Protein AF-A0A9E0VJQ4-F1 (afdb_monomer_lite)

Sequence (607 aa):
MANRALGWVSVLVIAFFACSRGGLAARADDGGMKRWVLVESHDDGARTLRVYDEDLSLREDPTVLSQKLVFEHRFEAGEESALAETKAAFEAAGPASAKALRLPRKGKPLWVAVKDEWTEADEDDYSAWFAKSVRTDFLRGTGLHADCADVGLTFRWVYARDHGLPIANTLSGSGKLFGNFTGSSEWDKLPTNADWRRDERFKAALRELYDETYTWSINDDQYPTLITRQYVRPGSMYMIIRSSGGHTQTISSVSDRGGVETYWGNEPAAEAIYDSSLIVEFSNRKGFQNWRHVRRTVAGGKETWKLVPGEQMPGYSREQLETGYANGTDWMNWVLARLGYHFSDEQRYSIFAKSFEQSIDFRRGITALGALYCGPSAPCATTGADYDNYSTFSRDARLKDLRDEIRAIGAKLGPRNSAVKSVRKTLEARGAVAAGSSTTYNDALASDGTIEAWSADPNVAFAARWGFTGTADANQRYAFAADAFLEALKARDGFVQSAWYQCHYWTCSGTEASVKAVETSRIDANIRAAYGELARFDADPGVDAATRASTRARYRGFGLQNFTASVCAGSGRSCTADDVSFANGAASRMNDWSANPVDDLPKRWGF

pLDDT: mean 83.9, std 17.74, range [18.97, 98.69]

Secondary structure (DSSP, 8-state):
--PPP--------------------PPP-S-SEEEEEEEEE-TTS-EEEEEEEEEGGGGG-TTS-SEEEEEEEEEPTT-HHHHHHHHHHHHHH---------PPP-PPPSS--SSSB--HHHHHHHHHHHHHH--TTTTTTTT--B-HHHHHHHHHHHHHHHTT---EEE-TTT--EEETT---TTTTTSPP-SSGGG-HHHHHHHHHHHHT--TTTGGGGEEEB-SSTTTSSTT-EEEEEETTEEEEEEEEEEETTTEEEEEEE-SS-BS-EEEEEPPP-TT-S-EEEEEPPEEEEEETTEEEEEEPPGGGSTTB--GGGS---SSHHHHHHHHHHHTT----HHHHHHHHHHHHHHHHHHHHHHHHHHHHHSSTTSPPPTTSHHHHHH--HHHHHHHHHHHHHHHHHHHHH-TTSHHHHHHHHHHHHH-BSSTT-S-BHHHHHH-TTTTTTS---TTS-TTGGGT--S---HHHHHHHHHHHHHHHHHHHHHHHHHHHHHHHHS---TT-HHHHTT--HHHHHHHHHHHHHHHHHHT-TTS-HHHHHHHHHHHHT-BPTT--TTTSTTSSSPPBHHHHHTSTTHHHHHHT----TTS-HHHHHT-

Foldseek 3Di:
DDDDDDDDDDDQDFFFDDFFPDDDDDDDDDDQKDKDWDWAADPQRKIKIWIKIARRVCQVPLQDGRIDTPDIDIGGHPCVVVVVVVSVCRVPVPDDPDDDDDDDDDFAFLAAAPDFKDDLVNVVVLLVCLLVPDDQLNLFLLLAFDAFVLVLVVSVQQSCVLNSHWDWFQFRRNRDIDTRGDGDPVLSPFAQDNHCSPGSSNSVSSVVRRVRDFLVRCVQQKFAFALECSQQGASWKFKFDDPRRIGIWGFNHADLQQHTKTWGAHPVTGSGIDIDRDDDDPPGQGTIIDGFMKGWDADPNDIDIDGDDNVPDPRHDCVLNPDPDPGRVVSSCVSCVNHVHDDDLLSVLLNLLVRLLSLLSNLLLLLLVLCLCAEQVHHDDCSDSSFSRSFCPVSLVVSVVSLVSSVVSCVVCDCVHPSNVVSLVVQVVQAASFQLDPHTSNNSSPDPVFSVLAGRGSHYHSCSNRNDPDPRFLLSQLRSLLSSLLSLVVVLLVLLVSLCCNVVVHPDDLPDSSQVVSQCPSSLVSSLVSLVSNVVSVPDPRHDPVSVVVSLVVQQVAFRPPAADCQQPNDRDGDTSSSCRPPPCNSVQSVQAGSRSNDDPCSNSSD

Structure (mmCIF, N/CA/C/O backbone):
data_AF-A0A9E0VJQ4-F1
#
_entry.id   AF-A0A9E0VJQ4-F1
#
loop_
_atom_site.group_PDB
_atom_site.id
_atom_site.type_symbol
_atom_site.label_atom_id
_atom_site.label_alt_id
_atom_site.label_comp_id
_atom_site.label_asym_id
_atom_site.label_entity_id
_atom_site.label_seq_id
_atom_site.pdbx_PDB_ins_code
_atom_site.Cartn_x
_atom_site.Cartn_y
_atom_site.Cartn_z
_atom_site.occupancy
_atom_site.B_iso_or_equiv
_atom_site.auth_seq_id
_atom_site.auth_comp_id
_atom_site.auth_asym_id
_atom_site.auth_atom_id
_atom_site.pdbx_PDB_model_num
ATOM 1 N N . MET A 1 1 ? 21.078 -39.966 -0.611 1.00 29.58 1 MET A N 1
ATOM 2 C CA . MET A 1 1 ? 21.716 -38.633 -0.634 1.00 29.58 1 MET A CA 1
ATOM 3 C C . MET A 1 1 ? 21.464 -38.031 -2.007 1.00 29.58 1 MET A C 1
ATOM 5 O O . MET A 1 1 ? 22.138 -38.405 -2.952 1.00 29.58 1 MET A O 1
ATOM 9 N N . ALA A 1 2 ? 20.418 -37.217 -2.146 1.00 23.86 2 ALA A N 1
ATOM 10 C CA . ALA A 1 2 ? 20.049 -36.571 -3.403 1.00 23.86 2 ALA A CA 1
ATOM 11 C C . ALA A 1 2 ? 19.504 -35.171 -3.092 1.00 23.86 2 ALA A C 1
ATOM 13 O O . ALA A 1 2 ? 18.666 -35.016 -2.202 1.00 23.86 2 ALA A O 1
ATOM 14 N N . ASN A 1 3 ? 20.045 -34.179 -3.800 1.00 25.88 3 ASN A N 1
ATOM 15 C CA . ASN A 1 3 ? 19.730 -32.757 -3.701 1.00 25.88 3 ASN A CA 1
ATOM 16 C C . ASN A 1 3 ? 18.233 -32.494 -3.908 1.00 25.88 3 ASN A C 1
ATOM 18 O O . ASN A 1 3 ? 17.677 -32.852 -4.944 1.00 25.88 3 ASN A O 1
ATOM 22 N N . ARG A 1 4 ? 17.599 -31.809 -2.950 1.00 24.58 4 ARG A N 1
ATOM 23 C CA . ARG A 1 4 ? 16.301 -31.156 -3.150 1.00 24.58 4 ARG A CA 1
ATOM 24 C C . ARG A 1 4 ? 16.546 -29.716 -3.588 1.00 24.58 4 ARG A C 1
ATOM 26 O O . ARG A 1 4 ? 17.133 -28.932 -2.848 1.00 24.58 4 ARG A O 1
ATOM 33 N N . ALA A 1 5 ? 16.105 -29.405 -4.802 1.00 23.86 5 ALA A N 1
ATOM 34 C CA . ALA A 1 5 ? 16.068 -28.059 -5.347 1.00 23.86 5 ALA A CA 1
ATOM 35 C C . ALA A 1 5 ? 15.041 -27.206 -4.583 1.00 23.86 5 ALA A C 1
ATOM 37 O O . ALA A 1 5 ? 13.893 -27.610 -4.400 1.00 23.86 5 ALA A O 1
ATOM 38 N N . LEU A 1 6 ? 15.484 -26.030 -4.140 1.00 23.06 6 LEU A N 1
ATOM 39 C CA . LEU A 1 6 ? 14.651 -24.944 -3.638 1.00 23.06 6 LEU A CA 1
ATOM 40 C C . LEU A 1 6 ? 13.875 -24.342 -4.816 1.00 23.06 6 LEU A C 1
ATOM 42 O O . LEU A 1 6 ? 14.464 -23.686 -5.673 1.00 23.06 6 LEU A O 1
ATOM 46 N N . GLY A 1 7 ? 12.565 -24.577 -4.860 1.00 18.97 7 GLY A N 1
ATOM 47 C CA . GLY A 1 7 ? 11.649 -23.826 -5.713 1.00 18.97 7 GLY A CA 1
ATOM 48 C C . GLY A 1 7 ? 11.395 -22.456 -5.093 1.00 18.97 7 GLY A C 1
ATOM 49 O O . GLY A 1 7 ? 10.778 -22.363 -4.035 1.00 18.97 7 GLY A O 1
ATOM 50 N N . TRP A 1 8 ? 11.901 -21.406 -5.733 1.00 21.52 8 TRP A N 1
ATOM 51 C CA . TRP A 1 8 ? 11.589 -20.020 -5.400 1.00 21.52 8 TRP A CA 1
ATOM 52 C C . TRP A 1 8 ? 10.329 -19.612 -6.164 1.00 21.52 8 TRP A C 1
ATOM 54 O O . TRP A 1 8 ? 10.330 -19.600 -7.393 1.00 21.52 8 TRP A O 1
ATOM 64 N N . VAL A 1 9 ? 9.258 -19.289 -5.441 1.00 19.42 9 VAL A N 1
ATOM 65 C CA . VAL A 1 9 ? 8.082 -18.605 -5.990 1.00 19.42 9 VAL A CA 1
ATOM 66 C C . VAL A 1 9 ? 8.252 -17.124 -5.670 1.00 19.42 9 VAL A C 1
ATOM 68 O O . VAL A 1 9 ? 8.122 -16.711 -4.521 1.00 19.42 9 VAL A O 1
ATOM 71 N N . SER A 1 10 ? 8.606 -16.330 -6.677 1.00 21.77 10 SER A N 1
ATOM 72 C CA . SER A 1 10 ? 8.627 -14.870 -6.585 1.00 21.77 10 SER A CA 1
ATOM 73 C C . SER A 1 10 ? 7.217 -14.347 -6.848 1.00 21.77 10 SER A C 1
ATOM 75 O O . SER A 1 10 ? 6.748 -14.378 -7.983 1.00 21.77 10 SER A O 1
ATOM 77 N N . VAL A 1 11 ? 6.533 -13.878 -5.804 1.00 23.19 11 VAL A N 1
ATOM 78 C CA . VAL A 1 11 ? 5.293 -13.107 -5.947 1.00 23.19 11 VAL A CA 1
ATOM 79 C C . VAL A 1 11 ? 5.693 -11.648 -6.162 1.00 23.19 11 VAL A C 1
ATOM 81 O O . VAL A 1 11 ? 6.288 -11.019 -5.293 1.00 23.19 11 VAL A O 1
ATOM 84 N N . LEU A 1 12 ? 5.437 -11.144 -7.368 1.00 25.12 12 LEU A N 1
ATOM 85 C CA . LEU A 1 12 ? 5.586 -9.742 -7.744 1.00 25.12 12 LEU A CA 1
ATOM 86 C C . LEU A 1 12 ? 4.377 -8.967 -7.194 1.00 25.12 12 LEU A C 1
ATOM 88 O O . LEU A 1 12 ? 3.244 -9.332 -7.498 1.00 25.12 12 LEU A O 1
ATOM 92 N N . VAL A 1 13 ? 4.605 -7.919 -6.400 1.00 28.08 13 VAL A N 1
ATOM 93 C CA . VAL A 1 13 ? 3.542 -7.132 -5.748 1.00 28.08 13 VAL A CA 1
ATOM 94 C C . VAL A 1 13 ? 3.716 -5.644 -6.092 1.00 28.08 13 VAL A C 1
ATOM 96 O O . VAL A 1 13 ? 4.813 -5.103 -5.985 1.00 28.08 13 VAL A O 1
ATOM 99 N N . ILE A 1 14 ? 2.637 -5.002 -6.560 1.00 26.31 14 ILE A N 1
ATOM 100 C CA . ILE A 1 14 ? 2.559 -3.622 -7.092 1.00 26.31 14 ILE A CA 1
ATOM 101 C C . ILE A 1 14 ? 1.707 -2.765 -6.119 1.00 26.31 14 ILE A C 1
ATOM 103 O O . ILE A 1 14 ? 0.562 -3.142 -5.887 1.00 26.31 14 ILE A O 1
ATOM 107 N N . ALA A 1 15 ? 2.209 -1.648 -5.549 1.00 32.12 15 ALA A N 1
ATOM 108 C CA . ALA A 1 15 ? 1.651 -1.025 -4.318 1.00 32.12 15 ALA A CA 1
ATOM 109 C C . ALA A 1 15 ? 1.835 0.509 -4.021 1.00 32.12 15 ALA A C 1
ATOM 111 O O . ALA A 1 15 ? 2.843 0.918 -3.454 1.00 32.12 15 ALA A O 1
ATOM 112 N N . PHE A 1 16 ? 0.853 1.358 -4.360 1.00 30.47 16 PHE A N 1
ATOM 113 C CA . PHE A 1 16 ? 0.761 2.851 -4.346 1.00 30.47 16 PHE A CA 1
ATOM 114 C C . PHE A 1 16 ? 1.111 3.624 -3.035 1.00 30.47 16 PHE A C 1
ATOM 116 O O . PHE A 1 16 ? 0.930 3.082 -1.960 1.00 30.47 16 PHE A O 1
ATOM 123 N N . PHE A 1 17 ? 1.534 4.914 -3.115 1.00 39.47 17 PHE A N 1
ATOM 124 C CA . PHE A 1 17 ? 1.730 5.858 -1.982 1.00 39.47 17 PHE A CA 1
ATOM 125 C C . PHE A 1 17 ? 1.756 7.373 -2.310 1.00 39.47 17 PHE A C 1
ATOM 127 O O . PHE A 1 17 ? 2.819 7.948 -2.590 1.00 39.47 17 PHE A O 1
ATOM 134 N N . ALA A 1 18 ? 0.618 8.033 -2.121 1.00 27.27 18 ALA A N 1
ATOM 135 C CA . ALA A 1 18 ? 0.486 9.341 -1.476 1.00 27.27 18 ALA A CA 1
ATOM 136 C C . ALA A 1 18 ? -0.894 9.341 -0.798 1.00 27.27 18 ALA A C 1
ATOM 138 O O . ALA A 1 18 ? -1.849 8.923 -1.436 1.00 27.27 18 ALA A O 1
ATOM 139 N N . CYS A 1 19 ? -0.968 9.739 0.474 1.00 37.03 19 CYS A N 1
ATOM 140 C CA . CYS A 1 19 ? -2.219 9.808 1.227 1.00 37.03 19 CYS A CA 1
ATOM 141 C C . CYS A 1 19 ? -2.550 11.269 1.511 1.00 37.03 19 CYS A C 1
ATOM 143 O O . CYS A 1 19 ? -2.036 11.826 2.484 1.00 37.03 19 CYS A O 1
ATOM 145 N N . SER A 1 20 ? -3.310 11.922 0.632 1.00 32.78 20 SER A N 1
ATOM 146 C CA . SER A 1 20 ? -3.714 13.321 0.813 1.00 32.78 20 SER A CA 1
ATOM 147 C C . SER A 1 20 ? -5.129 13.576 0.308 1.00 32.78 20 SER A C 1
ATOM 149 O O . SER A 1 20 ? -5.359 13.691 -0.890 1.00 32.78 20 SER A O 1
ATOM 151 N N . ARG A 1 21 ? -6.071 13.812 1.227 1.00 32.12 21 ARG A N 1
ATOM 152 C CA . ARG A 1 21 ? -7.259 14.623 0.927 1.00 32.12 21 ARG A CA 1
ATOM 153 C C . ARG A 1 21 ? -6.874 16.097 1.066 1.00 32.12 21 ARG A C 1
ATOM 155 O O . ARG A 1 21 ? -7.015 16.692 2.130 1.00 32.12 21 ARG A O 1
ATOM 162 N N . GLY A 1 22 ? -6.323 16.673 0.000 1.00 27.11 22 GLY A N 1
ATOM 163 C CA . GLY A 1 22 ? -6.060 18.107 -0.091 1.00 27.11 22 GLY A CA 1
ATOM 164 C C . GLY A 1 22 ? -7.297 18.851 -0.586 1.00 27.11 22 GLY A C 1
ATOM 165 O O . GLY A 1 22 ? -7.655 18.749 -1.754 1.00 27.11 22 GLY A O 1
ATOM 166 N N . GLY A 1 23 ? -7.939 19.629 0.281 1.00 27.28 23 GLY A N 1
ATOM 167 C CA . GLY A 1 23 ? -8.933 20.619 -0.122 1.00 27.28 23 GLY A CA 1
ATOM 168 C C . GLY A 1 23 ? -8.602 21.965 0.504 1.00 27.28 23 GLY A C 1
ATOM 169 O O . GLY A 1 23 ? -8.514 22.034 1.723 1.00 27.28 23 GLY A O 1
ATOM 170 N N . LEU A 1 24 ? -8.415 23.006 -0.322 1.00 26.47 24 LEU A N 1
ATOM 171 C CA . LEU A 1 24 ? -8.781 24.402 -0.026 1.00 26.47 24 LEU A CA 1
ATOM 172 C C . LEU A 1 24 ? -8.467 25.338 -1.208 1.00 26.47 24 LEU A C 1
ATOM 174 O O . LEU A 1 24 ? -7.315 25.640 -1.503 1.00 26.47 24 LEU A O 1
ATOM 178 N N . ALA A 1 25 ? -9.529 25.860 -1.821 1.00 26.45 25 ALA A N 1
ATOM 179 C CA . ALA A 1 25 ? -9.595 27.220 -2.350 1.00 26.45 25 ALA A CA 1
ATOM 180 C C . ALA A 1 25 ? -11.071 27.653 -2.311 1.00 26.45 25 ALA A C 1
ATOM 182 O O . ALA A 1 25 ? -11.850 27.353 -3.214 1.00 26.45 25 ALA A O 1
ATOM 183 N N . ALA A 1 26 ? -11.471 28.294 -1.211 1.00 29.98 26 ALA A N 1
ATOM 184 C CA . ALA A 1 26 ? -12.797 28.876 -1.056 1.00 29.98 26 ALA A CA 1
ATOM 185 C C . ALA A 1 26 ? -12.859 30.221 -1.791 1.00 29.98 26 ALA A C 1
ATOM 187 O O . ALA A 1 26 ? -12.073 31.130 -1.521 1.00 29.98 26 ALA A O 1
ATOM 188 N N . ARG A 1 27 ? -13.822 30.353 -2.705 1.00 26.14 27 ARG A N 1
ATOM 189 C CA . ARG A 1 27 ? -14.365 31.648 -3.115 1.00 26.14 27 ARG A CA 1
ATOM 190 C C . ARG A 1 27 ? -15.577 31.893 -2.216 1.00 26.14 27 ARG A C 1
ATOM 192 O O . ARG A 1 27 ? -16.442 31.026 -2.129 1.00 26.14 27 ARG A O 1
ATOM 199 N N . ALA A 1 28 ? -15.573 33.014 -1.504 1.00 41.59 28 ALA A N 1
ATOM 200 C CA . ALA A 1 28 ? -16.690 33.449 -0.677 1.00 41.59 28 ALA A CA 1
ATOM 201 C C . ALA A 1 28 ? -17.924 33.683 -1.553 1.00 41.59 28 ALA A C 1
ATOM 203 O O . ALA A 1 28 ? -17.795 34.389 -2.550 1.00 41.59 28 ALA A O 1
ATOM 204 N N . ASP A 1 29 ? -19.053 33.074 -1.184 1.00 40.12 29 ASP A N 1
ATOM 205 C CA . ASP A 1 29 ? -20.382 33.689 -1.246 1.00 40.12 29 ASP A CA 1
ATOM 206 C C . ASP A 1 29 ? -21.450 32.777 -0.583 1.00 40.12 29 ASP A C 1
ATOM 208 O O . ASP A 1 29 ? -21.376 31.550 -0.633 1.00 40.12 29 ASP A O 1
ATOM 212 N N . ASP A 1 30 ? -22.383 33.433 0.114 1.00 41.97 30 ASP A N 1
ATOM 213 C CA . ASP A 1 30 ? -23.676 32.983 0.666 1.00 41.97 30 ASP A CA 1
ATOM 214 C C . ASP A 1 30 ? -23.690 31.908 1.775 1.00 41.97 30 ASP A C 1
ATOM 216 O O . ASP A 1 30 ? -24.023 30.748 1.560 1.00 41.97 30 ASP A O 1
ATOM 220 N N . GLY A 1 31 ? -23.447 32.309 3.028 1.00 51.53 31 GLY A N 1
ATOM 221 C CA . GLY A 1 31 ? -24.200 31.785 4.186 1.00 51.53 31 GLY A CA 1
ATOM 222 C C . GLY A 1 31 ? -24.222 30.271 4.463 1.00 51.53 31 GLY A C 1
ATOM 223 O O . GLY A 1 31 ? -25.112 29.826 5.181 1.00 51.53 31 GLY A O 1
ATOM 224 N N . GLY A 1 32 ? -23.284 29.488 3.924 1.00 59.69 32 GLY A N 1
ATOM 225 C CA . GLY A 1 32 ? -22.910 28.139 4.366 1.00 59.69 32 GLY A CA 1
ATOM 226 C C . GLY A 1 32 ? -23.935 27.013 4.185 1.00 59.69 32 GLY A C 1
ATOM 227 O O . GLY A 1 32 ? -23.523 25.867 4.126 1.00 59.69 32 GLY A O 1
ATOM 228 N N . MET A 1 33 ? -25.234 27.272 4.058 1.00 64.69 33 MET A N 1
ATOM 229 C CA . MET A 1 33 ? -26.247 26.212 4.059 1.00 64.69 33 MET A CA 1
ATOM 230 C C . MET A 1 33 ? -26.550 25.688 2.647 1.00 64.69 33 MET A C 1
ATOM 232 O O . MET A 1 33 ? -27.099 26.408 1.814 1.00 64.69 33 MET A O 1
ATOM 236 N N . LYS A 1 34 ? -26.259 24.411 2.381 1.00 74.31 34 LYS A N 1
ATOM 237 C CA . LYS A 1 34 ? -26.673 23.681 1.171 1.00 74.31 34 LYS A CA 1
ATOM 238 C C . LYS A 1 34 ? -27.821 22.729 1.471 1.00 74.31 34 LYS A C 1
ATOM 240 O O . LYS A 1 34 ? -27.918 22.215 2.573 1.00 74.31 34 LYS A O 1
ATOM 245 N N . ARG A 1 35 ? -28.683 22.464 0.490 1.00 77.50 35 ARG A N 1
ATOM 246 C CA . ARG A 1 35 ? -29.732 21.443 0.590 1.00 77.50 35 ARG A CA 1
ATOM 247 C C . ARG A 1 35 ? -29.521 20.370 -0.467 1.00 77.50 35 ARG A C 1
ATOM 249 O O . ARG A 1 35 ? -29.372 20.687 -1.643 1.00 77.50 35 ARG A O 1
ATOM 256 N N . TRP A 1 36 ? -29.550 19.114 -0.047 1.00 70.12 36 TRP A N 1
ATOM 257 C CA . TRP A 1 36 ? -29.439 17.939 -0.901 1.00 70.12 36 TRP A CA 1
ATOM 258 C C . TRP A 1 36 ? -30.769 17.202 -0.917 1.00 70.12 36 TRP A C 1
ATOM 260 O O . TRP A 1 36 ? -31.331 16.932 0.140 1.00 70.12 36 TRP A O 1
ATOM 270 N N . VAL A 1 37 ? -31.271 16.864 -2.103 1.00 72.94 37 VAL A N 1
ATOM 271 C CA . VAL A 1 37 ? -32.511 16.101 -2.271 1.00 72.94 37 VAL A CA 1
ATOM 272 C C . VAL A 1 37 ? -32.178 14.795 -2.985 1.00 72.94 37 VAL A C 1
ATOM 274 O O . VAL A 1 37 ? -31.760 14.803 -4.141 1.00 72.94 37 VAL A O 1
ATOM 277 N N . LEU A 1 38 ? -32.337 13.677 -2.286 1.00 68.19 38 LEU A N 1
ATOM 278 C CA . LEU A 1 38 ? -32.011 12.333 -2.747 1.00 68.19 38 LEU A CA 1
ATOM 279 C C . LEU A 1 38 ? -33.294 11.524 -2.942 1.00 68.19 38 LEU A C 1
ATOM 281 O O . LEU A 1 38 ? -34.185 11.557 -2.099 1.00 68.19 38 LEU A O 1
ATOM 285 N N . VAL A 1 39 ? -33.377 10.776 -4.041 1.00 79.69 39 VAL A N 1
ATOM 286 C CA . VAL A 1 39 ? -34.462 9.820 -4.291 1.00 79.69 39 VAL A CA 1
ATOM 287 C C . VAL A 1 39 ? -33.861 8.430 -4.407 1.00 79.69 39 VAL A C 1
ATOM 289 O O . VAL A 1 39 ? -33.093 8.158 -5.326 1.00 79.69 39 VAL A O 1
ATOM 292 N N . GLU A 1 40 ? -34.236 7.546 -3.494 1.00 77.06 40 GLU A N 1
ATOM 293 C CA . GLU A 1 40 ? -33.823 6.145 -3.481 1.00 77.06 40 GLU A CA 1
ATOM 294 C C . GLU A 1 40 ? -34.950 5.271 -4.017 1.00 77.06 40 GLU A C 1
ATOM 296 O O . GLU A 1 40 ? -36.105 5.457 -3.644 1.00 77.06 40 GLU A O 1
ATOM 301 N N . SER A 1 41 ? -34.627 4.323 -4.894 1.00 80.06 41 SER A N 1
ATOM 302 C CA . SER A 1 41 ? -35.594 3.345 -5.407 1.00 80.06 41 SER A CA 1
ATOM 303 C C . SER A 1 41 ? -35.459 2.028 -4.648 1.00 80.06 41 SER A C 1
ATOM 305 O O . SER A 1 41 ? -34.345 1.632 -4.310 1.00 80.06 41 SER A O 1
ATOM 307 N N . HIS A 1 42 ? -36.582 1.359 -4.397 1.00 77.56 42 HIS A N 1
ATOM 308 C CA . HIS A 1 42 ? -36.654 0.079 -3.688 1.00 77.56 42 HIS A CA 1
ATOM 309 C C . HIS A 1 42 ? -37.116 -1.043 -4.624 1.00 77.56 42 HIS A C 1
ATOM 311 O O . HIS A 1 42 ? -37.736 -0.789 -5.657 1.00 77.56 42 HIS A O 1
ATOM 317 N N . ASP A 1 43 ? -36.833 -2.290 -4.242 1.00 76.38 43 ASP A N 1
ATOM 318 C CA . ASP A 1 43 ? -37.145 -3.484 -5.044 1.00 76.38 43 ASP A CA 1
ATOM 319 C C . ASP A 1 43 ? -38.655 -3.712 -5.248 1.00 76.38 43 ASP A C 1
ATOM 321 O O . ASP A 1 43 ? -39.064 -4.354 -6.212 1.00 76.38 43 ASP A O 1
ATOM 325 N N . ASP A 1 44 ? -39.494 -3.167 -4.364 1.00 81.81 44 ASP A N 1
ATOM 326 C CA . ASP A 1 44 ? -40.960 -3.196 -4.452 1.00 81.81 44 ASP A CA 1
ATOM 327 C C . ASP A 1 44 ? -41.542 -2.079 -5.339 1.00 81.81 44 ASP A C 1
ATOM 329 O O . ASP A 1 44 ? -42.758 -1.934 -5.446 1.00 81.81 44 ASP A O 1
ATOM 333 N N . GLY A 1 45 ? -40.684 -1.289 -5.991 1.00 84.56 45 GLY A N 1
ATOM 334 C CA . GLY A 1 45 ? -41.080 -0.159 -6.830 1.00 84.56 45 GLY A CA 1
ATOM 335 C C . GLY A 1 45 ? -41.394 1.118 -6.049 1.00 84.56 45 GLY A C 1
ATOM 336 O O . GLY A 1 45 ? -41.593 2.163 -6.673 1.00 84.56 45 GLY A O 1
ATOM 337 N N . ALA A 1 46 ? -41.386 1.074 -4.713 1.00 86.75 46 ALA A N 1
ATOM 338 C CA . ALA A 1 46 ? -41.489 2.266 -3.885 1.00 86.75 46 ALA A CA 1
ATOM 339 C C . ALA A 1 46 ? -40.239 3.147 -4.039 1.00 86.75 46 ALA A C 1
ATOM 341 O O . ALA A 1 46 ? -39.155 2.697 -4.433 1.00 86.75 46 ALA A O 1
ATOM 342 N N . ARG A 1 47 ? -40.364 4.427 -3.686 1.00 85.06 47 ARG A N 1
ATOM 343 C CA . ARG A 1 47 ? -39.261 5.393 -3.698 1.00 85.06 47 ARG A CA 1
ATOM 344 C C . ARG A 1 47 ? -39.211 6.179 -2.401 1.00 85.06 47 ARG A C 1
ATOM 346 O O . ARG A 1 47 ? -40.234 6.653 -1.934 1.00 85.06 47 ARG A O 1
ATOM 353 N N . THR A 1 48 ? -38.031 6.383 -1.831 1.00 82.50 48 THR A N 1
ATOM 354 C CA . THR A 1 48 ? -37.859 7.257 -0.662 1.00 82.50 48 THR A CA 1
ATOM 355 C C . THR A 1 48 ? -37.221 8.573 -1.081 1.00 82.50 48 THR A C 1
ATOM 357 O O . THR A 1 48 ? -36.128 8.575 -1.639 1.00 82.50 48 THR A O 1
ATOM 360 N N . LEU A 1 49 ? -37.879 9.695 -0.788 1.00 78.62 49 LEU A N 1
ATOM 361 C CA . LEU A 1 49 ? -37.310 11.037 -0.889 1.00 78.62 49 LEU A CA 1
ATOM 362 C C . LEU A 1 49 ? -36.661 11.405 0.445 1.00 78.62 49 LEU A C 1
ATOM 364 O O . LEU A 1 49 ? -37.345 11.448 1.467 1.00 78.62 49 LEU A O 1
ATOM 368 N N . ARG A 1 50 ? -35.367 11.716 0.429 1.00 79.44 50 ARG A N 1
ATOM 369 C CA . ARG A 1 50 ? -34.625 12.260 1.569 1.00 79.44 50 ARG A CA 1
ATOM 370 C C . ARG A 1 50 ? -34.140 13.663 1.250 1.00 79.44 50 ARG A C 1
ATOM 372 O O . ARG A 1 50 ? -33.649 13.915 0.155 1.00 79.44 50 ARG A O 1
ATOM 379 N N . VAL A 1 51 ? -34.258 14.574 2.205 1.00 72.62 51 VAL A N 1
ATOM 380 C CA . VAL A 1 51 ? -33.742 15.941 2.089 1.00 72.62 51 VAL A CA 1
ATOM 381 C C . VAL A 1 51 ? -32.788 16.194 3.236 1.00 72.62 51 VAL A C 1
ATOM 383 O O . VAL A 1 51 ? -33.167 16.031 4.396 1.00 72.62 51 VAL A O 1
ATOM 386 N N . TYR A 1 52 ? -31.574 16.618 2.915 1.00 76.81 52 TYR A N 1
ATOM 387 C CA . TYR A 1 52 ? -30.548 16.988 3.876 1.00 76.81 52 TYR A CA 1
ATOM 388 C C . TYR A 1 52 ? -30.257 18.477 3.770 1.00 76.81 52 TYR A C 1
ATOM 390 O O . TYR A 1 52 ? -30.133 18.993 2.666 1.00 76.81 52 TYR A O 1
ATOM 398 N N . ASP A 1 53 ? -30.088 19.142 4.904 1.00 74.62 53 ASP A N 1
ATOM 399 C CA . ASP A 1 53 ? -29.498 20.474 4.983 1.00 74.62 53 ASP A CA 1
ATOM 400 C C . ASP A 1 53 ? -28.056 20.336 5.489 1.00 74.62 53 ASP A C 1
ATOM 402 O O . ASP A 1 53 ? -27.803 19.609 6.446 1.00 74.62 53 ASP A O 1
ATOM 406 N N . GLU A 1 54 ? -27.109 21.003 4.844 1.00 74.06 54 GLU A N 1
ATOM 407 C CA . GLU A 1 54 ? -25.683 20.976 5.143 1.00 74.06 54 GLU A CA 1
ATOM 408 C C . GLU A 1 54 ? -25.175 22.375 5.478 1.00 74.06 54 GLU A C 1
ATOM 410 O O . GLU A 1 54 ? -25.130 23.224 4.598 1.00 74.06 54 GLU A O 1
ATOM 415 N N . ASP A 1 55 ? -24.727 22.599 6.708 1.00 74.19 55 ASP A N 1
ATOM 416 C CA . ASP A 1 55 ? -24.010 23.807 7.099 1.00 74.19 55 ASP A CA 1
ATOM 417 C C . ASP A 1 55 ? -22.511 23.651 6.826 1.00 74.19 55 ASP A C 1
ATOM 419 O O . ASP A 1 55 ? -21.754 23.061 7.600 1.00 74.19 55 ASP A O 1
ATOM 423 N N . LEU A 1 56 ? -22.062 24.197 5.704 1.00 66.06 56 LEU A N 1
ATOM 424 C CA . LEU A 1 56 ? -20.666 24.197 5.294 1.00 66.06 56 LEU A CA 1
ATOM 425 C C . LEU A 1 56 ? -19.760 24.952 6.270 1.00 66.06 56 LEU A C 1
ATOM 427 O O . LEU A 1 56 ? -18.570 24.651 6.301 1.00 66.06 56 LEU A O 1
ATOM 431 N N . SER A 1 57 ? -20.289 25.883 7.076 1.00 66.69 57 SER A N 1
ATOM 432 C CA . SER A 1 57 ? -19.488 26.575 8.097 1.00 66.69 57 SER A CA 1
ATOM 433 C C . SER A 1 57 ? -19.118 25.660 9.267 1.00 66.69 57 SER A C 1
ATOM 435 O O . SER A 1 57 ? -18.096 25.863 9.915 1.00 66.69 57 SER A O 1
ATOM 437 N N . LEU A 1 58 ? -19.897 24.596 9.488 1.00 57.31 58 LEU A N 1
ATOM 438 C CA . LEU A 1 58 ? -19.638 23.598 10.525 1.00 57.31 58 LEU A CA 1
ATOM 439 C C . LEU A 1 58 ? -18.655 22.515 10.073 1.00 57.31 58 LEU A C 1
ATOM 441 O O . LEU A 1 58 ? -18.239 21.707 10.893 1.00 57.31 58 LEU A O 1
ATOM 445 N N . ARG A 1 59 ? -18.228 22.492 8.800 1.00 60.72 59 ARG A N 1
ATOM 446 C CA . ARG A 1 59 ? -17.195 21.542 8.343 1.00 60.72 59 ARG A CA 1
ATOM 447 C C . ARG A 1 59 ? -15.839 21.760 9.020 1.00 60.72 59 ARG A C 1
ATOM 449 O O . ARG A 1 59 ? -15.033 20.837 9.043 1.00 60.72 59 ARG A O 1
ATOM 456 N N . GLU A 1 60 ? -15.587 22.957 9.547 1.00 48.00 60 GLU A N 1
ATOM 457 C CA . GLU A 1 60 ? -14.349 23.282 10.264 1.00 48.00 60 GLU A CA 1
ATOM 458 C C . GLU A 1 60 ? -14.387 22.872 11.747 1.00 48.00 60 GLU A C 1
ATOM 460 O O . GLU A 1 60 ? -13.334 22.788 12.378 1.00 48.00 60 GLU A O 1
ATOM 465 N N . ASP A 1 61 ? -15.572 22.577 12.300 1.00 46.34 61 ASP A N 1
ATOM 466 C CA . ASP A 1 61 ? -15.740 22.084 13.669 1.00 46.34 61 ASP A CA 1
ATOM 467 C C . ASP A 1 61 ? -16.054 20.574 13.653 1.00 46.34 61 ASP A C 1
ATOM 469 O O . ASP A 1 61 ? -17.210 20.179 13.470 1.00 46.34 61 ASP A O 1
ATOM 473 N N . PRO A 1 62 ? -15.057 19.702 13.901 1.00 36.69 62 PRO A N 1
ATOM 474 C CA . PRO A 1 62 ? -15.222 18.247 13.852 1.00 36.69 62 PRO A CA 1
ATOM 475 C C . PRO A 1 62 ? -16.097 17.692 14.988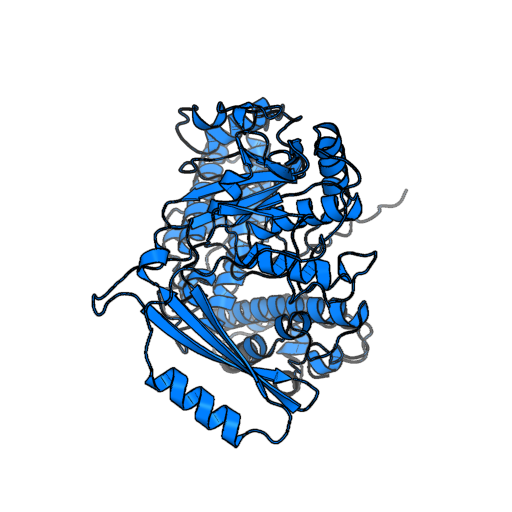 1.00 36.69 62 PRO A C 1
ATOM 477 O O . PRO A 1 62 ? -16.217 16.481 15.150 1.00 36.69 62 PRO A O 1
ATOM 480 N N . THR A 1 63 ? -16.686 18.544 15.830 1.00 37.78 63 THR A N 1
ATOM 481 C CA . THR A 1 63 ? -17.627 18.127 16.876 1.00 37.78 63 THR A CA 1
ATOM 482 C C . THR A 1 63 ? -19.089 18.254 16.446 1.00 37.78 63 THR A C 1
ATOM 484 O O . THR A 1 63 ? -19.988 17.780 17.157 1.00 37.78 63 THR A O 1
ATOM 487 N N . VAL A 1 64 ? -19.353 18.850 15.277 1.00 42.31 64 VAL A N 1
ATOM 488 C CA . VAL A 1 64 ? -20.703 19.143 14.796 1.00 42.31 64 VAL A CA 1
ATOM 489 C C . VAL A 1 64 ? -20.912 18.557 13.401 1.00 42.31 64 VAL A C 1
ATOM 491 O O . VAL A 1 64 ? -20.189 18.852 12.460 1.00 42.31 64 VAL A O 1
ATOM 494 N N . LEU A 1 65 ? -21.949 17.725 13.254 1.00 40.19 65 LEU A N 1
ATOM 495 C CA . LEU A 1 65 ? -22.352 17.223 11.941 1.00 40.19 65 LEU A CA 1
ATOM 496 C C . LEU A 1 65 ? -22.838 18.400 11.092 1.00 40.19 65 LEU A C 1
ATOM 498 O O . LEU A 1 65 ? -23.859 19.010 11.414 1.00 40.19 65 LEU A O 1
ATOM 502 N N . SER A 1 66 ? -22.111 18.689 10.015 1.00 58.06 66 SER A N 1
ATOM 503 C CA . SER A 1 66 ? -22.492 19.707 9.037 1.00 58.06 66 SER A CA 1
ATOM 504 C C . SER A 1 66 ? -23.769 19.315 8.298 1.00 58.06 66 SER A C 1
ATOM 506 O O . SER A 1 66 ? -24.584 20.182 8.024 1.00 58.06 66 SER A O 1
ATOM 508 N N . GLN A 1 67 ? -24.005 18.022 8.054 1.00 65.56 67 GLN A N 1
ATOM 509 C CA . GLN A 1 67 ? -25.184 17.508 7.348 1.00 65.56 67 GLN A CA 1
ATOM 510 C C . GLN A 1 67 ? -26.283 17.009 8.298 1.00 65.56 67 GLN A C 1
ATOM 512 O O . GLN A 1 67 ? -26.029 16.286 9.264 1.00 65.56 67 GLN A O 1
ATOM 517 N N . LYS A 1 68 ? -27.536 17.351 7.992 1.00 72.69 68 LYS A N 1
ATOM 518 C CA . LYS A 1 68 ? -28.726 17.004 8.774 1.00 72.69 68 LYS A CA 1
ATOM 519 C C . LYS A 1 68 ? -29.854 16.556 7.852 1.00 72.69 68 LYS A C 1
ATOM 521 O O . LYS A 1 68 ? -30.325 17.344 7.044 1.00 72.69 68 LYS A O 1
ATOM 526 N N . LEU A 1 69 ? -30.358 15.336 8.032 1.00 71.62 69 LEU A N 1
ATOM 527 C CA . LEU A 1 69 ? -31.610 14.899 7.405 1.00 71.62 69 LEU A CA 1
ATOM 528 C C . LEU A 1 69 ? -32.773 15.730 7.971 1.00 71.62 69 LEU A C 1
ATOM 530 O O . LEU A 1 69 ? -33.031 15.714 9.178 1.00 71.62 69 LEU A O 1
ATOM 534 N N . VAL A 1 70 ? -33.454 16.479 7.111 1.00 76.44 70 VAL A N 1
ATOM 535 C CA . VAL A 1 70 ? -34.578 17.355 7.473 1.00 76.44 70 VAL A CA 1
ATOM 536 C C . VAL A 1 70 ? -35.924 16.833 6.983 1.00 76.44 70 VAL A C 1
ATOM 538 O O . VAL A 1 70 ? -36.952 17.235 7.523 1.00 76.44 70 VAL A O 1
ATOM 541 N N . PHE A 1 71 ? -35.933 15.917 6.014 1.00 80.56 71 PHE A N 1
ATOM 542 C CA . PHE A 1 71 ? -37.148 15.268 5.537 1.00 80.56 71 PHE A CA 1
ATOM 543 C C . PHE A 1 71 ? -36.846 13.862 5.024 1.00 80.56 71 PHE A C 1
ATOM 545 O O . PHE A 1 71 ? -35.857 13.659 4.325 1.00 80.56 71 PHE A O 1
ATOM 552 N N . GLU A 1 72 ? -37.720 12.911 5.337 1.00 86.56 72 GLU A N 1
ATOM 553 C CA . GLU A 1 72 ? -37.736 11.583 4.734 1.00 86.56 72 GLU A CA 1
ATOM 554 C C . GLU A 1 72 ? -39.187 11.160 4.517 1.00 86.56 72 GLU A C 1
ATOM 556 O O . GLU A 1 72 ? -40.003 11.224 5.439 1.00 86.56 72 GLU A O 1
ATOM 561 N N . HIS A 1 73 ? -39.509 10.729 3.302 1.00 83.94 73 HIS A N 1
ATOM 562 C CA . HIS A 1 73 ? -40.822 10.184 2.985 1.00 83.94 73 HIS A CA 1
ATOM 563 C C . HIS A 1 73 ? -40.710 9.062 1.962 1.00 83.94 73 HIS A C 1
ATOM 565 O O . HIS A 1 73 ? -40.024 9.209 0.951 1.00 83.94 73 HIS A O 1
ATOM 571 N N . ARG A 1 74 ? -41.382 7.943 2.237 1.00 91.75 74 ARG A N 1
ATOM 572 C CA . ARG A 1 74 ? -41.508 6.816 1.313 1.00 91.75 74 ARG A CA 1
ATOM 573 C C . ARG A 1 74 ? -42.813 6.975 0.539 1.00 91.75 74 ARG A C 1
ATOM 575 O O . ARG A 1 74 ? -43.861 7.102 1.154 1.00 91.75 74 ARG A O 1
ATOM 582 N N . PHE A 1 75 ? -42.696 6.959 -0.777 1.00 91.19 75 PHE A N 1
ATOM 583 C CA . PHE A 1 75 ? -43.771 6.942 -1.753 1.00 91.19 75 PHE A CA 1
ATOM 584 C C . PHE A 1 75 ? -43.920 5.513 -2.265 1.00 91.19 75 PHE A C 1
ATOM 586 O O . PHE A 1 75 ? -42.924 4.889 -2.643 1.00 91.19 75 PHE A O 1
ATOM 593 N N . GLU A 1 76 ? -45.135 4.990 -2.265 1.00 94.38 76 GLU A N 1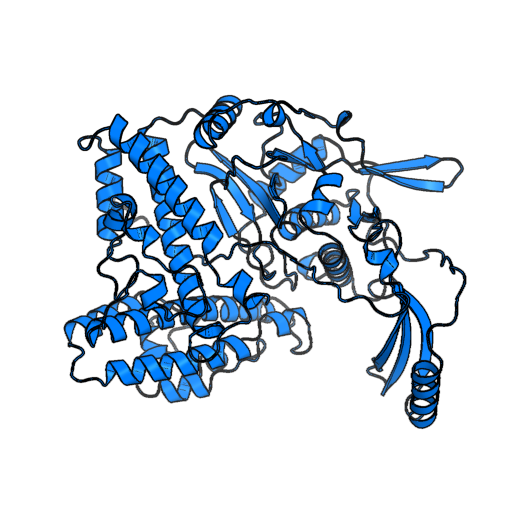
ATOM 594 C CA . GLU A 1 76 ? -45.443 3.668 -2.799 1.00 94.38 76 GLU A CA 1
ATOM 595 C C . GLU A 1 76 ? -45.385 3.666 -4.338 1.00 94.38 76 GLU A C 1
ATOM 597 O O . GLU A 1 76 ? -45.380 4.711 -5.000 1.00 94.38 76 GLU A O 1
ATOM 602 N N . ALA A 1 77 ? -45.316 2.475 -4.935 1.00 88.88 77 ALA A N 1
ATOM 603 C CA . ALA A 1 77 ? -45.346 2.334 -6.390 1.00 88.88 77 ALA A CA 1
ATOM 604 C C . ALA A 1 77 ? -46.652 2.927 -6.967 1.00 88.88 77 ALA A C 1
ATOM 606 O O . ALA A 1 77 ? -47.744 2.562 -6.527 1.00 88.88 77 ALA A O 1
ATOM 607 N N . GLY A 1 78 ? -46.552 3.821 -7.960 1.00 89.19 78 GLY A N 1
ATOM 608 C CA . GLY A 1 78 ? -47.697 4.550 -8.527 1.00 89.19 78 GLY A CA 1
ATOM 609 C C . GLY A 1 78 ? -47.923 5.964 -7.967 1.00 89.19 78 GLY A C 1
ATOM 610 O O . GLY A 1 78 ? -48.854 6.645 -8.400 1.00 89.19 78 GLY A O 1
ATOM 611 N N . GLU A 1 79 ? -47.095 6.429 -7.023 1.00 91.38 79 GLU A N 1
ATOM 612 C CA . GLU A 1 79 ? -47.158 7.787 -6.456 1.00 91.38 79 GLU A CA 1
ATOM 613 C C . GLU A 1 79 ? -46.154 8.769 -7.103 1.00 91.38 79 GLU A C 1
ATOM 615 O O . GLU A 1 79 ? -45.693 9.727 -6.474 1.00 91.38 79 GLU A O 1
ATOM 620 N N . GLU A 1 80 ? -45.790 8.574 -8.376 1.00 88.75 80 GLU A N 1
ATOM 621 C CA . GLU A 1 80 ? -44.724 9.344 -9.036 1.00 88.75 80 GLU A CA 1
ATOM 622 C C . GLU A 1 80 ? -45.016 10.850 -9.101 1.00 88.75 80 GLU A C 1
ATOM 624 O O . GLU A 1 80 ? -44.095 11.663 -8.976 1.00 88.75 80 GLU A O 1
ATOM 629 N N . SER A 1 81 ? -46.286 11.236 -9.257 1.00 84.06 81 SER A N 1
ATOM 630 C CA . SER A 1 81 ? -46.697 12.645 -9.248 1.00 84.06 81 SER A CA 1
ATOM 631 C C . SER A 1 81 ? -46.506 13.288 -7.871 1.00 84.06 81 SER A C 1
ATOM 633 O O . SER A 1 81 ? -45.955 14.384 -7.790 1.00 84.06 81 SER A O 1
ATOM 635 N N . ALA A 1 82 ? -46.865 12.589 -6.790 1.00 81.38 82 ALA A N 1
ATOM 636 C CA . ALA A 1 82 ? -46.698 13.089 -5.424 1.00 81.38 82 ALA A CA 1
ATOM 637 C C . ALA A 1 82 ? -45.212 13.221 -5.047 1.00 81.38 82 ALA A C 1
ATOM 639 O O . ALA A 1 82 ? -44.804 14.209 -4.426 1.00 81.38 82 ALA A O 1
ATOM 640 N N . LEU A 1 83 ? -44.381 12.269 -5.483 1.00 85.12 83 LEU A N 1
ATOM 641 C CA . LEU A 1 83 ? -42.928 12.346 -5.340 1.00 85.12 83 LEU A CA 1
ATOM 642 C C . LEU A 1 83 ? -42.351 13.560 -6.081 1.00 85.12 83 LEU A C 1
ATOM 644 O O . LEU A 1 83 ? -41.543 14.296 -5.511 1.00 85.12 83 LEU A O 1
ATOM 648 N N . ALA A 1 84 ? -42.748 13.775 -7.340 1.00 84.50 84 ALA A N 1
ATOM 649 C CA . ALA A 1 84 ? -42.250 14.881 -8.155 1.00 84.50 84 ALA A CA 1
ATOM 650 C C . ALA A 1 84 ? -42.629 16.249 -7.566 1.00 84.50 84 ALA A C 1
ATOM 652 O O . ALA A 1 84 ? -41.773 17.131 -7.472 1.00 84.50 84 ALA A O 1
ATOM 653 N N . GLU A 1 85 ? -43.876 16.406 -7.112 1.00 83.88 85 GLU A N 1
ATOM 654 C CA . GLU A 1 85 ? -44.356 17.624 -6.450 1.00 83.88 85 GLU A CA 1
ATOM 655 C C . GLU A 1 85 ? -43.608 17.890 -5.141 1.00 83.88 85 GLU A C 1
ATOM 657 O O . GLU A 1 85 ? -43.122 19.000 -4.911 1.00 83.88 85 GLU A O 1
ATOM 662 N N . THR A 1 86 ? -43.441 16.859 -4.308 1.00 73.00 86 THR A N 1
ATOM 663 C CA . THR A 1 86 ? -42.742 16.988 -3.022 1.00 73.00 86 THR A CA 1
ATOM 664 C C . THR A 1 86 ? -41.266 17.331 -3.225 1.00 73.00 86 THR A C 1
ATOM 666 O O . THR A 1 86 ? -40.737 18.222 -2.559 1.00 73.00 86 THR A O 1
ATOM 669 N N . LYS A 1 87 ? -40.596 16.681 -4.185 1.00 82.69 87 LYS A N 1
ATOM 670 C CA . LYS A 1 87 ? -39.209 16.989 -4.557 1.00 82.69 87 LYS A CA 1
ATOM 671 C C . LYS A 1 87 ? -39.066 18.445 -5.008 1.00 82.69 87 LYS A C 1
ATOM 673 O O . LYS A 1 87 ? -38.216 19.158 -4.478 1.00 82.69 87 LYS A O 1
ATOM 678 N N . ALA A 1 88 ? -39.920 18.893 -5.930 1.00 80.06 88 ALA A N 1
ATOM 679 C CA . ALA A 1 88 ? -39.893 20.261 -6.442 1.00 80.06 88 ALA A CA 1
ATOM 680 C C . ALA A 1 88 ? -40.129 21.299 -5.331 1.00 80.06 88 ALA A C 1
ATOM 682 O O . ALA A 1 88 ? -39.457 22.331 -5.300 1.00 80.06 88 ALA A O 1
ATOM 683 N N . ALA A 1 89 ? -41.023 21.011 -4.379 1.00 74.88 89 ALA A N 1
ATOM 684 C CA . ALA A 1 89 ? -41.273 21.881 -3.234 1.00 74.88 89 ALA A CA 1
ATOM 685 C C . ALA A 1 89 ? -40.026 22.057 -2.345 1.00 74.88 89 ALA A C 1
ATOM 687 O O . ALA A 1 89 ? -39.720 23.178 -1.936 1.00 74.88 89 ALA A O 1
ATOM 688 N N . PHE A 1 90 ? -39.266 20.989 -2.076 1.00 77.50 90 PHE A N 1
ATOM 689 C CA . PHE A 1 90 ? -38.048 21.078 -1.259 1.00 77.50 90 PHE A CA 1
ATOM 690 C C . PHE A 1 90 ? -36.873 21.742 -1.971 1.00 77.50 90 PHE A C 1
ATOM 692 O O . PHE A 1 90 ? -36.115 22.472 -1.323 1.00 77.50 90 PHE A O 1
ATOM 699 N N . GLU A 1 91 ? -36.741 21.520 -3.280 1.00 76.19 91 GLU A N 1
ATOM 700 C CA . GLU A 1 91 ? -35.753 22.202 -4.121 1.00 76.19 91 GLU A CA 1
ATOM 701 C C . GLU A 1 91 ? -36.041 23.709 -4.207 1.00 76.19 91 GLU A C 1
ATOM 703 O O . GLU A 1 91 ? -35.109 24.510 -4.194 1.00 76.19 91 GLU A O 1
ATOM 708 N N . ALA A 1 92 ? -37.319 24.109 -4.209 1.00 76.19 92 ALA A N 1
ATOM 709 C CA . ALA A 1 92 ? -37.730 25.512 -4.246 1.00 76.19 92 ALA A CA 1
ATOM 710 C C . ALA A 1 92 ? -37.671 26.226 -2.880 1.00 76.19 92 ALA A C 1
ATOM 712 O O . ALA A 1 92 ? -37.463 27.436 -2.835 1.00 76.19 92 ALA A O 1
ATOM 713 N N . ALA A 1 93 ? -37.866 25.514 -1.762 1.00 68.25 93 ALA A N 1
ATOM 714 C CA . ALA A 1 93 ? -38.058 26.135 -0.446 1.00 68.25 93 ALA A CA 1
ATOM 715 C C . ALA A 1 93 ? -36.783 26.701 0.217 1.00 68.25 93 ALA A C 1
ATOM 717 O O . ALA A 1 93 ? -36.906 27.499 1.144 1.00 68.25 93 ALA A O 1
ATOM 718 N N . GLY A 1 94 ? -35.577 26.309 -0.216 1.00 63.62 94 GLY A N 1
ATOM 719 C CA . GLY A 1 94 ? -34.308 26.728 0.408 1.00 63.62 94 GLY A CA 1
ATOM 720 C C . GLY A 1 94 ? -34.148 26.306 1.888 1.00 63.62 94 GLY A C 1
ATOM 721 O O . GLY A 1 94 ? -35.103 25.838 2.518 1.00 63.62 94 GLY A O 1
ATOM 722 N N . PRO A 1 95 ? -32.940 26.403 2.477 1.00 56.94 95 PRO A N 1
ATOM 723 C CA . PRO A 1 95 ? -32.695 25.983 3.857 1.00 56.94 95 PRO A CA 1
ATOM 724 C C . PRO A 1 95 ? -33.455 26.881 4.847 1.00 56.94 95 PRO A C 1
ATOM 726 O O . PRO A 1 95 ? -33.141 28.056 5.020 1.00 56.94 95 PRO A O 1
ATOM 729 N N . ALA A 1 96 ? -34.463 26.323 5.520 1.00 50.72 96 ALA A N 1
ATOM 730 C CA . ALA A 1 96 ? -35.143 26.981 6.631 1.00 50.72 96 ALA A CA 1
ATOM 731 C C . ALA A 1 96 ? -34.401 26.648 7.931 1.00 50.72 96 ALA A C 1
ATOM 733 O O . ALA A 1 96 ? -34.017 25.500 8.152 1.00 50.72 96 ALA A O 1
ATOM 734 N N . SER A 1 97 ? -34.211 27.644 8.800 1.00 42.53 97 SER A N 1
ATOM 735 C CA . SER A 1 97 ? -33.460 27.551 10.058 1.00 42.53 97 SER A CA 1
ATOM 736 C C . SER A 1 97 ? -34.081 26.549 11.047 1.00 42.53 97 SER A C 1
ATOM 738 O O . SER A 1 97 ? -34.828 26.885 11.967 1.00 42.53 97 SER A O 1
ATOM 740 N N . ALA A 1 98 ? -33.764 25.268 10.872 1.00 37.44 98 ALA A N 1
ATOM 741 C CA . ALA A 1 98 ? -34.283 24.191 11.698 1.00 37.44 98 ALA A CA 1
ATOM 742 C C . ALA A 1 98 ? -33.384 23.956 12.919 1.00 37.44 98 ALA A C 1
ATOM 744 O O . ALA A 1 98 ? -32.357 23.273 12.850 1.00 37.44 98 ALA A O 1
ATOM 745 N N . LYS A 1 99 ? -33.847 24.466 14.067 1.00 35.59 99 LYS A N 1
ATOM 746 C CA . LYS A 1 99 ? -33.401 24.129 15.431 1.00 35.59 99 LYS A CA 1
ATOM 747 C C . LYS A 1 99 ? -32.990 22.647 15.535 1.00 35.59 99 LYS A C 1
ATOM 749 O O . LYS A 1 99 ? -33.693 21.756 15.049 1.00 35.59 99 LYS A O 1
ATOM 754 N N . ALA A 1 100 ? -31.823 22.394 16.128 1.00 31.48 100 ALA A N 1
ATOM 755 C CA . ALA A 1 100 ? -31.195 21.078 16.227 1.00 31.48 100 ALA A CA 1
ATOM 756 C C . ALA A 1 100 ? -32.143 20.026 16.834 1.00 31.48 100 ALA A C 1
ATOM 758 O O . ALA A 1 100 ? -32.487 20.088 18.015 1.00 31.48 100 ALA A O 1
ATOM 759 N N . LEU A 1 101 ? -32.547 19.047 16.021 1.00 29.84 101 LEU A N 1
ATOM 760 C CA . LEU A 1 101 ? -33.291 17.881 16.478 1.00 29.84 101 LEU A CA 1
ATOM 761 C C . LEU A 1 101 ? -32.262 16.818 16.877 1.00 29.84 101 LEU A C 1
ATOM 763 O O . LEU A 1 101 ? -31.548 16.288 16.029 1.00 29.84 101 LEU A O 1
ATOM 767 N N . ARG A 1 102 ? -32.141 16.537 18.176 1.00 29.83 102 ARG A N 1
ATOM 768 C CA . ARG A 1 102 ? -31.345 15.410 18.680 1.00 29.83 102 ARG A CA 1
ATOM 769 C C . ARG A 1 102 ? -32.201 14.148 18.602 1.00 29.83 102 ARG A C 1
ATOM 771 O O . ARG A 1 102 ? -33.097 13.977 19.424 1.00 29.83 102 ARG A O 1
ATOM 778 N N . LEU A 1 103 ? -31.926 13.272 17.637 1.00 33.09 103 LEU A N 1
ATOM 779 C CA . LEU A 1 103 ? -32.518 11.933 17.603 1.00 33.09 103 LEU A CA 1
ATOM 780 C C . LEU A 1 103 ? -31.823 11.031 18.644 1.00 33.09 103 LEU A C 1
ATOM 782 O O . LEU A 1 103 ? -30.590 10.970 18.671 1.00 33.09 103 LEU A O 1
ATOM 786 N N . PRO A 1 104 ? -32.565 10.328 19.517 1.00 30.58 104 PRO A N 1
ATOM 787 C CA . PRO A 1 104 ? -31.984 9.317 20.393 1.00 30.58 104 PRO A CA 1
ATOM 788 C C . PRO A 1 104 ? -31.632 8.044 19.599 1.00 30.58 104 PRO A C 1
ATOM 790 O O . PRO A 1 104 ? -32.464 7.511 18.870 1.00 30.58 104 PRO A O 1
ATOM 793 N N . ARG A 1 105 ? -30.403 7.527 19.771 1.00 39.81 105 ARG A N 1
ATOM 794 C CA . ARG A 1 105 ? -29.962 6.231 19.217 1.00 39.81 105 ARG A CA 1
ATOM 795 C C . ARG A 1 105 ? -30.757 5.087 19.859 1.00 39.81 105 ARG A C 1
ATOM 797 O O . ARG A 1 105 ? -30.686 4.897 21.072 1.00 39.81 105 ARG A O 1
ATOM 804 N N . LYS A 1 106 ? -31.451 4.294 19.040 1.00 43.53 106 LYS A N 1
ATOM 805 C CA . LYS A 1 106 ? -32.037 2.999 19.425 1.00 43.53 106 LYS A CA 1
ATOM 806 C C . LYS A 1 106 ? -31.713 1.941 18.355 1.00 43.53 106 LYS A C 1
ATOM 808 O O . LYS A 1 106 ? -32.614 1.388 17.741 1.00 43.53 106 LYS A O 1
ATOM 813 N N . GLY A 1 107 ? -30.421 1.729 18.094 1.00 64.69 107 GLY A N 1
ATOM 814 C CA . GLY A 1 107 ? -29.908 0.634 17.255 1.00 64.69 107 GLY A CA 1
ATOM 815 C C . GLY A 1 107 ? -29.509 -0.577 18.103 1.00 64.69 107 GLY A C 1
ATOM 816 O O . GLY A 1 107 ? -29.303 -0.443 19.313 1.00 64.69 107 GLY A O 1
ATOM 817 N N . LYS A 1 108 ? -29.421 -1.763 17.495 1.00 83.12 108 LYS A N 1
ATOM 818 C CA . LYS A 1 108 ? -28.903 -2.964 18.173 1.00 83.12 108 LYS A CA 1
ATOM 819 C C . LYS A 1 108 ? -27.372 -2.875 18.234 1.00 83.12 108 LYS A C 1
ATOM 821 O O . LYS A 1 108 ? -26.777 -2.449 17.251 1.00 83.12 108 LYS A O 1
ATOM 826 N N . PRO A 1 109 ? -26.704 -3.308 19.320 1.00 91.44 109 PRO A N 1
ATOM 827 C CA . PRO A 1 109 ? -25.243 -3.381 19.320 1.00 91.44 109 PRO A CA 1
ATOM 828 C C . PRO A 1 109 ? -24.763 -4.300 18.187 1.00 91.44 109 PRO A C 1
ATOM 830 O O . PRO A 1 109 ? -25.434 -5.289 17.858 1.00 91.44 109 PRO A O 1
ATOM 833 N N . LEU A 1 110 ? -23.627 -3.975 17.574 1.00 94.62 110 LEU A N 1
ATOM 834 C CA . LEU A 1 110 ? -23.013 -4.791 16.529 1.00 94.62 110 LEU A CA 1
ATOM 835 C C . LEU A 1 110 ? -22.669 -6.189 17.070 1.00 94.62 110 LEU A C 1
ATOM 837 O O . LEU A 1 110 ? -23.064 -7.182 16.462 1.00 94.62 110 LEU A O 1
ATOM 841 N N . TRP A 1 111 ? -22.087 -6.264 18.274 1.00 95.94 111 TRP A N 1
ATOM 842 C CA . TRP A 1 111 ? -22.071 -7.464 19.127 1.00 95.94 111 TRP A CA 1
ATOM 843 C C . TRP A 1 111 ? -22.027 -7.097 20.616 1.00 95.94 111 TRP A C 1
ATOM 845 O O . TRP A 1 111 ? -21.653 -5.988 21.009 1.00 95.94 111 TRP A O 1
ATOM 855 N N . VAL A 1 112 ? -22.401 -8.054 21.466 1.00 93.75 112 VAL A N 1
ATOM 856 C CA . VAL A 1 112 ? -22.274 -7.927 22.923 1.00 93.75 112 VAL A CA 1
ATOM 857 C C . VAL A 1 112 ? -20.878 -8.386 23.324 1.00 93.75 112 VAL A C 1
ATOM 859 O O . VAL A 1 112 ? -20.508 -9.526 23.053 1.00 93.75 112 VAL A O 1
ATOM 862 N N . ALA A 1 113 ? -20.105 -7.502 23.954 1.00 95.38 113 ALA A N 1
ATOM 863 C CA . ALA A 1 113 ? -18.778 -7.860 24.434 1.00 95.38 113 ALA A CA 1
ATOM 864 C C . ALA A 1 113 ? -18.874 -8.874 25.588 1.00 95.38 113 ALA A C 1
ATOM 866 O O . ALA A 1 113 ? -19.704 -8.721 26.485 1.00 95.38 113 ALA A O 1
ATOM 867 N N . VAL A 1 114 ? -18.010 -9.892 25.587 1.00 95.88 114 VAL A N 1
ATOM 868 C CA . VAL A 1 114 ? -17.954 -10.939 26.625 1.00 95.88 114 VAL A CA 1
ATOM 869 C C . VAL A 1 114 ? -17.317 -10.449 27.926 1.00 95.88 114 VAL A C 1
ATOM 871 O O . VAL A 1 114 ? -17.324 -11.158 28.930 1.00 95.88 114 VAL A O 1
ATOM 874 N N . LYS A 1 115 ? -16.763 -9.234 27.911 1.00 96.00 115 LYS A N 1
ATOM 875 C CA . LYS A 1 115 ? -16.186 -8.557 29.067 1.00 96.00 115 LYS A CA 1
ATOM 876 C C . LYS A 1 115 ? -16.248 -7.043 28.926 1.00 96.00 115 LYS A C 1
ATOM 878 O O . LYS A 1 115 ? -16.463 -6.507 27.839 1.00 96.00 115 LYS A O 1
ATOM 883 N N . ASP A 1 116 ? -16.019 -6.371 30.047 1.00 95.56 116 ASP A N 1
ATOM 884 C CA . ASP A 1 116 ? -16.184 -4.926 30.176 1.00 95.56 116 ASP A CA 1
ATOM 885 C C . ASP A 1 116 ? -14.940 -4.124 29.773 1.00 95.56 116 ASP A C 1
ATOM 887 O O . ASP A 1 116 ? -15.030 -2.908 29.628 1.00 95.56 116 ASP A O 1
ATOM 891 N N . GLU A 1 117 ? -13.780 -4.750 29.574 1.00 97.06 117 GLU A N 1
ATOM 892 C CA . GLU A 1 117 ? -12.578 -4.033 29.145 1.00 97.06 117 GLU A CA 1
ATOM 893 C C . GLU A 1 117 ? -11.632 -4.872 28.290 1.00 97.06 117 GLU A C 1
ATOM 895 O O . GLU A 1 117 ? -11.607 -6.097 28.388 1.00 97.06 117 GLU A O 1
ATOM 900 N N . TRP A 1 118 ? -10.849 -4.182 27.463 1.00 97.94 118 TRP A N 1
ATOM 901 C CA . TRP A 1 118 ? -9.672 -4.733 26.801 1.00 97.94 118 TRP A CA 1
ATOM 902 C C . TRP A 1 118 ? -8.462 -4.653 27.740 1.00 97.94 118 TRP A C 1
ATOM 904 O O . TRP A 1 118 ? -8.247 -3.631 28.397 1.00 97.94 118 TRP A O 1
ATOM 914 N N . THR A 1 119 ? -7.672 -5.720 27.805 1.00 97.38 119 THR A N 1
ATOM 915 C CA . THR A 1 119 ? -6.544 -5.878 28.734 1.00 97.38 119 THR A CA 1
ATOM 916 C C . THR A 1 119 ? -5.222 -6.098 27.999 1.00 97.38 119 THR A C 1
ATOM 918 O O . THR A 1 119 ? -5.205 -6.378 26.808 1.00 97.38 119 THR A O 1
ATOM 921 N N . GLU A 1 120 ? -4.098 -6.025 28.715 1.00 97.25 120 GLU A N 1
ATOM 922 C CA . GLU A 1 120 ? -2.781 -6.329 28.130 1.00 97.25 120 GLU A CA 1
ATOM 923 C C . GLU A 1 120 ? -2.674 -7.785 27.644 1.00 97.25 120 GLU A C 1
ATOM 925 O O . GLU A 1 120 ? -2.075 -8.044 26.607 1.00 97.25 120 GLU A O 1
ATOM 930 N N . ALA A 1 121 ? -3.318 -8.729 28.340 1.00 98.06 121 ALA A N 1
ATOM 931 C CA . ALA A 1 121 ? -3.373 -10.122 27.895 1.00 98.06 121 ALA A CA 1
ATOM 932 C C . ALA A 1 121 ? -4.106 -10.264 26.547 1.00 98.06 121 ALA A C 1
ATOM 934 O O . ALA A 1 121 ? -3.726 -11.090 25.724 1.00 98.06 121 ALA A O 1
ATOM 935 N N . ASP A 1 122 ? -5.106 -9.416 26.278 1.00 98.38 122 ASP A N 1
ATOM 936 C CA . ASP A 1 122 ? -5.768 -9.393 24.968 1.00 98.38 122 ASP A CA 1
ATOM 937 C C . ASP A 1 122 ? -4.872 -8.846 23.868 1.00 98.38 122 ASP A C 1
ATOM 939 O O . ASP A 1 122 ? -5.009 -9.266 22.724 1.00 98.38 122 ASP A O 1
ATOM 943 N N . GLU A 1 123 ? -3.974 -7.912 24.192 1.00 98.06 123 GLU A N 1
ATOM 944 C CA . GLU A 1 123 ? -2.968 -7.440 23.240 1.00 98.06 123 GLU A CA 1
ATOM 945 C C . GLU A 1 123 ? -1.920 -8.521 22.939 1.00 98.06 123 GLU A C 1
ATOM 947 O O . GLU A 1 123 ? -1.496 -8.650 21.789 1.00 98.06 123 GLU A O 1
ATOM 952 N N . ASP A 1 124 ? -1.521 -9.321 23.935 1.00 98.19 124 ASP A N 1
ATOM 953 C CA . ASP A 1 124 ? -0.647 -10.484 23.728 1.00 98.19 124 ASP A CA 1
ATOM 954 C C . ASP A 1 124 ? -1.309 -11.500 22.781 1.00 98.19 124 ASP A C 1
ATOM 956 O O . ASP A 1 124 ? -0.707 -11.921 21.784 1.00 98.19 124 ASP A O 1
ATOM 960 N N . ASP A 1 125 ? -2.571 -11.844 23.053 1.00 98.56 125 ASP A N 1
ATOM 961 C CA . ASP A 1 125 ? -3.350 -12.779 22.240 1.00 98.56 125 ASP A CA 1
ATOM 962 C C . ASP A 1 125 ? -3.626 -12.215 20.834 1.00 98.56 125 ASP A C 1
ATOM 964 O O . ASP A 1 125 ? -3.484 -12.936 19.839 1.00 98.56 125 ASP A O 1
ATOM 968 N N . TYR A 1 126 ? -3.926 -10.915 20.720 1.00 98.62 126 TYR A N 1
ATOM 969 C CA . TYR A 1 126 ? -4.082 -10.216 19.442 1.00 98.62 126 TYR A CA 1
ATOM 970 C C . TYR A 1 126 ? -2.796 -10.277 18.620 1.00 98.62 126 TYR A C 1
ATOM 972 O O . TYR A 1 126 ? -2.835 -10.660 17.452 1.00 98.62 126 TYR A O 1
ATOM 980 N N . SER A 1 127 ? -1.648 -9.966 19.222 1.00 98.44 127 SER A N 1
ATOM 981 C CA . SER A 1 127 ? -0.345 -10.027 18.555 1.00 98.44 127 SER A CA 1
ATOM 982 C C . SER A 1 127 ? -0.030 -11.445 18.063 1.00 98.44 127 SER A C 1
ATOM 984 O O . SER A 1 127 ? 0.438 -11.636 16.935 1.00 98.44 127 SER A O 1
ATOM 986 N N . ALA A 1 128 ? -0.308 -12.466 18.878 1.00 98.44 128 ALA A N 1
ATOM 987 C CA . ALA A 1 128 ? -0.114 -13.862 18.491 1.00 98.44 128 ALA A CA 1
ATOM 988 C C . ALA A 1 128 ? -1.053 -14.280 17.344 1.00 98.44 128 ALA A C 1
ATOM 990 O O . ALA A 1 128 ? -0.615 -14.911 16.373 1.00 98.44 128 ALA A O 1
ATOM 991 N N . TRP A 1 129 ? -2.332 -13.900 17.423 1.00 98.50 129 TRP A N 1
ATOM 992 C CA . TRP A 1 129 ? -3.308 -14.114 16.357 1.00 98.50 129 TRP A CA 1
ATOM 993 C C . TRP A 1 129 ? -2.885 -13.416 15.066 1.00 98.50 129 TRP A C 1
ATOM 995 O O . TRP A 1 129 ? -2.944 -14.038 14.003 1.00 98.50 129 TRP A O 1
ATOM 1005 N N . PHE A 1 130 ? -2.410 -12.174 15.159 1.00 98.50 130 PHE A N 1
ATOM 1006 C CA . PHE A 1 130 ? -1.988 -11.357 14.030 1.00 98.50 130 PHE A CA 1
ATOM 1007 C C . PHE A 1 130 ? -0.863 -12.042 13.261 1.00 98.50 130 PHE A C 1
ATOM 1009 O O . PHE A 1 130 ? -1.005 -12.342 12.075 1.00 98.50 130 PHE A O 1
ATOM 1016 N N . ALA A 1 131 ? 0.231 -12.376 13.955 1.00 97.19 131 ALA A N 1
ATOM 1017 C CA . ALA A 1 131 ? 1.398 -13.022 13.356 1.00 97.19 131 ALA A CA 1
ATOM 1018 C C . ALA A 1 131 ? 1.036 -14.350 12.666 1.00 97.19 131 ALA A C 1
ATOM 1020 O O . ALA A 1 131 ? 1.595 -14.717 11.624 1.00 97.19 131 ALA A O 1
ATOM 1021 N N . LYS A 1 132 ? 0.069 -15.080 13.228 1.00 97.75 132 LYS A N 1
ATOM 1022 C CA . LYS A 1 132 ? -0.391 -16.360 12.689 1.00 97.75 132 LYS A CA 1
ATOM 1023 C C . LYS A 1 132 ? -1.339 -16.206 11.497 1.00 97.75 132 LYS A C 1
ATOM 1025 O O . LYS A 1 132 ? -1.216 -16.983 10.551 1.00 97.75 132 LYS A O 1
ATOM 1030 N N . SER A 1 133 ? -2.268 -15.258 11.554 1.00 97.06 133 SER A N 1
ATOM 1031 C CA . SER A 1 133 ? -3.485 -15.265 10.727 1.00 97.06 133 SER A CA 1
ATOM 1032 C C . SER A 1 133 ? -3.502 -14.191 9.645 1.00 97.06 133 SER A C 1
ATOM 1034 O O . SER A 1 133 ? -4.186 -14.362 8.639 1.00 97.06 133 SER A O 1
ATOM 1036 N N . VAL A 1 134 ? -2.770 -13.092 9.835 1.00 97.50 134 VAL A N 1
ATOM 1037 C CA . VAL A 1 134 ? -2.769 -11.962 8.902 1.00 97.50 134 VAL A CA 1
ATOM 1038 C C . VAL A 1 134 ? -1.699 -12.157 7.834 1.00 97.50 134 VAL A C 1
ATOM 1040 O O . VAL A 1 134 ? -0.551 -12.490 8.130 1.00 97.50 134 VAL A O 1
ATOM 1043 N N . ARG A 1 135 ? -2.086 -11.961 6.575 1.00 95.31 135 ARG A N 1
ATOM 1044 C CA . ARG A 1 135 ? -1.252 -12.064 5.372 1.00 95.31 135 ARG A CA 1
ATOM 1045 C C . ARG A 1 135 ? -1.672 -10.971 4.381 1.00 95.31 135 ARG A C 1
ATOM 1047 O O . ARG A 1 135 ? -2.690 -10.312 4.585 1.00 95.31 135 ARG A O 1
ATOM 1054 N N . THR A 1 136 ? -0.917 -10.787 3.301 1.00 89.94 136 THR A N 1
ATOM 1055 C CA . THR A 1 136 ? -1.207 -9.770 2.268 1.00 89.94 136 THR A CA 1
ATOM 1056 C C . THR A 1 136 ? -2.517 -10.013 1.502 1.00 89.94 136 THR A C 1
ATOM 1058 O O . THR A 1 136 ? -3.034 -9.115 0.844 1.00 89.94 136 THR A O 1
ATOM 1061 N N . ASP A 1 137 ? -3.097 -11.207 1.610 1.00 85.81 137 ASP A N 1
ATOM 1062 C CA . ASP A 1 137 ? -4.396 -11.585 1.048 1.00 85.81 137 ASP A CA 1
ATOM 1063 C C . ASP A 1 137 ? -5.540 -11.586 2.081 1.00 85.81 137 ASP A C 1
ATOM 1065 O O . ASP A 1 137 ? -6.641 -12.030 1.768 1.00 85.81 137 ASP A O 1
ATOM 1069 N N . PHE A 1 138 ? -5.327 -11.065 3.296 1.00 94.88 138 PHE A N 1
ATOM 1070 C CA . PHE A 1 138 ? -6.301 -11.156 4.393 1.00 94.88 138 PHE A CA 1
ATOM 1071 C C . PHE A 1 138 ? -7.683 -10.556 4.069 1.00 94.88 138 PHE A C 1
ATOM 1073 O O . PHE A 1 138 ? -8.695 -11.114 4.509 1.00 94.88 138 PHE A O 1
ATOM 1080 N N . LEU A 1 139 ? -7.724 -9.460 3.296 1.00 87.88 139 LEU A N 1
ATOM 1081 C CA . LEU A 1 139 ? -8.951 -8.777 2.852 1.00 87.88 139 LEU A CA 1
ATOM 1082 C C . LEU A 1 139 ? -9.454 -9.236 1.480 1.00 87.88 139 LEU A C 1
ATOM 1084 O O . LEU A 1 139 ? -10.523 -8.797 1.055 1.00 87.88 139 LEU A O 1
ATOM 1088 N N . ARG A 1 140 ? -8.725 -10.115 0.785 1.00 81.31 140 ARG A N 1
ATOM 1089 C CA . ARG A 1 140 ? -9.068 -10.517 -0.581 1.00 81.31 140 ARG A CA 1
ATOM 1090 C C . ARG A 1 140 ? -10.433 -11.208 -0.624 1.00 81.31 140 ARG A C 1
ATOM 1092 O O . ARG A 1 140 ? -10.667 -12.190 0.081 1.00 81.31 140 ARG A O 1
ATOM 1099 N N . GLY A 1 141 ? -11.308 -10.716 -1.494 1.00 72.19 141 GLY A N 1
ATOM 1100 C CA . GLY A 1 141 ? -12.658 -11.221 -1.726 1.00 72.19 141 GLY A CA 1
ATOM 1101 C C . GLY A 1 141 ? -13.643 -10.936 -0.591 1.00 72.19 141 GLY A C 1
ATOM 1102 O O . GLY A 1 141 ? -14.656 -11.624 -0.491 1.00 72.19 141 GLY A O 1
ATOM 1103 N N . THR A 1 142 ? -13.354 -9.977 0.291 1.00 81.12 142 THR A N 1
ATOM 1104 C CA . THR A 1 142 ? -14.237 -9.638 1.424 1.00 81.12 142 THR A CA 1
ATOM 1105 C C . THR A 1 142 ? -15.214 -8.512 1.088 1.00 81.12 142 THR A C 1
ATOM 1107 O O . THR A 1 142 ? -16.280 -8.398 1.699 1.00 81.12 142 THR A O 1
ATOM 1110 N N . GLY A 1 143 ? -14.884 -7.692 0.097 1.00 75.50 143 GLY A N 1
ATOM 1111 C CA . GLY A 1 143 ? -15.554 -6.450 -0.241 1.00 75.50 143 GLY A CA 1
ATOM 1112 C C . GLY A 1 143 ? -15.196 -5.276 0.662 1.00 75.50 143 GLY A C 1
ATOM 1113 O O . GLY A 1 143 ? -15.985 -4.328 0.724 1.00 75.50 143 GLY A O 1
ATOM 1114 N N . LEU A 1 144 ? -14.102 -5.368 1.424 1.00 82.88 144 LEU A N 1
ATOM 1115 C CA . LEU A 1 144 ? -13.585 -4.294 2.270 1.00 82.88 144 LEU A CA 1
ATOM 1116 C C . LEU A 1 144 ? -12.363 -3.675 1.605 1.00 82.88 144 LEU A C 1
ATOM 1118 O O . LEU A 1 144 ? -11.305 -4.292 1.508 1.00 82.88 144 LEU A O 1
ATOM 1122 N N . HIS A 1 145 ? -12.538 -2.447 1.140 1.00 81.19 145 HIS A N 1
ATOM 1123 C CA . HIS A 1 145 ? -11.484 -1.665 0.524 1.00 81.19 145 HIS A CA 1
ATOM 1124 C C . HIS A 1 145 ? -10.857 -0.822 1.617 1.00 81.19 145 HIS A C 1
ATOM 1126 O O . HIS A 1 145 ? -11.547 0.011 2.193 1.00 81.19 145 HIS A O 1
ATOM 1132 N N . ALA A 1 146 ? -9.590 -1.082 1.911 1.00 86.38 146 ALA A N 1
ATOM 1133 C CA . ALA A 1 146 ? -8.895 -0.479 3.030 1.00 86.38 146 ALA A CA 1
ATOM 1134 C C . ALA A 1 146 ? -7.722 0.363 2.524 1.00 86.38 146 ALA A C 1
ATOM 1136 O O . ALA A 1 146 ? -6.885 -0.117 1.754 1.00 86.38 146 ALA A O 1
ATOM 1137 N N . ASP A 1 147 ? -7.654 1.612 2.969 1.00 87.06 147 ASP A N 1
ATOM 1138 C CA . ASP A 1 147 ? -6.449 2.420 2.868 1.00 87.06 147 ASP A CA 1
ATOM 1139 C C . ASP A 1 147 ? -5.412 2.060 3.955 1.00 87.06 147 ASP A C 1
ATOM 1141 O O . ASP A 1 147 ? -5.488 1.035 4.644 1.00 87.06 147 ASP A O 1
ATOM 1145 N N . CYS A 1 148 ? -4.378 2.891 4.106 1.00 89.44 148 CYS A N 1
ATOM 1146 C CA . CYS A 1 148 ? -3.318 2.635 5.075 1.00 89.44 148 CYS A CA 1
ATOM 1147 C C . CYS A 1 148 ? -3.765 2.653 6.550 1.00 89.44 148 CYS A C 1
ATOM 1149 O O . CYS A 1 148 ? -3.204 1.905 7.355 1.00 89.44 148 CYS A O 1
ATOM 1151 N N . ALA A 1 149 ? -4.750 3.474 6.917 1.00 92.38 149 ALA A N 1
ATOM 1152 C CA . ALA A 1 149 ? -5.318 3.522 8.260 1.00 92.38 149 ALA A CA 1
ATOM 1153 C C . ALA A 1 149 ? -6.314 2.373 8.468 1.00 92.38 149 ALA A C 1
ATOM 1155 O O . ALA A 1 149 ? -6.258 1.677 9.491 1.00 92.38 149 ALA A O 1
ATOM 1156 N N . ASP A 1 150 ? -7.150 2.127 7.462 1.00 95.62 150 ASP A N 1
ATOM 1157 C CA . ASP A 1 150 ? -8.195 1.108 7.481 1.00 95.62 150 ASP A CA 1
ATOM 1158 C C . ASP A 1 150 ? -7.633 -0.292 7.696 1.00 95.62 150 ASP A C 1
ATOM 1160 O O . ASP A 1 150 ? -8.217 -1.091 8.426 1.00 95.62 150 ASP A O 1
ATOM 1164 N N . VAL A 1 151 ? -6.471 -0.609 7.117 1.00 96.31 151 VAL A N 1
ATOM 1165 C CA . VAL A 1 151 ? -5.842 -1.928 7.279 1.00 96.31 151 VAL A CA 1
ATOM 1166 C C . VAL A 1 151 ? -5.602 -2.255 8.758 1.00 96.31 151 VAL A C 1
ATOM 1168 O O . VAL A 1 151 ? -6.013 -3.319 9.230 1.00 96.31 151 VAL A O 1
ATOM 1171 N N . GLY A 1 152 ? -5.027 -1.321 9.520 1.00 96.88 152 GLY A N 1
ATOM 1172 C CA . GLY A 1 152 ? -4.797 -1.505 10.955 1.00 96.88 152 GLY A CA 1
ATOM 1173 C C . GLY A 1 152 ? -6.093 -1.601 11.762 1.00 96.88 152 GLY A C 1
ATOM 1174 O O . GLY A 1 152 ? -6.209 -2.459 12.643 1.00 96.88 152 GLY A O 1
ATOM 1175 N N . LEU A 1 153 ? -7.084 -0.764 11.432 1.00 98.00 153 LEU A N 1
ATOM 1176 C CA . LEU A 1 153 ? -8.422 -0.831 12.031 1.00 98.00 153 LEU A CA 1
ATOM 1177 C C . LEU A 1 153 ? -9.053 -2.203 11.794 1.00 98.00 153 LEU A C 1
ATOM 1179 O O . LEU A 1 153 ? -9.536 -2.838 12.730 1.00 98.00 153 LEU A O 1
ATOM 1183 N N . THR A 1 154 ? -8.984 -2.698 10.562 1.00 98.12 154 THR A N 1
ATOM 1184 C CA . THR A 1 154 ? -9.608 -3.959 10.163 1.00 98.12 154 THR A CA 1
ATOM 1185 C C . THR A 1 154 ? -9.063 -5.129 10.956 1.00 98.12 154 THR A C 1
ATOM 1187 O O . THR A 1 154 ? -9.838 -5.927 11.478 1.00 98.12 154 THR A O 1
ATOM 1190 N N . PHE A 1 155 ? -7.739 -5.223 11.093 1.00 98.50 155 PHE A N 1
ATOM 1191 C CA . PHE A 1 155 ? -7.114 -6.308 11.843 1.00 98.50 155 PHE A CA 1
ATOM 1192 C C . PHE A 1 155 ? -7.602 -6.349 13.289 1.00 98.50 155 PHE A C 1
ATOM 1194 O O . PHE A 1 155 ? -8.010 -7.408 13.775 1.00 98.50 155 PHE A O 1
ATOM 1201 N N . ARG A 1 156 ? -7.629 -5.191 13.956 1.00 98.31 156 ARG A N 1
ATOM 1202 C CA . ARG A 1 156 ? -8.066 -5.102 15.349 1.00 98.31 156 ARG A CA 1
ATOM 1203 C C . ARG A 1 156 ? -9.559 -5.384 15.501 1.00 98.31 156 ARG A C 1
ATOM 1205 O O . ARG A 1 156 ? -9.945 -6.125 16.402 1.00 98.31 156 ARG A O 1
ATOM 1212 N N . TRP A 1 157 ? -10.394 -4.835 14.621 1.00 98.62 157 TRP A N 1
ATOM 1213 C CA . TRP A 1 157 ? -11.843 -5.034 14.659 1.00 98.62 157 TRP A CA 1
ATOM 1214 C C . TRP A 1 157 ? -12.251 -6.475 14.381 1.00 98.62 157 TRP A C 1
ATOM 1216 O O . TRP A 1 157 ? -13.122 -7.000 15.072 1.00 98.62 157 TRP A O 1
ATOM 1226 N N . VAL A 1 158 ? -11.616 -7.129 13.406 1.00 98.62 158 VAL A N 1
ATOM 1227 C CA . VAL A 1 158 ? -11.867 -8.541 13.098 1.00 98.62 158 VAL A CA 1
ATOM 1228 C C . VAL A 1 158 ? -11.508 -9.418 14.292 1.00 98.62 158 VAL A C 1
ATOM 1230 O O . VAL A 1 158 ? -12.333 -10.220 14.726 1.00 98.62 158 VAL A O 1
ATOM 1233 N N . TYR A 1 159 ? -10.320 -9.228 14.873 1.00 98.69 159 TYR A N 1
ATOM 1234 C CA . TYR A 1 159 ? -9.927 -9.979 16.061 1.00 98.69 159 TYR A CA 1
ATOM 1235 C C . TYR A 1 159 ? -10.895 -9.749 17.227 1.00 98.69 159 TYR A C 1
ATOM 1237 O O . TYR A 1 159 ? -11.347 -10.714 17.848 1.00 98.69 159 TYR A O 1
ATOM 1245 N N . ALA A 1 160 ? -11.255 -8.487 17.492 1.00 98.69 160 ALA A N 1
ATOM 1246 C CA . ALA A 1 160 ? -12.175 -8.132 18.564 1.00 98.69 160 ALA A CA 1
ATOM 1247 C C . ALA A 1 160 ? -13.538 -8.805 18.387 1.00 98.69 160 ALA A C 1
ATOM 1249 O O . ALA A 1 160 ? -14.073 -9.378 19.332 1.00 98.69 160 ALA A O 1
ATOM 1250 N N . ARG A 1 161 ? -14.081 -8.779 17.171 1.00 98.19 161 ARG A N 1
ATOM 1251 C CA . ARG A 1 161 ? -15.355 -9.409 16.828 1.00 98.19 161 ARG A CA 1
ATOM 1252 C C . ARG A 1 161 ? -15.305 -10.926 17.015 1.00 98.19 161 ARG A C 1
ATOM 1254 O O . ARG A 1 161 ? -16.174 -11.474 17.690 1.00 98.19 161 ARG A O 1
ATOM 1261 N N . ASP A 1 162 ? -14.285 -11.591 16.475 1.00 98.19 162 ASP A N 1
ATOM 1262 C CA . ASP A 1 162 ? -14.160 -13.055 16.532 1.00 98.19 162 ASP A CA 1
ATOM 1263 C C . ASP A 1 162 ? -13.978 -13.585 17.967 1.00 98.19 162 ASP A C 1
ATOM 1265 O O . ASP A 1 162 ? -14.349 -14.722 18.258 1.00 98.19 162 ASP A O 1
ATOM 1269 N N . HIS A 1 163 ? -13.473 -12.749 18.882 1.00 98.19 163 HIS A N 1
ATOM 1270 C CA . HIS A 1 163 ? -13.282 -13.083 20.300 1.00 98.19 163 HIS A CA 1
ATOM 1271 C C . HIS A 1 163 ? -14.299 -12.397 21.230 1.00 98.19 163 HIS A C 1
ATOM 1273 O O . HIS A 1 163 ? -14.198 -12.507 22.453 1.00 98.19 163 HIS A O 1
ATOM 1279 N N . GLY A 1 164 ? -15.282 -11.678 20.677 1.00 97.69 164 GLY A N 1
ATOM 1280 C CA . GLY A 1 164 ? -16.291 -10.946 21.446 1.00 97.69 164 GLY A CA 1
ATOM 1281 C C . GLY A 1 164 ? -15.716 -9.868 22.375 1.00 97.69 164 GLY A C 1
ATOM 1282 O O . GLY A 1 164 ? -16.301 -9.582 23.415 1.00 97.69 164 GLY A O 1
ATOM 1283 N N . LEU A 1 165 ? -14.572 -9.273 22.049 1.00 98.38 165 LEU A N 1
ATOM 1284 C CA . LEU A 1 165 ? -13.909 -8.244 22.853 1.00 98.38 165 LEU A CA 1
ATOM 1285 C C . LEU A 1 165 ? -14.542 -6.860 22.629 1.00 98.38 165 LEU A C 1
ATOM 1287 O O . LEU A 1 165 ? -15.138 -6.612 21.574 1.00 98.38 165 LEU A O 1
ATOM 1291 N N . PRO A 1 166 ? -14.429 -5.938 23.602 1.00 98.00 166 PRO A N 1
ATOM 1292 C CA . PRO A 1 166 ? -14.857 -4.562 23.399 1.00 98.00 166 PRO A CA 1
ATOM 1293 C C . PRO A 1 166 ? -13.918 -3.825 22.439 1.00 98.00 166 PRO A C 1
ATOM 1295 O O . PRO A 1 166 ? -12.699 -3.930 22.555 1.00 98.00 166 PRO A O 1
ATOM 1298 N N . ILE A 1 167 ? -14.474 -3.035 21.522 1.00 98.12 167 ILE A N 1
ATOM 1299 C CA . ILE A 1 167 ? -13.696 -2.225 20.576 1.00 98.12 167 ILE A CA 1
ATOM 1300 C C . ILE A 1 167 ? -14.359 -0.866 20.375 1.00 98.12 167 ILE A C 1
ATOM 1302 O O . ILE A 1 167 ? -15.588 -0.758 20.411 1.00 98.12 167 ILE A O 1
ATOM 1306 N N . ALA A 1 168 ? -13.547 0.169 20.175 1.00 97.62 168 ALA A N 1
ATOM 1307 C CA . ALA A 1 168 ? -14.014 1.494 19.825 1.00 97.62 168 ALA A CA 1
ATOM 1308 C C . ALA A 1 168 ? -12.920 2.303 19.124 1.00 97.62 168 ALA A C 1
ATOM 1310 O O . ALA A 1 168 ? -11.743 2.160 19.448 1.00 97.62 168 ALA A O 1
ATOM 1311 N N . ASN A 1 169 ? -13.347 3.194 18.237 1.00 97.81 169 ASN A N 1
ATOM 1312 C CA . ASN A 1 169 ? -12.539 4.194 17.556 1.00 97.81 169 ASN A CA 1
ATOM 1313 C C . ASN A 1 169 ? -13.286 5.529 17.504 1.00 97.81 169 ASN A C 1
ATOM 1315 O O . ASN A 1 169 ? -14.517 5.570 17.579 1.00 97.81 169 ASN A O 1
ATOM 1319 N N . THR A 1 170 ? -12.543 6.621 17.407 1.00 96.31 170 THR A N 1
ATOM 1320 C CA . THR A 1 170 ? -13.062 7.985 17.372 1.00 96.31 170 THR A CA 1
ATOM 1321 C C . THR A 1 170 ? -13.304 8.398 15.925 1.00 96.31 170 THR A C 1
ATOM 1323 O O . THR A 1 170 ? -12.382 8.423 15.112 1.00 96.31 170 THR A O 1
ATOM 1326 N N . LEU A 1 171 ? -14.551 8.742 15.601 1.00 93.31 171 LEU A N 1
ATOM 1327 C CA . LEU A 1 171 ? -14.917 9.201 14.261 1.00 93.31 171 LEU A CA 1
ATOM 1328 C C . LEU A 1 171 ? -14.403 10.621 14.009 1.00 93.31 171 LEU A C 1
ATOM 1330 O O . LEU A 1 171 ? -14.638 11.513 14.831 1.00 93.31 171 LEU A O 1
ATOM 1334 N N . SER A 1 172 ? -13.782 10.855 12.853 1.00 84.94 172 SER A N 1
ATOM 1335 C CA . SER A 1 172 ? -13.166 12.136 12.501 1.00 84.94 172 SER A CA 1
ATOM 1336 C C . SER A 1 172 ? -14.138 13.305 12.475 1.00 84.94 172 SER A C 1
ATOM 1338 O O . SER A 1 172 ? -13.789 14.393 12.920 1.00 84.94 172 SER A O 1
ATOM 1340 N N . GLY A 1 173 ? -15.346 13.095 11.944 1.00 76.06 173 GLY A N 1
ATOM 1341 C CA . GLY A 1 173 ? -16.304 14.178 11.717 1.00 76.06 173 GLY A CA 1
ATOM 1342 C C . GLY A 1 173 ? -17.139 14.555 12.939 1.00 76.06 173 GLY A C 1
ATOM 1343 O O . GLY A 1 173 ? -17.815 15.577 12.918 1.00 76.06 173 GLY A O 1
ATOM 1344 N N . SER A 1 174 ? -17.148 13.724 13.989 1.00 85.00 174 SER A N 1
ATOM 1345 C CA . SER A 1 174 ? -17.988 13.972 15.171 1.00 85.00 174 SER A CA 1
ATOM 1346 C C . SER A 1 174 ? -17.268 13.876 16.513 1.00 85.00 174 SER A C 1
ATOM 1348 O O . SER A 1 174 ? -17.871 14.196 17.542 1.00 85.00 174 SER A O 1
ATOM 1350 N N . GLY A 1 175 ? -16.040 13.348 16.542 1.00 88.56 175 GLY A N 1
ATOM 1351 C CA . GLY A 1 175 ? -15.315 13.020 17.771 1.00 88.56 175 GLY A CA 1
ATOM 1352 C C . GLY A 1 175 ? -16.006 11.961 18.642 1.00 88.56 175 GLY A C 1
ATOM 1353 O O . GLY A 1 175 ? -15.630 11.752 19.797 1.00 88.56 175 GLY A O 1
ATOM 1354 N N . LYS A 1 176 ? -17.065 11.311 18.143 1.00 92.06 176 LYS A N 1
ATOM 1355 C CA . LYS A 1 176 ? -17.813 10.291 18.887 1.00 92.06 176 LYS A CA 1
ATOM 1356 C C . LYS A 1 176 ? -17.114 8.947 18.778 1.00 92.06 176 LYS A C 1
ATOM 1358 O O . LYS A 1 176 ? -16.553 8.613 17.741 1.00 92.06 176 LYS A O 1
ATOM 1363 N N . LEU A 1 177 ? -17.260 8.138 19.824 1.00 94.81 177 LEU A N 1
ATOM 1364 C CA . LEU A 1 177 ? -16.851 6.742 19.773 1.00 94.81 177 LEU A CA 1
ATOM 1365 C C . LEU A 1 177 ? -17.838 5.915 18.941 1.00 94.81 177 LEU A C 1
ATOM 1367 O O . LEU A 1 177 ? -19.050 5.918 19.193 1.00 94.81 177 LEU A O 1
ATOM 1371 N N . PHE A 1 178 ? -17.276 5.185 17.990 1.00 96.56 178 PHE A N 1
ATOM 1372 C CA . PHE A 1 178 ? -17.888 4.129 17.202 1.00 96.56 178 PHE A CA 1
ATOM 1373 C C . PHE A 1 178 ? -17.271 2.801 17.630 1.00 96.56 178 PHE A C 1
ATOM 1375 O O . PHE A 1 178 ? -16.063 2.719 17.798 1.00 96.56 178 PHE A O 1
ATOM 1382 N N . GLY A 1 179 ? -18.074 1.769 17.864 1.00 97.06 179 GLY A N 1
ATOM 1383 C CA . GLY A 1 179 ? -17.596 0.543 18.508 1.00 97.06 179 GLY A CA 1
ATOM 1384 C C . GLY A 1 179 ? -18.604 -0.593 18.465 1.00 97.06 179 GLY A C 1
ATOM 1385 O O . GLY A 1 179 ? -19.681 -0.444 17.887 1.00 97.06 179 GLY A O 1
ATOM 1386 N N . ASN A 1 180 ? -18.309 -1.699 19.151 1.00 96.88 180 ASN A N 1
ATOM 1387 C CA . ASN A 1 180 ? -19.185 -2.881 19.209 1.00 96.88 180 ASN A CA 1
ATOM 1388 C C . ASN A 1 180 ? -20.611 -2.582 19.718 1.00 96.88 180 ASN A C 1
ATOM 1390 O O . ASN A 1 180 ? -21.559 -3.302 19.417 1.00 96.88 180 ASN A O 1
ATOM 1394 N N . PHE A 1 181 ? -20.767 -1.504 20.484 1.00 94.81 181 PHE A N 1
ATOM 1395 C CA . PHE A 1 181 ? -22.030 -1.003 21.029 1.00 94.81 181 PHE A CA 1
ATOM 1396 C C . PHE A 1 181 ? -22.802 -0.080 20.069 1.00 94.81 181 PHE A C 1
ATOM 1398 O O . PHE A 1 181 ? -23.877 0.409 20.419 1.00 94.81 181 PHE A O 1
ATOM 1405 N N . THR A 1 182 ? -22.255 0.216 18.890 1.00 93.62 182 THR A N 1
ATOM 1406 C CA . THR A 1 182 ? -22.910 1.060 17.882 1.00 93.62 182 THR A CA 1
ATOM 1407 C C . THR A 1 182 ? -23.871 0.227 17.036 1.00 93.62 182 THR A C 1
ATOM 1409 O O . THR A 1 182 ? -23.662 -0.970 16.854 1.00 93.62 182 THR A O 1
ATOM 1412 N N . GLY A 1 183 ? -24.937 0.866 16.560 1.00 88.62 183 GLY A N 1
ATOM 1413 C CA . GLY A 1 183 ? -25.913 0.304 15.631 1.00 88.62 183 GLY A CA 1
ATOM 1414 C C . GLY A 1 183 ? -26.487 1.408 14.747 1.00 88.62 183 GLY A C 1
ATOM 1415 O O . GLY A 1 183 ? -26.515 2.577 15.154 1.00 88.62 183 GLY A O 1
ATOM 1416 N N . SER A 1 184 ? -26.956 1.027 13.565 1.00 87.25 184 SER A N 1
ATOM 1417 C CA . SER A 1 184 ? -27.601 1.902 12.581 1.00 87.25 184 SER A CA 1
ATOM 1418 C C . SER A 1 184 ? -28.798 1.185 11.982 1.00 87.25 184 SER A C 1
ATOM 1420 O O . SER A 1 184 ? -28.734 -0.013 11.719 1.00 87.25 184 SER A O 1
ATOM 1422 N N . SER A 1 185 ? -29.874 1.915 11.689 1.00 86.19 185 SER A N 1
ATOM 1423 C CA . SER A 1 185 ? -31.036 1.362 10.984 1.00 86.19 185 SER A CA 1
ATOM 1424 C C . SER A 1 185 ? -30.693 0.794 9.604 1.00 86.19 185 SER A C 1
ATOM 1426 O O . SER A 1 185 ? -31.412 -0.072 9.107 1.00 86.19 185 SER A O 1
ATOM 1428 N N . GLU A 1 186 ? -29.611 1.268 8.984 1.00 83.12 186 GLU A N 1
ATOM 1429 C CA . GLU A 1 186 ? -29.205 0.853 7.641 1.00 83.12 186 GLU A CA 1
ATOM 1430 C C . GLU A 1 186 ? -28.597 -0.546 7.626 1.00 83.12 186 GLU A C 1
ATOM 1432 O O . GLU A 1 186 ? -29.003 -1.372 6.808 1.00 83.12 186 GLU A O 1
ATOM 1437 N N . TRP A 1 187 ? -27.677 -0.836 8.549 1.00 90.25 187 TRP A N 1
ATOM 1438 C CA . TRP A 1 187 ? -27.008 -2.134 8.612 1.00 90.25 187 TRP A CA 1
ATOM 1439 C C . TRP A 1 187 ? -27.567 -3.083 9.673 1.00 90.25 187 TRP A C 1
ATOM 1441 O O . TRP A 1 187 ? -27.348 -4.284 9.571 1.00 90.25 187 TRP A O 1
ATOM 1451 N N . ASP A 1 188 ? -28.396 -2.627 10.619 1.00 90.19 188 ASP A N 1
ATOM 1452 C CA . ASP A 1 188 ? -29.070 -3.513 11.588 1.00 90.19 188 ASP A CA 1
ATOM 1453 C C . ASP A 1 188 ? -30.037 -4.521 10.942 1.00 90.19 188 ASP A C 1
ATOM 1455 O O . ASP A 1 188 ? -30.409 -5.510 11.580 1.00 90.19 188 ASP A O 1
ATOM 1459 N N . LYS A 1 189 ? -30.447 -4.282 9.690 1.00 88.56 189 LYS A N 1
ATOM 1460 C CA . LYS A 1 189 ? -31.263 -5.201 8.879 1.00 88.56 189 LYS A CA 1
ATOM 1461 C C . LYS A 1 189 ? -30.439 -6.192 8.047 1.00 88.56 189 LYS A C 1
ATOM 1463 O O . LYS A 1 189 ? -31.021 -7.109 7.473 1.00 88.56 189 LYS A O 1
ATOM 1468 N N . LEU A 1 190 ? -29.123 -5.997 7.941 1.00 86.44 190 LEU A N 1
ATOM 1469 C CA . LEU A 1 190 ? -28.251 -6.869 7.157 1.00 86.44 190 LEU A CA 1
ATOM 1470 C C . LEU A 1 190 ? -28.008 -8.198 7.889 1.00 86.44 190 LEU A C 1
ATOM 1472 O O . LEU A 1 190 ? -28.019 -8.237 9.125 1.00 86.44 190 LEU A O 1
ATOM 1476 N N . PRO A 1 191 ? -27.792 -9.298 7.146 1.00 86.56 191 PRO A N 1
ATOM 1477 C CA . PRO A 1 191 ? -27.533 -10.596 7.749 1.00 86.56 191 PRO A CA 1
ATOM 1478 C C . PRO A 1 191 ? -26.201 -10.603 8.509 1.00 86.56 191 PRO A C 1
ATOM 1480 O O . PRO A 1 191 ? -25.203 -10.040 8.055 1.00 86.56 191 PRO A O 1
ATOM 1483 N N . THR A 1 192 ? -26.188 -11.292 9.651 1.00 90.81 192 THR A N 1
ATOM 1484 C CA . THR A 1 192 ? -24.971 -11.630 10.397 1.00 90.81 192 THR A CA 1
ATOM 1485 C C . THR A 1 192 ? -24.505 -13.043 10.054 1.00 90.81 192 THR A C 1
ATOM 1487 O O . THR A 1 192 ? -25.298 -13.902 9.661 1.00 90.81 192 THR A O 1
ATOM 1490 N N . ASN A 1 193 ? -23.211 -13.316 10.218 1.00 93.31 193 ASN A N 1
ATOM 1491 C CA . ASN A 1 193 ? -22.629 -14.644 10.010 1.00 93.31 193 ASN A CA 1
ATOM 1492 C C . ASN A 1 193 ? -21.636 -14.966 11.133 1.00 93.31 193 ASN A C 1
ATOM 1494 O O . ASN A 1 193 ? -21.222 -14.066 11.841 1.00 93.31 193 ASN A O 1
ATOM 1498 N N . ALA A 1 194 ? -21.235 -16.222 11.331 1.00 91.75 194 ALA A N 1
ATOM 1499 C CA . ALA A 1 194 ? -20.146 -16.535 12.260 1.00 91.75 194 ALA A CA 1
ATOM 1500 C C . ALA A 1 194 ? -18.776 -16.150 11.674 1.00 91.75 194 ALA A C 1
ATOM 1502 O O . ALA A 1 194 ? -17.925 -15.650 12.400 1.00 91.75 194 ALA A O 1
ATOM 1503 N N . ASP A 1 195 ? -18.584 -16.319 10.364 1.00 93.00 195 ASP A N 1
ATOM 1504 C CA . ASP A 1 195 ? -17.396 -15.859 9.642 1.00 93.00 195 ASP A CA 1
ATOM 1505 C C . ASP A 1 195 ? -17.562 -14.382 9.267 1.00 93.00 195 ASP A C 1
ATOM 1507 O O . ASP A 1 195 ? -18.474 -14.032 8.513 1.00 93.00 195 ASP A O 1
ATOM 1511 N N . TRP A 1 196 ? -16.681 -13.514 9.774 1.00 95.56 196 TRP A N 1
ATOM 1512 C CA . TRP A 1 196 ? -16.749 -12.069 9.536 1.00 95.56 196 TRP A CA 1
ATOM 1513 C C . TRP A 1 196 ? -16.712 -11.714 8.045 1.00 95.56 196 TRP A C 1
ATOM 1515 O O . TRP A 1 196 ? -17.306 -10.717 7.637 1.00 95.56 196 TRP A O 1
ATOM 1525 N N . ARG A 1 197 ? -16.082 -12.550 7.206 1.00 89.31 197 ARG A N 1
ATOM 1526 C CA . ARG A 1 197 ? -16.008 -12.329 5.752 1.00 89.31 197 ARG A CA 1
ATOM 1527 C C . ARG A 1 197 ? -17.381 -12.381 5.082 1.00 89.31 197 ARG A C 1
ATOM 1529 O O . ARG A 1 197 ? -17.593 -11.733 4.057 1.00 89.31 197 ARG A O 1
ATOM 1536 N N . ARG A 1 198 ? -18.316 -13.127 5.679 1.00 85.25 198 ARG A N 1
ATOM 1537 C CA . ARG A 1 198 ? -19.710 -13.299 5.234 1.00 85.25 198 ARG A CA 1
ATOM 1538 C C . ARG A 1 198 ? -20.711 -12.470 6.044 1.00 85.25 198 ARG A C 1
ATOM 1540 O O . ARG A 1 198 ? -21.912 -12.566 5.812 1.00 85.25 198 ARG A O 1
ATOM 1547 N N . ASP A 1 199 ? -20.245 -11.721 7.036 1.00 91.38 199 ASP A N 1
ATOM 1548 C CA . ASP A 1 199 ? -21.092 -10.933 7.926 1.00 91.38 199 ASP A CA 1
ATOM 1549 C C . ASP A 1 199 ? -21.316 -9.540 7.323 1.00 91.38 199 ASP A C 1
ATOM 1551 O O . ASP A 1 199 ? -20.537 -8.614 7.549 1.00 91.38 199 ASP A O 1
ATOM 1555 N N . GLU A 1 200 ? -22.364 -9.392 6.507 1.00 86.62 200 GLU A N 1
ATOM 1556 C CA . GLU A 1 200 ? -22.659 -8.122 5.827 1.00 86.62 200 GLU A CA 1
ATOM 1557 C C . GLU A 1 200 ? -22.963 -6.989 6.807 1.00 86.62 200 GLU A C 1
ATOM 1559 O O . GLU A 1 200 ? -22.612 -5.840 6.539 1.00 86.62 200 GLU A O 1
ATOM 1564 N N . ARG A 1 201 ? -23.548 -7.303 7.970 1.00 93.94 201 ARG A N 1
ATOM 1565 C CA . ARG A 1 201 ? -23.769 -6.322 9.036 1.00 93.94 201 ARG A CA 1
ATOM 1566 C C . ARG A 1 201 ? -22.447 -5.780 9.582 1.00 93.94 201 ARG A C 1
ATOM 1568 O O . ARG A 1 201 ? -22.285 -4.567 9.695 1.00 93.94 201 ARG A O 1
ATOM 1575 N N . PHE A 1 202 ? -21.495 -6.660 9.889 1.00 96.88 202 PHE A N 1
ATOM 1576 C CA . PHE A 1 202 ? -20.164 -6.268 10.360 1.00 96.88 202 PHE A CA 1
ATOM 1577 C C . PHE A 1 202 ? -19.364 -5.520 9.291 1.00 96.88 202 PHE A C 1
ATOM 1579 O O . PHE A 1 202 ? -18.782 -4.475 9.579 1.00 96.88 202 PHE A O 1
ATOM 1586 N N . LYS A 1 203 ? -19.375 -6.001 8.044 1.00 93.69 203 LYS A N 1
ATOM 1587 C CA . LYS A 1 203 ? -18.675 -5.333 6.940 1.00 93.69 203 LYS A CA 1
ATOM 1588 C C . LYS A 1 203 ? -19.251 -3.953 6.635 1.00 93.69 203 LYS A C 1
ATOM 1590 O O . LYS A 1 203 ? -18.489 -3.039 6.348 1.00 93.69 203 LYS A O 1
ATOM 1595 N N . ALA A 1 204 ? -20.569 -3.773 6.719 1.00 88.94 204 ALA A N 1
ATOM 1596 C CA . ALA A 1 204 ? -21.183 -2.456 6.569 1.00 88.94 204 ALA A CA 1
ATOM 1597 C C . ALA A 1 204 ? -20.750 -1.485 7.679 1.00 88.94 204 ALA A C 1
ATOM 1599 O O . ALA A 1 204 ? -20.415 -0.345 7.379 1.00 88.94 204 ALA A O 1
ATOM 1600 N N . ALA A 1 205 ? -20.665 -1.950 8.929 1.00 95.94 205 ALA A N 1
ATOM 1601 C CA . ALA A 1 205 ? -20.142 -1.140 10.026 1.00 95.94 205 ALA A CA 1
ATOM 1602 C C . ALA A 1 205 ? -18.657 -0.771 9.842 1.00 95.94 205 ALA A C 1
ATOM 1604 O O . ALA A 1 205 ? -18.264 0.343 10.173 1.00 95.94 205 ALA A O 1
ATOM 1605 N N . LEU A 1 206 ? -17.832 -1.675 9.296 1.00 96.69 206 LEU A N 1
ATOM 1606 C CA . LEU A 1 206 ? -16.441 -1.359 8.952 1.00 96.69 206 LEU A CA 1
ATOM 1607 C C . LEU A 1 206 ? -16.333 -0.327 7.829 1.00 96.69 206 LEU A C 1
ATOM 1609 O O . LEU A 1 206 ? -15.495 0.558 7.921 1.00 96.69 206 LEU A O 1
ATOM 1613 N N . ARG A 1 207 ? -17.194 -0.394 6.807 1.00 91.81 207 ARG A N 1
ATOM 1614 C CA . ARG A 1 207 ? -17.238 0.636 5.756 1.00 91.81 207 ARG A CA 1
ATOM 1615 C C . ARG A 1 207 ? -17.608 2.005 6.329 1.00 91.81 207 ARG A C 1
ATOM 1617 O O . ARG A 1 207 ? -16.919 2.967 6.032 1.00 91.81 207 ARG A O 1
ATOM 1624 N N . GLU A 1 208 ? -18.608 2.070 7.215 1.00 92.94 208 GLU A N 1
ATOM 1625 C CA . GLU A 1 208 ? -18.942 3.315 7.929 1.00 92.94 208 GLU A CA 1
ATOM 1626 C C . GLU A 1 208 ? -17.747 3.828 8.747 1.00 92.94 208 GLU A C 1
ATOM 1628 O O . GLU A 1 208 ? -17.476 5.024 8.761 1.00 92.94 208 GLU A O 1
ATOM 1633 N N . LEU A 1 209 ? -16.992 2.931 9.393 1.00 95.12 209 LEU A N 1
ATOM 1634 C CA . LEU A 1 209 ? -15.774 3.310 10.105 1.00 95.12 209 LEU A CA 1
ATOM 1635 C C . LEU A 1 209 ? -14.699 3.869 9.160 1.00 95.12 209 LEU A C 1
ATOM 1637 O O . LEU A 1 209 ? -14.104 4.887 9.499 1.00 95.12 209 LEU A O 1
ATOM 1641 N N . TYR A 1 210 ? -14.442 3.242 8.009 1.00 92.12 210 TYR A N 1
ATOM 1642 C CA . TYR A 1 210 ? -13.449 3.725 7.036 1.00 92.12 210 TYR A CA 1
ATOM 1643 C C . TYR A 1 210 ? -13.845 5.089 6.461 1.00 92.12 210 TYR A C 1
ATOM 1645 O O . TYR A 1 210 ? -13.019 5.990 6.364 1.00 92.12 210 TYR A O 1
ATOM 1653 N N . ASP A 1 211 ? -15.129 5.284 6.155 1.00 84.69 211 ASP A N 1
ATOM 1654 C CA . ASP A 1 211 ? -15.635 6.553 5.622 1.00 84.69 211 ASP A CA 1
ATOM 1655 C C . ASP A 1 211 ? -15.492 7.713 6.627 1.00 84.69 211 ASP A C 1
ATOM 1657 O O . ASP A 1 211 ? -15.327 8.873 6.235 1.00 84.69 211 ASP A O 1
ATOM 1661 N N . GLU A 1 212 ? -15.511 7.391 7.923 1.00 90.00 212 GLU A N 1
ATOM 1662 C CA . GLU A 1 212 ? -15.477 8.330 9.046 1.00 90.00 212 GLU A CA 1
ATOM 1663 C C . GLU A 1 212 ? -14.157 8.292 9.834 1.00 90.00 212 GLU A C 1
ATOM 1665 O O . GLU A 1 212 ? -14.078 8.814 10.954 1.00 90.00 212 GLU A O 1
ATOM 1670 N N . THR A 1 213 ? -13.107 7.676 9.287 1.00 90.38 213 THR A N 1
ATOM 1671 C CA . THR A 1 213 ? -11.763 7.707 9.868 1.00 90.38 213 THR A CA 1
ATOM 1672 C C . THR A 1 213 ? -10.698 7.941 8.808 1.00 90.38 213 THR A C 1
ATOM 1674 O O . THR A 1 213 ? -10.921 7.836 7.611 1.00 90.38 213 THR A O 1
ATOM 1677 N N . TYR A 1 214 ? -9.528 8.381 9.256 1.00 87.81 214 TYR A N 1
ATOM 1678 C CA . TYR A 1 214 ? -8.343 8.540 8.424 1.00 87.81 214 TYR A CA 1
ATOM 1679 C C . TYR A 1 214 ? -7.113 8.559 9.330 1.00 87.81 214 TYR A C 1
ATOM 1681 O O . TYR A 1 214 ? -7.230 8.582 10.559 1.00 87.81 214 TYR A O 1
ATOM 1689 N N . THR A 1 215 ? -5.913 8.611 8.748 1.00 87.94 215 THR A N 1
ATOM 1690 C CA . THR A 1 215 ? -4.656 8.544 9.511 1.00 87.94 215 THR A CA 1
ATOM 1691 C C . THR A 1 215 ? -4.585 9.510 10.701 1.00 87.94 215 THR A C 1
ATOM 1693 O O . THR A 1 215 ? -4.005 9.161 11.723 1.00 87.94 215 THR A O 1
ATOM 1696 N N . TRP A 1 216 ? -5.173 10.709 10.633 1.00 86.69 216 TRP A N 1
ATOM 1697 C CA . TRP A 1 216 ? -5.148 11.605 11.795 1.00 86.69 216 TRP A CA 1
ATOM 1698 C C . TRP A 1 216 ? -6.173 11.258 12.870 1.00 86.69 216 TRP A C 1
ATOM 1700 O O . TRP A 1 216 ? -5.857 11.443 14.038 1.00 86.69 216 TRP A O 1
ATOM 1710 N N . SER A 1 217 ? -7.369 10.771 12.531 1.00 88.44 217 SER A N 1
ATOM 1711 C CA . SER A 1 217 ? -8.368 10.460 13.562 1.00 88.44 217 SER A CA 1
ATOM 1712 C C . SER A 1 217 ? -7.962 9.236 14.376 1.00 88.44 217 SER A C 1
ATOM 1714 O O . SER A 1 217 ? -8.094 9.235 15.597 1.00 88.44 217 SER A O 1
ATOM 1716 N N . ILE A 1 218 ? -7.353 8.235 13.731 1.00 92.62 218 ILE A N 1
ATOM 1717 C CA . ILE A 1 218 ? -6.873 7.037 14.432 1.00 92.62 218 ILE A CA 1
ATOM 1718 C C . ILE A 1 218 ? -5.733 7.341 15.415 1.00 92.62 218 ILE A C 1
ATOM 1720 O O . ILE A 1 218 ? -5.488 6.550 16.322 1.00 92.62 218 ILE A O 1
ATOM 1724 N N . ASN A 1 219 ? -5.047 8.485 15.282 1.00 91.19 219 ASN A N 1
ATOM 1725 C CA . ASN A 1 219 ? -4.041 8.911 16.255 1.00 91.19 219 ASN A CA 1
ATOM 1726 C C . ASN A 1 219 ? -4.657 9.129 17.647 1.00 91.19 219 ASN A C 1
ATOM 1728 O O . ASN A 1 219 ? -3.981 8.910 18.649 1.00 91.19 219 ASN A O 1
ATOM 1732 N N . ASP A 1 220 ? -5.912 9.569 17.725 1.00 92.06 220 ASP A N 1
ATOM 1733 C CA . ASP A 1 220 ? -6.575 9.847 19.006 1.00 92.06 220 ASP A CA 1
ATOM 1734 C C . ASP A 1 220 ? -7.016 8.556 19.717 1.00 92.06 220 ASP A C 1
ATOM 1736 O O . ASP A 1 220 ? -7.206 8.524 20.942 1.00 92.06 220 ASP A O 1
ATOM 1740 N N . ASP A 1 221 ? -7.087 7.466 18.955 1.00 97.06 221 ASP A N 1
ATOM 1741 C CA . ASP A 1 221 ? -7.367 6.111 19.426 1.00 97.06 221 ASP A CA 1
ATOM 1742 C C . ASP A 1 221 ? -6.106 5.342 19.823 1.00 97.06 221 ASP A C 1
ATOM 1744 O O . ASP A 1 221 ? -6.181 4.193 20.263 1.00 97.06 221 ASP A O 1
ATOM 1748 N N . GLN A 1 222 ? -4.940 5.967 19.681 1.00 97.12 222 GLN A N 1
ATOM 1749 C CA . GLN A 1 222 ? -3.640 5.362 19.914 1.00 97.12 222 GLN A CA 1
ATOM 1750 C C . GLN A 1 222 ? -2.832 6.147 20.952 1.00 97.12 222 GLN A C 1
ATOM 1752 O O . GLN A 1 222 ? -3.239 7.207 21.434 1.00 97.12 222 GLN A O 1
ATOM 1757 N N . TYR A 1 223 ? -1.703 5.582 21.370 1.00 97.62 223 TYR A N 1
ATOM 1758 C CA . TYR A 1 223 ? -0.773 6.225 22.287 1.00 97.62 223 TYR A CA 1
ATOM 1759 C C . TYR A 1 223 ? 0.682 5.870 21.953 1.00 97.62 223 TYR A C 1
ATOM 1761 O O . TYR A 1 223 ? 0.966 4.737 21.541 1.00 97.62 223 TYR A O 1
ATOM 1769 N N . PRO A 1 224 ? 1.623 6.819 22.142 1.00 97.12 224 PRO A N 1
ATOM 1770 C CA . PRO A 1 224 ? 3.028 6.577 21.871 1.00 97.12 224 PRO A CA 1
ATOM 1771 C C . PRO A 1 224 ? 3.554 5.555 22.867 1.00 97.12 224 PRO A C 1
ATOM 1773 O O . PRO A 1 224 ? 3.292 5.637 24.072 1.00 97.12 224 PRO A O 1
ATOM 1776 N N . THR A 1 225 ? 4.279 4.572 22.347 1.00 96.81 225 THR A N 1
ATOM 1777 C CA . THR A 1 225 ? 4.686 3.418 23.138 1.00 96.81 225 THR A CA 1
ATOM 1778 C C . THR A 1 225 ? 6.193 3.342 23.350 1.00 96.81 225 THR A C 1
ATOM 1780 O O . THR A 1 225 ? 6.986 3.923 22.604 1.00 96.81 225 THR A O 1
ATOM 1783 N N . LEU A 1 226 ? 6.579 2.639 24.409 1.00 97.44 226 LEU A N 1
ATOM 1784 C CA . LEU A 1 226 ? 7.949 2.302 24.746 1.00 97.44 226 LEU A CA 1
ATOM 1785 C C . LEU A 1 226 ? 8.519 1.369 23.676 1.00 97.44 226 LEU A C 1
ATOM 1787 O O . LEU A 1 226 ? 7.903 0.376 23.296 1.00 97.44 226 LEU A O 1
ATOM 1791 N N . ILE A 1 227 ? 9.731 1.650 23.218 1.00 96.56 227 ILE A N 1
ATOM 1792 C CA . ILE A 1 227 ? 10.416 0.851 22.212 1.00 96.56 227 ILE A CA 1
ATOM 1793 C C . ILE A 1 227 ? 11.056 -0.358 22.895 1.00 96.56 227 ILE A C 1
ATOM 1795 O O . ILE A 1 227 ? 12.215 -0.342 23.306 1.00 96.56 227 ILE A O 1
ATOM 1799 N N . THR A 1 228 ? 10.274 -1.425 23.039 1.00 96.75 228 THR A N 1
ATOM 1800 C CA . THR A 1 228 ? 10.727 -2.751 23.483 1.00 96.75 228 THR A CA 1
ATOM 1801 C C . THR A 1 228 ? 10.006 -3.832 22.688 1.00 96.75 228 THR A C 1
ATOM 1803 O O . THR A 1 228 ? 8.958 -3.582 22.100 1.00 96.75 228 THR A O 1
ATOM 1806 N N . ARG A 1 229 ? 10.514 -5.069 22.716 1.00 94.38 229 ARG A N 1
ATOM 1807 C CA . ARG A 1 229 ? 9.834 -6.213 22.077 1.00 94.38 229 ARG A CA 1
ATOM 1808 C C . ARG A 1 229 ? 8.441 -6.502 22.641 1.00 94.38 229 ARG A C 1
ATOM 1810 O O . ARG A 1 229 ? 7.661 -7.170 21.977 1.00 94.38 229 ARG A O 1
ATOM 1817 N N . GLN A 1 230 ? 8.153 -6.045 23.861 1.00 96.12 230 GLN A N 1
ATOM 1818 C CA . GLN A 1 230 ? 6.834 -6.214 24.464 1.00 96.12 230 GLN A CA 1
ATOM 1819 C C . GLN A 1 230 ? 5.802 -5.307 23.790 1.00 96.12 230 GLN A C 1
ATOM 1821 O O . GLN A 1 230 ? 4.692 -5.747 23.541 1.00 96.12 230 GLN A O 1
ATOM 1826 N N . TYR A 1 231 ? 6.166 -4.063 23.475 1.00 97.62 231 TYR A N 1
ATOM 1827 C CA . TYR A 1 231 ? 5.204 -3.065 23.005 1.00 97.62 231 TYR A CA 1
ATOM 1828 C C . TYR A 1 231 ? 5.341 -2.706 21.523 1.00 97.62 231 TYR A C 1
ATOM 1830 O O . TYR A 1 231 ? 4.423 -2.129 20.955 1.00 97.62 231 TYR A O 1
ATOM 1838 N N . VAL A 1 232 ? 6.454 -3.063 20.886 1.00 97.31 232 VAL A N 1
ATOM 1839 C CA . VAL A 1 232 ? 6.651 -2.995 19.435 1.00 97.31 232 VAL A CA 1
ATOM 1840 C C . VAL A 1 232 ? 6.633 -4.429 18.916 1.00 97.31 232 VAL A C 1
ATOM 1842 O O . VAL A 1 232 ? 7.659 -5.115 18.887 1.00 97.31 232 VAL A O 1
ATOM 1845 N N . ARG A 1 233 ? 5.434 -4.897 18.574 1.00 96.62 233 ARG A N 1
ATOM 1846 C CA . ARG A 1 233 ? 5.130 -6.299 18.258 1.00 96.62 233 ARG A CA 1
ATOM 1847 C C . ARG A 1 233 ? 4.135 -6.397 17.095 1.00 96.62 233 ARG A C 1
ATOM 1849 O O . ARG A 1 233 ? 3.583 -5.372 16.700 1.00 96.62 233 ARG A O 1
ATOM 1856 N N . PRO A 1 234 ? 3.904 -7.589 16.514 1.00 98.25 234 PRO A N 1
ATOM 1857 C CA . PRO A 1 234 ? 2.873 -7.755 15.495 1.00 98.25 234 PRO A CA 1
ATOM 1858 C C . PRO A 1 234 ? 1.519 -7.174 15.933 1.00 98.25 234 PRO A C 1
ATOM 1860 O O . PRO A 1 234 ? 1.079 -7.401 17.056 1.00 98.25 234 PRO A O 1
ATOM 1863 N N . GLY A 1 235 ? 0.878 -6.394 15.064 1.00 97.94 235 GLY A N 1
ATOM 1864 C CA . GLY A 1 235 ? -0.366 -5.678 15.364 1.00 97.94 235 GLY A CA 1
ATOM 1865 C C . GLY A 1 235 ? -0.196 -4.275 15.969 1.00 97.94 235 GLY A C 1
ATOM 1866 O O . GLY A 1 235 ? -1.157 -3.502 15.934 1.00 97.94 235 GLY A O 1
ATOM 1867 N N . SER A 1 236 ? 0.996 -3.913 16.467 1.00 97.50 236 SER A N 1
ATOM 1868 C CA . SER A 1 236 ? 1.349 -2.524 16.807 1.00 97.50 236 SER A CA 1
ATOM 1869 C C . SER A 1 236 ? 1.399 -1.651 15.553 1.00 97.50 236 SER A C 1
ATOM 1871 O O . SER A 1 236 ? 1.523 -2.155 14.440 1.00 97.50 236 SER A O 1
ATOM 1873 N N . MET A 1 237 ? 1.354 -0.333 15.718 1.00 96.88 237 MET A N 1
ATOM 1874 C CA . MET A 1 237 ? 1.270 0.613 14.606 1.00 96.88 237 MET A CA 1
ATOM 1875 C C . MET A 1 237 ? 2.530 1.476 14.519 1.00 96.88 237 MET A C 1
ATOM 1877 O O . MET A 1 237 ? 3.157 1.798 15.525 1.00 96.88 237 MET A O 1
ATOM 1881 N N . TYR A 1 238 ? 2.894 1.891 13.314 1.00 95.75 238 TYR A N 1
ATOM 1882 C CA . TYR A 1 238 ? 3.817 2.983 13.059 1.00 95.75 238 TYR A CA 1
ATOM 1883 C C . TYR A 1 238 ? 3.104 4.031 12.214 1.00 95.75 238 TYR A C 1
ATOM 1885 O O . TYR A 1 238 ? 2.664 3.760 11.095 1.00 95.75 238 TYR A O 1
ATOM 1893 N N . MET A 1 239 ? 2.974 5.229 12.768 1.00 93.12 239 MET A N 1
ATOM 1894 C CA . MET A 1 239 ? 2.232 6.325 12.165 1.00 93.12 239 MET A CA 1
ATOM 1895 C C . MET A 1 239 ? 3.182 7.393 11.671 1.00 93.12 239 MET A C 1
ATOM 1897 O O . MET A 1 239 ? 3.999 7.876 12.448 1.00 93.12 239 MET A O 1
ATOM 1901 N N . ILE A 1 240 ? 3.019 7.805 10.421 1.00 89.19 240 ILE A N 1
ATOM 1902 C CA . ILE A 1 240 ? 3.661 8.956 9.795 1.00 89.19 240 ILE A CA 1
ATOM 1903 C C . ILE A 1 240 ? 2.604 10.034 9.617 1.00 89.19 240 ILE A C 1
ATOM 1905 O O . ILE A 1 240 ? 1.618 9.820 8.922 1.00 89.19 240 ILE A O 1
ATOM 1909 N N . ILE A 1 241 ? 2.811 11.212 10.199 1.00 83.94 241 ILE A N 1
ATOM 1910 C CA . ILE A 1 241 ? 1.890 12.341 10.034 1.00 83.94 241 ILE A CA 1
ATOM 1911 C C . ILE A 1 241 ? 2.637 13.556 9.479 1.00 83.94 241 ILE A C 1
ATOM 1913 O O . ILE A 1 241 ? 3.634 13.996 10.052 1.00 83.94 241 ILE A O 1
ATOM 1917 N N . ARG A 1 242 ? 2.124 14.108 8.375 1.00 78.06 242 ARG A N 1
ATOM 1918 C CA . ARG A 1 242 ? 2.620 15.292 7.659 1.00 78.06 242 ARG A CA 1
ATOM 1919 C C . ARG A 1 242 ? 1.522 16.355 7.591 1.00 78.06 242 ARG A C 1
ATOM 1921 O O . ARG A 1 242 ? 0.347 16.052 7.745 1.00 78.06 242 ARG A O 1
ATOM 1928 N N . SER A 1 243 ? 1.879 17.599 7.277 1.00 70.31 243 SER A N 1
ATOM 1929 C CA . SER A 1 243 ? 0.885 18.669 7.084 1.00 70.31 243 SER A CA 1
ATOM 1930 C C . SER A 1 243 ? -0.105 18.388 5.947 1.00 70.31 243 SER A C 1
ATOM 1932 O O . SER A 1 243 ? -1.245 18.825 6.022 1.00 70.31 243 SER A O 1
ATOM 1934 N N . SER A 1 244 ? 0.320 17.664 4.909 1.00 67.25 244 SER A N 1
ATOM 1935 C CA . SER A 1 244 ? -0.493 17.351 3.730 1.00 67.25 244 SER A CA 1
ATOM 1936 C C . SER A 1 244 ? -1.136 15.963 3.754 1.00 67.25 244 SER A C 1
ATOM 1938 O O . SER A 1 244 ? -1.806 15.602 2.792 1.00 67.25 244 SER A O 1
ATOM 1940 N N . GLY A 1 245 ? -0.920 15.160 4.801 1.00 74.69 245 GLY A N 1
ATOM 1941 C CA . GLY A 1 245 ? -1.324 13.757 4.774 1.00 74.69 245 GLY A CA 1
ATOM 1942 C C . GLY A 1 245 ? -0.770 12.915 5.912 1.00 74.69 245 GLY A C 1
ATOM 1943 O O . GLY A 1 245 ? -0.056 13.407 6.781 1.00 74.69 245 GLY A O 1
ATOM 1944 N N . GLY A 1 246 ? -1.055 11.621 5.899 1.00 83.44 246 GLY A N 1
ATOM 1945 C CA . GLY A 1 246 ? -0.477 10.689 6.859 1.00 83.44 246 GLY A CA 1
ATOM 1946 C C . GLY A 1 246 ? -0.436 9.279 6.303 1.00 83.44 246 GLY A C 1
ATOM 1947 O O . GLY A 1 246 ? -1.223 8.941 5.432 1.00 83.44 246 GLY A O 1
ATOM 1948 N N . HIS A 1 247 ? 0.481 8.465 6.798 1.00 89.69 247 HIS A N 1
ATOM 1949 C CA . HIS A 1 247 ? 0.590 7.068 6.433 1.00 89.69 247 HIS A CA 1
ATOM 1950 C C . HIS A 1 247 ? 0.652 6.200 7.686 1.00 89.69 247 HIS A C 1
ATOM 1952 O O . HIS A 1 247 ? 1.338 6.541 8.649 1.00 89.69 247 HIS A O 1
ATOM 1958 N N . THR A 1 248 ? -0.033 5.068 7.653 1.00 93.31 248 THR A N 1
ATOM 1959 C CA . THR A 1 248 ? -0.082 4.129 8.762 1.00 93.31 248 THR A CA 1
ATOM 1960 C C . THR A 1 248 ? 0.394 2.754 8.314 1.00 93.31 248 THR A C 1
ATOM 1962 O O . THR A 1 248 ? 0.048 2.271 7.239 1.00 93.31 248 THR A O 1
ATOM 1965 N N . GLN A 1 249 ? 1.214 2.135 9.158 1.00 95.81 249 GLN A N 1
ATOM 1966 C CA . GLN A 1 249 ? 1.804 0.823 8.941 1.00 95.81 249 GLN A CA 1
ATOM 1967 C C . GLN A 1 249 ? 1.563 -0.043 10.173 1.00 95.81 249 GLN A C 1
ATOM 1969 O O . GLN A 1 249 ? 1.932 0.344 11.277 1.00 95.81 249 GLN A O 1
ATOM 1974 N N . THR A 1 250 ? 0.979 -1.222 10.005 1.00 97.88 250 THR A N 1
ATOM 1975 C CA . THR A 1 250 ? 0.812 -2.193 11.092 1.00 97.88 250 THR A CA 1
ATOM 1976 C C . THR A 1 250 ? 2.015 -3.119 11.115 1.00 97.88 250 THR A C 1
ATOM 1978 O O . THR A 1 250 ? 2.320 -3.735 10.105 1.00 97.88 250 THR A O 1
ATOM 1981 N N . ILE A 1 251 ? 2.717 -3.255 12.229 1.00 97.81 251 ILE A N 1
ATOM 1982 C CA . ILE A 1 251 ? 3.872 -4.148 12.340 1.00 97.81 251 ILE A CA 1
ATOM 1983 C C . ILE A 1 251 ? 3.418 -5.586 12.093 1.00 97.81 251 ILE A C 1
ATOM 1985 O O . ILE A 1 251 ? 2.495 -6.072 12.741 1.00 97.81 251 ILE A O 1
ATOM 1989 N N . SER A 1 252 ? 4.070 -6.269 11.156 1.00 97.25 252 SER A N 1
ATOM 1990 C CA . SER A 1 252 ? 3.805 -7.670 10.832 1.00 97.25 252 SER A CA 1
ATOM 1991 C C . SER A 1 252 ? 4.823 -8.601 11.469 1.00 97.25 252 SER A C 1
ATOM 1993 O O . SER A 1 252 ? 4.470 -9.681 11.948 1.00 97.25 252 SER A O 1
ATOM 1995 N N . SER A 1 253 ? 6.080 -8.168 11.532 1.00 95.19 253 SER A N 1
ATOM 1996 C CA . SER A 1 253 ? 7.151 -8.910 12.177 1.00 95.19 253 SER A CA 1
ATOM 1997 C C . SER A 1 253 ? 8.249 -7.967 12.670 1.00 95.19 253 SER A C 1
ATOM 1999 O O . SER A 1 253 ? 8.421 -6.851 12.179 1.00 95.19 253 SER A O 1
ATOM 2001 N N . VAL A 1 254 ? 9.009 -8.423 13.665 1.00 90.50 254 VAL A N 1
ATOM 2002 C CA . VAL A 1 254 ? 10.282 -7.808 14.042 1.00 90.50 254 VAL A CA 1
ATOM 2003 C C . VAL A 1 254 ? 11.307 -8.929 14.138 1.00 90.50 254 VAL A C 1
ATOM 2005 O O . VAL A 1 254 ? 11.148 -9.828 14.965 1.00 90.50 254 VAL A O 1
ATOM 2008 N N . SER A 1 255 ? 12.335 -8.910 13.289 1.00 87.12 255 SER A N 1
ATOM 2009 C CA . SER A 1 255 ? 13.316 -9.995 13.197 1.00 87.12 255 SER A CA 1
ATOM 2010 C C . SER A 1 255 ? 14.744 -9.513 12.941 1.00 87.12 255 SER A C 1
ATOM 2012 O O . SER A 1 255 ? 14.989 -8.409 12.459 1.00 87.12 255 SER A O 1
ATOM 2014 N N . ASP A 1 256 ? 15.701 -10.397 13.212 1.00 76.31 256 ASP A N 1
ATOM 2015 C CA . ASP A 1 256 ? 17.134 -10.226 12.949 1.00 76.31 256 ASP A CA 1
ATOM 2016 C C . ASP A 1 256 ? 17.503 -10.317 11.458 1.00 76.31 256 ASP A C 1
ATOM 2018 O O . ASP A 1 256 ? 18.632 -10.013 11.075 1.00 76.31 256 ASP A O 1
ATOM 2022 N N . ARG A 1 257 ? 16.564 -10.740 10.604 1.00 71.69 257 ARG A N 1
ATOM 2023 C CA . ARG A 1 257 ? 16.772 -10.898 9.157 1.00 71.69 257 ARG A CA 1
ATOM 2024 C C . ARG A 1 257 ? 16.180 -9.761 8.336 1.00 71.69 257 ARG A C 1
ATOM 2026 O O . ARG A 1 257 ? 16.734 -9.446 7.286 1.00 71.69 257 ARG A O 1
ATOM 2033 N N . GLY A 1 258 ? 15.073 -9.179 8.794 1.00 71.19 258 GLY A N 1
ATOM 2034 C CA . GLY A 1 258 ? 14.314 -8.165 8.053 1.00 71.19 258 GLY A CA 1
ATOM 2035 C C . GLY A 1 258 ? 14.197 -6.809 8.750 1.00 71.19 258 GLY A C 1
ATOM 2036 O O . GLY A 1 258 ? 13.752 -5.851 8.124 1.00 71.19 258 GLY A O 1
ATOM 2037 N N . GLY A 1 259 ? 14.604 -6.700 10.020 1.00 85.75 259 GLY A N 1
ATOM 2038 C CA . GLY A 1 259 ? 14.309 -5.522 10.833 1.00 85.75 259 GLY A CA 1
ATOM 2039 C C . GLY A 1 259 ? 12.842 -5.512 11.255 1.00 85.75 259 GLY A C 1
ATOM 2040 O O . GLY A 1 259 ? 12.304 -6.547 11.646 1.00 85.75 259 GLY A O 1
ATOM 2041 N N . VAL A 1 260 ? 12.209 -4.342 11.198 1.00 91.00 260 VAL A N 1
ATOM 2042 C CA . VAL A 1 260 ? 10.760 -4.201 11.393 1.00 91.00 260 VAL A CA 1
ATOM 2043 C C . VAL A 1 260 ? 10.089 -4.332 10.029 1.00 91.00 260 VAL A C 1
ATOM 2045 O O . VAL A 1 260 ? 10.401 -3.568 9.118 1.00 91.00 260 VAL A O 1
ATOM 2048 N N . GLU A 1 261 ? 9.176 -5.285 9.896 1.00 92.81 261 GLU A N 1
ATOM 2049 C CA . GLU A 1 261 ? 8.323 -5.465 8.721 1.00 92.81 261 GLU A CA 1
ATOM 2050 C C . GLU A 1 261 ? 6.901 -5.011 9.049 1.00 92.81 261 GLU A C 1
ATOM 2052 O O . GLU A 1 261 ? 6.458 -5.084 10.201 1.00 92.81 261 GLU A O 1
ATOM 2057 N N . THR A 1 262 ? 6.182 -4.518 8.046 1.00 95.75 262 THR A N 1
ATOM 2058 C CA . THR A 1 262 ? 4.858 -3.923 8.212 1.00 95.75 262 THR A CA 1
ATOM 2059 C C . THR A 1 262 ? 3.876 -4.383 7.142 1.00 95.75 262 THR A C 1
ATOM 2061 O O . THR A 1 262 ? 4.270 -4.770 6.045 1.00 95.75 262 THR A O 1
ATOM 2064 N N . TYR A 1 263 ? 2.591 -4.330 7.487 1.00 96.44 263 TYR A N 1
ATOM 2065 C CA . TYR A 1 263 ? 1.440 -4.407 6.604 1.00 96.44 263 TYR A CA 1
ATOM 2066 C C . TYR A 1 263 ? 0.733 -3.060 6.515 1.00 96.44 263 TYR A C 1
ATOM 2068 O O . TYR A 1 263 ? 0.571 -2.368 7.521 1.00 96.44 263 TYR A O 1
ATOM 2076 N N . TRP A 1 264 ? 0.271 -2.698 5.327 1.00 93.56 264 TRP A N 1
ATOM 2077 C CA . TRP A 1 264 ? -0.424 -1.434 5.085 1.00 93.56 264 TRP A CA 1
ATOM 2078 C C . TRP A 1 264 ? -1.308 -1.522 3.831 1.00 93.56 264 TRP A C 1
ATOM 2080 O O . TRP A 1 264 ? -1.134 -2.425 3.015 1.00 93.56 264 TRP A O 1
ATOM 2090 N N . GLY A 1 265 ? -2.277 -0.613 3.696 1.00 85.56 265 GLY A N 1
ATOM 2091 C CA . GLY A 1 265 ? -3.178 -0.495 2.535 1.00 85.56 265 GLY A CA 1
ATOM 2092 C C . GLY A 1 265 ? -2.839 0.697 1.637 1.00 85.56 265 GLY A C 1
ATOM 2093 O O . GLY A 1 265 ? -2.108 1.601 2.044 1.00 85.56 265 GLY A O 1
ATOM 2094 N N . ASN A 1 266 ? -3.343 0.709 0.406 1.00 69.06 266 ASN A N 1
ATOM 2095 C CA . ASN A 1 266 ? -3.046 1.747 -0.587 1.00 69.06 266 ASN A CA 1
ATOM 2096 C C . ASN A 1 266 ? -4.087 2.868 -0.646 1.00 69.06 266 ASN A C 1
ATOM 2098 O O . ASN A 1 266 ? -5.238 2.699 -0.273 1.00 69.06 266 ASN A O 1
ATOM 2102 N N . GLU A 1 267 ? -3.689 3.986 -1.256 1.00 61.41 267 GLU A N 1
ATOM 2103 C CA . GLU A 1 267 ? -4.627 4.905 -1.900 1.00 61.41 267 GLU A CA 1
ATOM 2104 C C . GLU A 1 267 ? -4.541 4.751 -3.434 1.00 61.41 267 GLU A C 1
ATOM 2106 O O . GLU A 1 267 ? -3.426 4.699 -3.976 1.00 61.41 267 GLU A O 1
ATOM 2111 N N . PRO A 1 268 ? -5.683 4.595 -4.137 1.00 63.09 268 PRO A N 1
ATOM 2112 C CA . PRO A 1 268 ? -7.041 4.519 -3.588 1.00 63.09 268 PRO A CA 1
ATOM 2113 C C . PRO A 1 268 ? -7.263 3.188 -2.847 1.00 63.09 268 PRO A C 1
ATOM 2115 O O . PRO A 1 268 ? -6.647 2.185 -3.209 1.00 63.09 268 PRO A O 1
ATOM 2118 N N . ALA A 1 269 ? -8.141 3.191 -1.839 1.00 72.62 269 ALA A N 1
ATOM 2119 C CA . ALA A 1 269 ? -8.422 2.022 -1.006 1.00 72.62 269 ALA A CA 1
ATOM 2120 C C . ALA A 1 269 ? -8.771 0.780 -1.845 1.00 72.62 269 ALA A C 1
ATOM 2122 O O . ALA A 1 269 ? -9.585 0.835 -2.776 1.00 72.62 269 ALA A O 1
ATOM 2123 N N . ALA A 1 270 ? -8.171 -0.355 -1.497 1.00 71.19 270 ALA A N 1
ATOM 2124 C CA . ALA A 1 270 ? -8.411 -1.638 -2.145 1.00 71.19 270 ALA A CA 1
ATOM 2125 C C . ALA A 1 270 ? -8.343 -2.780 -1.126 1.00 71.19 270 ALA A C 1
ATOM 2127 O O . ALA A 1 270 ? -7.946 -2.602 0.019 1.00 71.19 270 ALA A O 1
ATOM 2128 N N . GLU A 1 271 ? -8.707 -3.989 -1.544 1.00 78.62 271 GLU A N 1
ATOM 2129 C CA . GLU A 1 271 ? -8.532 -5.190 -0.713 1.00 78.62 271 GLU A CA 1
ATOM 2130 C C . GLU A 1 271 ? -7.065 -5.650 -0.617 1.00 78.62 271 GLU A C 1
ATOM 2132 O O . GLU A 1 271 ? -6.745 -6.634 0.053 1.00 78.62 271 GLU A O 1
ATOM 2137 N N . ALA A 1 272 ? -6.164 -5.002 -1.357 1.00 76.88 272 ALA A N 1
ATOM 2138 C CA . ALA A 1 272 ? -4.756 -5.350 -1.367 1.00 76.88 272 ALA A CA 1
ATOM 2139 C C . ALA A 1 272 ? -4.079 -4.842 -0.089 1.00 76.88 272 ALA A C 1
ATOM 2141 O O . ALA A 1 272 ? -4.046 -3.643 0.174 1.00 76.88 272 ALA A O 1
ATOM 2142 N N . ILE A 1 273 ? -3.487 -5.766 0.668 1.00 87.88 273 ILE A N 1
ATOM 2143 C CA . ILE A 1 273 ? -2.559 -5.439 1.749 1.00 87.88 273 ILE A CA 1
ATOM 2144 C C . ILE A 1 273 ? -1.144 -5.651 1.236 1.00 87.88 273 ILE A C 1
ATOM 2146 O O . ILE A 1 273 ? -0.831 -6.660 0.602 1.00 87.88 273 ILE A O 1
ATOM 2150 N N . TYR A 1 274 ? -0.276 -4.713 1.562 1.00 84.81 274 TYR A N 1
ATOM 2151 C CA . TYR A 1 274 ? 1.112 -4.711 1.148 1.00 84.81 274 TYR A CA 1
ATOM 2152 C C . TYR A 1 274 ? 2.025 -5.007 2.310 1.00 84.81 274 TYR A C 1
ATOM 2154 O O . TYR A 1 274 ? 1.744 -4.597 3.430 1.00 84.81 274 TYR A O 1
ATOM 2162 N N . ASP A 1 275 ? 3.117 -5.705 2.027 1.00 89.44 275 ASP A N 1
ATOM 2163 C CA . ASP A 1 275 ? 4.194 -5.954 2.963 1.00 89.44 27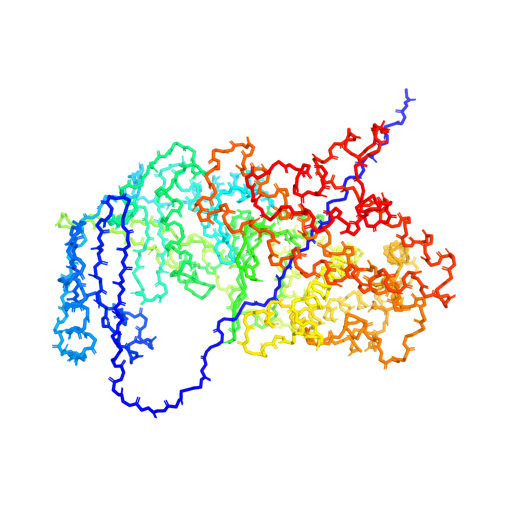5 ASP A CA 1
ATOM 2164 C C . ASP A 1 275 ? 5.445 -5.170 2.573 1.00 89.44 275 ASP A C 1
ATOM 2166 O O . ASP A 1 275 ? 5.829 -5.082 1.406 1.00 89.44 275 ASP A O 1
ATOM 2170 N N . SER A 1 276 ? 6.106 -4.580 3.561 1.00 85.75 276 SER A N 1
ATOM 2171 C CA . SER A 1 276 ? 7.397 -3.934 3.348 1.00 85.75 276 SER A CA 1
ATOM 2172 C C . SER A 1 276 ? 8.234 -3.945 4.615 1.00 85.75 276 SER A C 1
ATOM 2174 O O . SER A 1 276 ? 7.737 -4.174 5.716 1.00 85.75 276 SER A O 1
ATOM 2176 N N . SER A 1 277 ? 9.522 -3.636 4.479 1.00 85.75 277 SER A N 1
ATOM 2177 C CA . SER A 1 277 ? 10.265 -3.100 5.618 1.00 85.75 277 SER A CA 1
ATOM 2178 C C . SER A 1 277 ? 9.622 -1.790 6.078 1.00 85.75 277 SER A C 1
ATOM 2180 O O . SER A 1 277 ? 9.014 -1.071 5.279 1.00 85.75 277 SER A O 1
ATOM 2182 N N . LEU A 1 278 ? 9.772 -1.482 7.363 1.00 88.12 278 LEU A N 1
ATOM 2183 C CA . LEU A 1 278 ? 9.240 -0.274 7.972 1.00 88.12 278 LEU A CA 1
ATOM 2184 C C . LEU A 1 278 ? 9.724 0.968 7.219 1.00 88.12 278 LEU A C 1
ATOM 2186 O O . LEU A 1 278 ? 10.921 1.260 7.169 1.00 88.12 278 LEU A O 1
ATOM 2190 N N . ILE A 1 279 ? 8.773 1.718 6.673 1.00 80.00 279 ILE A N 1
ATOM 2191 C CA . ILE A 1 279 ? 9.037 3.017 6.067 1.00 80.00 279 ILE A CA 1
ATOM 2192 C C . ILE A 1 279 ? 9.173 4.019 7.209 1.00 80.00 279 ILE A C 1
ATOM 2194 O O . ILE A 1 279 ? 8.224 4.235 7.962 1.00 80.00 279 ILE A O 1
ATOM 2198 N N . VAL A 1 280 ? 10.351 4.621 7.340 1.00 80.12 280 VAL A N 1
ATOM 2199 C CA . VAL A 1 280 ? 10.632 5.656 8.339 1.00 80.12 280 VAL A CA 1
ATOM 2200 C C . VAL A 1 280 ? 10.639 7.009 7.669 1.00 80.12 280 VAL A C 1
ATOM 2202 O O . VAL A 1 280 ? 11.231 7.179 6.607 1.00 80.12 280 VAL A O 1
ATOM 2205 N N . GLU A 1 281 ? 10.044 7.991 8.335 1.00 73.62 281 GLU A N 1
ATOM 2206 C CA . GLU A 1 281 ? 10.177 9.384 7.933 1.00 73.62 281 GLU A CA 1
ATOM 2207 C C . GLU A 1 281 ? 10.673 10.210 9.097 1.00 73.62 281 GLU A C 1
ATOM 2209 O O . GLU A 1 281 ? 10.097 10.203 10.176 1.00 73.62 281 GLU A O 1
ATOM 2214 N N . PHE A 1 282 ? 11.768 10.926 8.882 1.00 63.72 282 PHE A N 1
ATOM 2215 C CA . PHE A 1 282 ? 12.425 11.664 9.952 1.00 63.72 282 PHE A CA 1
ATOM 2216 C C . PHE A 1 282 ? 11.628 12.901 10.404 1.00 63.72 282 PHE A C 1
ATOM 2218 O O . PHE A 1 282 ? 11.700 13.303 11.559 1.00 63.72 282 PHE A O 1
ATOM 2225 N N . SER A 1 283 ? 10.804 13.478 9.524 1.00 62.78 283 SER A N 1
ATOM 2226 C CA . SER A 1 283 ? 9.877 14.565 9.873 1.00 62.78 283 SER A CA 1
ATOM 2227 C C . SER A 1 283 ? 8.628 14.089 10.628 1.00 62.78 283 SER A C 1
ATOM 2229 O O . SER A 1 283 ? 7.767 14.902 10.978 1.00 62.78 283 SER A O 1
ATOM 2231 N N . ASN A 1 284 ? 8.514 12.782 10.876 1.00 67.88 284 ASN A N 1
ATOM 2232 C CA . ASN A 1 284 ? 7.377 12.174 11.538 1.00 67.88 284 ASN A CA 1
ATOM 2233 C C . ASN A 1 284 ? 7.291 12.582 13.014 1.00 67.88 284 ASN A C 1
ATOM 2235 O O . ASN A 1 284 ? 8.263 12.513 13.760 1.00 67.88 284 ASN A O 1
ATOM 2239 N N . ARG A 1 285 ? 6.088 12.956 13.453 1.00 69.12 285 ARG A N 1
ATOM 2240 C CA . ARG A 1 285 ? 5.819 13.404 14.824 1.00 69.12 285 ARG A CA 1
ATOM 2241 C C . ARG A 1 285 ? 5.174 12.348 15.726 1.00 69.12 285 ARG A C 1
ATOM 2243 O O . ARG A 1 285 ? 4.861 12.686 16.865 1.00 69.12 285 ARG A O 1
ATOM 2250 N N . LYS A 1 286 ? 4.911 11.126 15.240 1.00 88.00 286 LYS A N 1
ATOM 2251 C CA . LYS A 1 286 ? 4.147 10.106 15.991 1.00 88.00 286 LYS A CA 1
ATOM 2252 C C . LYS A 1 286 ? 4.897 8.798 16.217 1.00 88.00 286 LYS A C 1
ATOM 2254 O O . LYS A 1 286 ? 4.935 8.327 17.348 1.00 88.00 286 LYS A O 1
ATOM 2259 N N . GLY A 1 287 ? 5.520 8.238 15.187 1.00 93.38 287 GLY A N 1
ATOM 2260 C CA . GLY A 1 287 ? 6.324 7.022 15.323 1.00 93.38 287 GLY A CA 1
ATOM 2261 C C . GLY A 1 287 ? 5.507 5.778 15.708 1.00 93.38 287 GLY A C 1
ATOM 2262 O O . GLY A 1 287 ? 4.396 5.595 15.220 1.00 93.38 28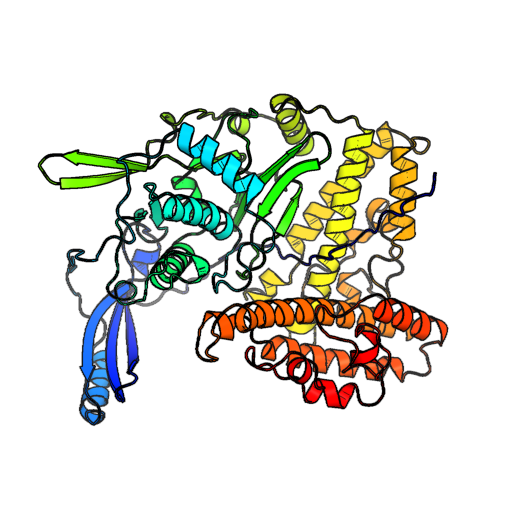7 GLY A O 1
ATOM 2263 N N . PHE A 1 288 ? 6.064 4.910 16.553 1.00 96.19 288 PHE A N 1
ATOM 2264 C CA . PHE A 1 288 ? 5.429 3.696 17.066 1.00 96.19 288 PHE A CA 1
ATOM 2265 C C . PHE A 1 288 ? 4.297 3.998 18.046 1.00 96.19 288 PHE A C 1
ATOM 2267 O O . PHE A 1 288 ? 4.457 4.757 19.004 1.00 96.19 288 PHE A O 1
ATOM 2274 N N . GLN A 1 289 ? 3.168 3.344 17.841 1.00 97.12 289 GLN A N 1
ATOM 2275 C CA . GLN A 1 289 ? 1.938 3.560 18.574 1.00 97.12 289 GLN A CA 1
ATOM 2276 C C . GLN A 1 289 ? 1.281 2.216 18.890 1.00 97.12 289 GLN A C 1
ATOM 2278 O O . GLN A 1 289 ? 1.380 1.264 18.113 1.00 97.12 289 GLN A O 1
ATOM 2283 N N . ASN A 1 290 ? 0.575 2.157 20.014 1.00 98.00 290 ASN A N 1
ATOM 2284 C CA . ASN A 1 290 ? -0.338 1.064 20.332 1.00 98.00 290 ASN A CA 1
ATOM 2285 C C . ASN A 1 290 ? -1.756 1.604 20.495 1.00 98.00 290 ASN A C 1
ATOM 2287 O O . ASN A 1 290 ? -1.970 2.790 20.743 1.00 98.00 290 ASN A O 1
ATOM 2291 N N . TRP A 1 291 ? -2.736 0.726 20.332 1.00 98.00 291 TRP A N 1
ATOM 2292 C CA . TRP A 1 291 ? -4.145 1.072 20.446 1.00 98.00 291 TRP A CA 1
ATOM 2293 C C . TRP A 1 291 ? -4.558 1.248 21.902 1.00 98.00 291 TRP A C 1
ATOM 2295 O O . TRP A 1 291 ? -4.230 0.436 22.764 1.00 98.00 291 TRP A O 1
ATOM 2305 N N . ARG A 1 292 ? -5.339 2.287 22.185 1.00 98.38 292 ARG A N 1
ATOM 2306 C CA . ARG A 1 292 ? -5.887 2.511 23.523 1.00 98.38 292 ARG A CA 1
ATOM 2307 C C . ARG A 1 292 ? -6.904 1.421 23.866 1.00 98.38 292 ARG A C 1
ATOM 2309 O O . ARG A 1 292 ? -7.692 0.981 23.029 1.00 98.38 292 ARG A O 1
ATOM 2316 N N . HIS A 1 293 ? -6.909 1.000 25.127 1.00 98.06 293 HIS A N 1
ATOM 2317 C CA . HIS A 1 293 ? -7.860 0.009 25.613 1.00 98.06 293 HIS A CA 1
ATOM 2318 C C . HIS A 1 293 ? -9.245 0.634 25.752 1.00 98.06 293 HIS A C 1
ATOM 2320 O O . HIS A 1 293 ? -9.395 1.801 26.122 1.00 98.06 293 HIS A O 1
ATOM 2326 N N . VAL A 1 294 ? -10.269 -0.168 25.492 1.00 97.62 294 VAL A N 1
ATOM 2327 C CA . VAL A 1 294 ? -11.671 0.223 25.627 1.00 97.62 294 VAL A CA 1
ATOM 2328 C C . VAL A 1 294 ? -12.188 -0.300 26.958 1.00 97.62 294 VAL A C 1
ATOM 2330 O O . VAL A 1 294 ? -11.953 -1.459 27.292 1.00 97.62 294 VAL A O 1
ATOM 2333 N N . ARG A 1 295 ? -12.905 0.537 27.712 1.00 97.50 295 ARG A N 1
ATOM 2334 C CA . ARG A 1 295 ? -13.526 0.171 28.988 1.00 97.50 295 ARG A CA 1
ATOM 2335 C C . ARG A 1 295 ? -14.981 0.620 29.044 1.00 97.50 295 ARG A C 1
ATOM 2337 O O . ARG A 1 295 ? -15.310 1.780 28.778 1.00 97.50 295 ARG A O 1
ATOM 2344 N N . ARG A 1 296 ? -15.842 -0.297 29.464 1.00 95.94 296 ARG A N 1
ATOM 2345 C CA . ARG A 1 296 ? -17.229 -0.068 29.846 1.00 95.94 296 ARG A CA 1
ATOM 2346 C C . ARG A 1 296 ? -17.294 0.418 31.283 1.00 95.94 296 ARG A C 1
ATOM 2348 O O . ARG A 1 296 ? -16.605 -0.080 32.167 1.00 95.94 296 ARG A O 1
ATOM 2355 N N . THR A 1 297 ? -18.170 1.374 31.538 1.00 93.31 297 THR A N 1
ATOM 2356 C CA . THR A 1 297 ? -18.485 1.845 32.885 1.00 93.31 297 THR A CA 1
ATOM 2357 C C . THR A 1 297 ? -19.988 1.991 33.028 1.00 93.31 297 THR A C 1
ATOM 2359 O O . THR A 1 297 ? -20.664 2.461 32.110 1.00 93.31 297 THR A O 1
ATOM 2362 N N . VAL A 1 298 ? -20.513 1.592 34.185 1.00 90.94 298 VAL A N 1
ATOM 2363 C CA . VAL A 1 298 ? -21.930 1.728 34.524 1.00 90.94 298 VAL A CA 1
ATOM 2364 C C . VAL A 1 298 ? -22.037 2.652 35.727 1.00 90.94 298 VAL A C 1
ATOM 2366 O O . VAL A 1 298 ? -21.615 2.305 36.826 1.00 90.94 298 VAL A O 1
ATOM 2369 N N . ALA A 1 299 ? -22.590 3.845 35.519 1.00 89.88 299 ALA A N 1
ATOM 2370 C CA . ALA A 1 299 ? -22.795 4.830 36.577 1.00 89.88 299 ALA A CA 1
ATOM 2371 C C . A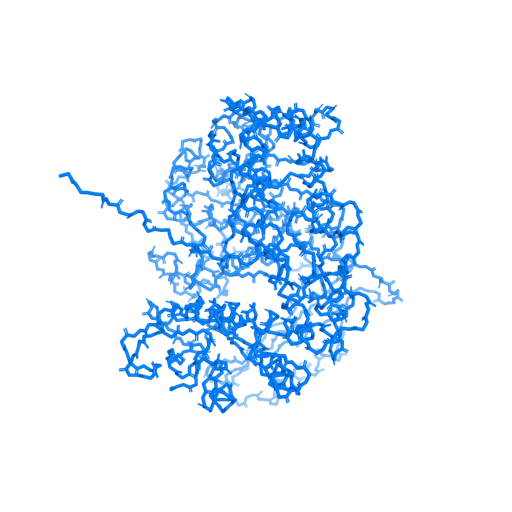LA A 1 299 ? -24.239 5.337 36.532 1.00 89.88 299 ALA A C 1
ATOM 2373 O O . ALA A 1 299 ? -24.720 5.765 35.483 1.00 89.88 299 ALA A O 1
ATOM 2374 N N . GLY A 1 300 ? -24.951 5.256 37.661 1.00 87.69 300 GLY A N 1
ATOM 2375 C CA . GLY A 1 300 ? -26.351 5.692 37.752 1.00 87.69 300 GLY A CA 1
ATOM 2376 C C . GLY A 1 300 ? -27.291 4.970 36.776 1.00 87.69 300 GLY A C 1
ATOM 2377 O O . GLY A 1 300 ? -28.204 5.588 36.241 1.00 87.69 300 GLY A O 1
ATOM 2378 N N . GLY A 1 301 ? -27.026 3.692 36.477 1.00 88.12 301 GLY A N 1
ATOM 2379 C CA . GLY A 1 301 ? -27.804 2.903 35.512 1.00 88.12 301 GLY A CA 1
ATOM 2380 C C . GLY A 1 301 ? -27.544 3.240 34.039 1.00 88.12 301 GLY A C 1
ATOM 2381 O O . GLY A 1 301 ? -28.155 2.630 33.165 1.00 88.12 301 GLY A O 1
ATOM 2382 N N . LYS A 1 302 ? -26.632 4.176 33.742 1.00 87.00 302 LYS A N 1
ATOM 2383 C CA . LYS A 1 302 ? -26.211 4.497 32.377 1.00 87.00 302 LYS A CA 1
ATOM 2384 C C . LYS A 1 302 ? -24.886 3.819 32.056 1.00 87.00 302 LYS A C 1
ATOM 2386 O O . LYS A 1 302 ? -23.880 4.033 32.731 1.00 87.00 302 LYS A O 1
ATOM 2391 N N . GLU A 1 303 ? -24.900 3.039 30.988 1.00 89.06 303 GLU A N 1
ATOM 2392 C CA . GLU A 1 303 ? -23.708 2.442 30.405 1.00 89.06 303 GLU A CA 1
ATOM 2393 C C . GLU A 1 303 ? -22.974 3.452 29.517 1.00 89.06 303 GLU A C 1
ATOM 2395 O O . GLU A 1 303 ? -23.589 4.156 28.711 1.00 89.06 303 GLU A O 1
ATOM 2400 N N . THR A 1 304 ? -21.652 3.528 29.664 1.00 93.38 304 THR A N 1
ATOM 2401 C CA . THR A 1 304 ? -20.786 4.307 28.776 1.00 93.38 304 THR A CA 1
ATOM 2402 C C . THR A 1 304 ? -19.506 3.547 28.461 1.00 93.38 304 THR A C 1
ATOM 2404 O O . THR A 1 304 ? -18.899 2.947 29.346 1.00 93.38 304 THR A O 1
ATOM 2407 N N . TRP A 1 305 ? -19.090 3.615 27.201 1.00 95.88 305 TRP A N 1
ATOM 2408 C CA . TRP A 1 305 ? -17.817 3.099 26.713 1.00 95.88 305 TRP A CA 1
ATOM 2409 C C . TRP A 1 305 ? -16.831 4.251 26.552 1.00 95.88 305 TRP A C 1
ATOM 2411 O O . TRP A 1 305 ? -17.220 5.338 26.119 1.00 95.88 305 TRP A O 1
ATOM 2421 N N . LYS A 1 306 ? -15.576 4.037 26.946 1.00 97.06 306 LYS A N 1
ATOM 2422 C CA . LYS A 1 306 ? -14.511 5.044 26.881 1.00 97.06 306 LYS A CA 1
ATOM 2423 C C . LYS A 1 306 ? -13.186 4.400 26.500 1.00 97.06 306 LYS A C 1
ATOM 2425 O O . LYS A 1 306 ? -12.930 3.255 26.866 1.00 97.06 306 LYS A O 1
ATOM 2430 N N . LEU A 1 307 ? -12.328 5.170 25.840 1.00 97.94 307 LEU A N 1
ATOM 2431 C CA . LEU A 1 307 ? -10.921 4.825 25.670 1.00 97.94 307 LEU A CA 1
ATOM 2432 C C . LEU A 1 307 ? -10.144 5.208 26.934 1.00 97.94 307 LEU A C 1
ATOM 2434 O O . LEU A 1 307 ? -10.255 6.338 27.419 1.00 97.94 307 LEU A O 1
ATOM 2438 N N . VAL A 1 308 ? -9.340 4.287 27.459 1.00 98.00 308 VAL A N 1
ATOM 2439 C CA . VAL A 1 308 ? -8.413 4.549 28.570 1.00 98.00 308 VAL A CA 1
ATOM 2440 C C . VAL A 1 308 ? -7.418 5.634 28.130 1.00 98.00 308 VAL A C 1
ATOM 2442 O O . VAL A 1 308 ? -6.926 5.553 27.005 1.00 98.00 308 VAL A O 1
ATOM 2445 N N . PRO A 1 309 ? -7.169 6.704 28.913 1.00 97.69 309 PRO A N 1
ATOM 2446 C CA . PRO A 1 309 ? -6.203 7.749 28.552 1.00 97.69 309 PRO A CA 1
ATOM 2447 C C . PRO A 1 309 ? -4.832 7.172 28.197 1.00 97.69 309 PRO A C 1
ATOM 2449 O O . PRO A 1 309 ? -4.381 6.244 28.864 1.00 97.69 309 PRO A O 1
ATOM 2452 N N . GLY A 1 310 ? -4.176 7.720 27.170 1.00 97.19 310 GLY A N 1
ATOM 2453 C CA . GLY A 1 310 ? -2.898 7.201 26.673 1.00 97.19 310 GLY A CA 1
ATOM 2454 C C . GLY A 1 310 ? -1.836 7.107 27.769 1.00 97.19 310 GLY A C 1
ATOM 2455 O O . GLY A 1 310 ? -1.162 6.095 27.880 1.00 97.19 310 GLY A O 1
ATOM 2456 N N . GLU A 1 311 ? -1.764 8.095 28.659 1.00 97.94 311 GLU A N 1
ATOM 2457 C CA . GLU A 1 311 ? -0.820 8.153 29.783 1.00 97.94 311 GLU A CA 1
ATOM 2458 C C . GLU A 1 311 ? -1.041 7.056 30.836 1.00 97.94 311 GLU A C 1
ATOM 2460 O O . GLU A 1 311 ? -0.171 6.811 31.669 1.00 97.94 311 GLU A O 1
ATOM 2465 N N . GLN A 1 312 ? -2.214 6.418 30.829 1.00 98.00 312 GLN A N 1
ATOM 2466 C CA . GLN A 1 312 ? -2.565 5.315 31.727 1.00 98.00 312 GLN A CA 1
ATOM 2467 C C . GLN A 1 312 ? -2.383 3.947 31.063 1.00 98.00 312 GLN A C 1
ATOM 2469 O O . GLN A 1 312 ? -2.613 2.920 31.703 1.00 98.00 312 GLN A O 1
ATOM 2474 N N . MET A 1 313 ? -2.005 3.919 29.785 1.00 98.38 313 MET A N 1
ATOM 2475 C CA . MET A 1 313 ? -1.829 2.684 29.041 1.00 98.38 313 MET A CA 1
ATOM 2476 C C . MET A 1 313 ? -0.513 1.980 29.402 1.00 98.38 313 MET A C 1
ATOM 2478 O O . MET A 1 313 ? 0.511 2.646 29.604 1.00 98.38 313 MET A O 1
ATOM 2482 N N . PRO A 1 314 ? -0.489 0.634 29.425 1.00 97.75 314 PRO A N 1
ATOM 2483 C CA . PRO A 1 314 ? 0.750 -0.123 29.549 1.00 97.75 314 PRO A CA 1
ATOM 2484 C C . PRO A 1 314 ? 1.755 0.264 28.462 1.00 97.75 314 PRO A C 1
ATOM 2486 O O . PRO A 1 314 ? 1.421 0.380 27.281 1.00 97.75 314 PRO A O 1
ATOM 2489 N N . GLY A 1 315 ? 2.999 0.504 28.873 1.00 97.12 315 GLY A N 1
ATOM 2490 C CA . GLY A 1 315 ? 4.065 0.873 27.948 1.00 97.12 315 GLY A CA 1
ATOM 2491 C C . GLY A 1 315 ? 3.911 2.253 27.313 1.00 97.12 315 GLY A C 1
ATOM 2492 O O . GLY A 1 315 ? 4.574 2.500 26.311 1.00 97.12 315 GLY A O 1
ATOM 2493 N N . TYR A 1 316 ? 3.072 3.156 27.838 1.00 98.19 316 TYR A N 1
ATOM 2494 C CA . TYR A 1 316 ? 3.076 4.551 27.392 1.00 98.19 316 TYR A CA 1
ATOM 2495 C C . TYR A 1 316 ? 4.472 5.159 27.549 1.00 98.19 316 TYR A C 1
ATOM 2497 O O . TYR A 1 316 ? 5.074 5.104 28.624 1.00 98.19 316 TYR A O 1
ATOM 2505 N N . SER A 1 317 ? 4.997 5.739 26.473 1.00 97.19 317 SER A N 1
ATOM 2506 C CA . SER A 1 317 ? 6.284 6.420 26.499 1.00 97.19 317 SER A CA 1
ATOM 2507 C C . SER A 1 317 ? 6.405 7.419 25.364 1.00 97.19 317 SER A C 1
ATOM 2509 O O . SER A 1 317 ? 6.054 7.139 24.221 1.00 97.19 317 SER A O 1
ATOM 2511 N N . ARG A 1 318 ? 6.983 8.577 25.675 1.00 95.12 318 ARG A N 1
ATOM 2512 C CA . ARG A 1 318 ? 7.319 9.614 24.696 1.00 95.12 318 ARG A CA 1
ATOM 2513 C C . ARG A 1 318 ? 8.777 9.552 24.242 1.00 95.12 318 ARG A C 1
ATOM 2515 O O . ARG A 1 318 ? 9.183 10.422 23.482 1.00 95.12 318 ARG A O 1
ATOM 2522 N N . GLU A 1 319 ? 9.542 8.526 24.641 1.00 93.62 319 GLU A N 1
ATOM 2523 C CA . GLU A 1 319 ? 10.994 8.459 24.391 1.00 93.62 319 GLU A CA 1
ATOM 2524 C C . GLU A 1 319 ? 11.353 8.679 22.916 1.00 93.62 319 GLU A C 1
ATOM 2526 O O . GLU A 1 319 ? 12.237 9.461 22.594 1.00 93.62 319 GLU A O 1
ATOM 2531 N N . GLN A 1 320 ? 10.596 8.081 22.000 1.00 91.06 320 GLN A N 1
ATOM 2532 C CA . GLN A 1 320 ? 10.807 8.208 20.559 1.00 91.06 320 GLN A CA 1
ATOM 2533 C C . GLN A 1 320 ? 10.534 9.619 20.007 1.00 91.06 320 GLN A C 1
ATOM 2535 O O . GLN A 1 320 ? 11.066 9.964 18.956 1.00 91.06 320 GLN A O 1
ATOM 2540 N N . LEU A 1 321 ? 9.732 10.430 20.705 1.00 88.50 321 LEU A N 1
ATOM 2541 C CA . LEU A 1 321 ? 9.362 11.798 20.316 1.00 88.50 321 LEU A CA 1
ATOM 2542 C C . LEU A 1 321 ? 10.314 12.852 20.890 1.00 88.50 321 LEU A C 1
ATOM 2544 O O . LEU A 1 321 ? 10.335 13.988 20.426 1.00 88.50 321 LEU A O 1
ATOM 2548 N N . GLU A 1 322 ? 11.068 12.490 21.922 1.00 85.44 322 GLU A N 1
ATOM 2549 C CA . GLU A 1 322 ? 11.998 13.377 22.631 1.00 85.44 322 GLU A CA 1
ATOM 2550 C C . GLU A 1 322 ? 13.425 13.270 22.083 1.00 85.44 322 GLU A C 1
ATOM 2552 O O . GLU A 1 322 ? 14.335 13.981 22.508 1.00 85.44 322 GLU A O 1
ATOM 2557 N N . THR A 1 323 ? 13.632 12.374 21.123 1.00 67.38 323 THR A N 1
ATOM 2558 C CA . THR A 1 323 ? 14.955 12.069 20.608 1.00 67.38 323 THR A CA 1
ATOM 2559 C C . THR A 1 323 ? 15.434 13.083 19.566 1.00 67.38 323 THR A C 1
ATOM 2561 O O . THR A 1 323 ? 14.825 13.279 18.519 1.00 67.38 323 THR A O 1
ATOM 2564 N N . GLY A 1 324 ? 16.569 13.728 19.843 1.00 70.56 324 GLY A N 1
ATOM 2565 C CA . GLY A 1 324 ? 17.222 14.685 18.943 1.00 70.56 324 GLY A CA 1
ATOM 2566 C C . GLY A 1 324 ? 18.142 14.030 17.909 1.00 70.56 324 GLY A C 1
ATOM 2567 O O . GLY A 1 324 ? 19.294 14.444 17.789 1.00 70.56 324 GLY A O 1
ATOM 2568 N N . TYR A 1 325 ? 17.695 12.979 17.212 1.00 72.75 325 TYR A N 1
ATOM 2569 C CA . TYR A 1 325 ? 18.525 12.352 16.171 1.00 72.75 325 TYR A CA 1
ATOM 2570 C C . TYR A 1 325 ? 18.768 13.305 15.003 1.00 72.75 325 TYR A C 1
ATOM 2572 O O . TYR A 1 325 ? 17.966 14.192 14.745 1.00 72.75 325 TYR A O 1
ATOM 2580 N N . ALA A 1 326 ? 19.872 13.113 14.283 1.00 68.38 326 ALA A N 1
ATOM 2581 C CA . ALA A 1 326 ? 20.214 13.947 13.133 1.00 68.38 326 ALA A CA 1
ATOM 2582 C C . ALA A 1 326 ? 19.515 13.505 11.832 1.00 68.38 326 ALA A C 1
ATOM 2584 O O . ALA A 1 326 ? 19.376 14.309 10.914 1.00 68.38 326 ALA A O 1
ATOM 2585 N N . ASN A 1 327 ? 19.127 12.228 11.727 1.00 75.75 327 ASN A N 1
ATOM 2586 C CA . ASN A 1 327 ? 18.519 11.628 10.535 1.00 75.75 327 ASN A CA 1
ATOM 2587 C C . ASN A 1 327 ? 17.732 10.342 10.883 1.00 75.75 327 ASN A C 1
ATOM 2589 O O . ASN A 1 327 ? 17.812 9.824 12.000 1.00 75.75 327 ASN A O 1
ATOM 2593 N N . GLY A 1 328 ? 16.976 9.819 9.908 1.00 76.00 328 GLY A N 1
ATOM 2594 C CA . GLY A 1 328 ? 16.142 8.619 10.067 1.00 76.00 328 GLY A CA 1
ATOM 2595 C C . GLY A 1 328 ? 16.933 7.326 10.289 1.00 76.00 328 GLY A C 1
ATOM 2596 O O . GLY A 1 328 ? 16.479 6.456 11.031 1.00 76.00 328 GLY A O 1
ATOM 2597 N N . THR A 1 329 ? 18.136 7.220 9.722 1.00 75.81 329 THR A N 1
ATOM 2598 C CA . THR A 1 329 ? 19.034 6.076 9.920 1.00 75.81 329 THR A CA 1
ATOM 2599 C C . THR A 1 329 ? 19.461 5.938 11.382 1.00 75.81 329 THR A C 1
ATOM 2601 O O . THR A 1 329 ? 19.399 4.842 11.939 1.00 75.81 329 THR A O 1
ATOM 2604 N N . ASP A 1 330 ? 19.883 7.027 12.024 1.00 82.06 330 ASP A N 1
ATOM 2605 C CA . ASP A 1 330 ? 20.331 6.998 13.419 1.00 82.06 330 ASP A CA 1
ATOM 2606 C C . ASP A 1 330 ? 19.170 6.676 14.364 1.00 82.06 330 ASP A C 1
ATOM 2608 O O . ASP A 1 330 ? 19.322 5.852 15.270 1.00 82.06 330 ASP A O 1
ATOM 2612 N N . TRP A 1 331 ? 17.993 7.252 14.093 1.00 85.94 331 TRP A N 1
ATOM 2613 C CA . TRP A 1 331 ? 16.767 6.925 14.818 1.00 85.94 331 TRP A CA 1
ATOM 2614 C C . TRP A 1 331 ? 16.410 5.440 14.667 1.00 85.94 331 TRP A C 1
ATOM 2616 O O . TRP A 1 331 ? 16.190 4.758 15.667 1.00 85.94 331 TRP A O 1
ATOM 2626 N N . MET A 1 332 ? 16.437 4.891 13.447 1.00 84.88 332 MET A N 1
ATOM 2627 C CA . MET A 1 332 ? 16.142 3.474 13.217 1.00 84.88 332 MET A CA 1
ATOM 2628 C C . MET A 1 332 ? 17.178 2.557 13.882 1.00 84.88 332 MET A C 1
ATOM 2630 O O . MET A 1 332 ? 16.811 1.550 14.480 1.00 84.88 332 MET A O 1
ATOM 2634 N N . ASN A 1 333 ? 18.468 2.896 13.845 1.00 83.69 333 ASN A N 1
ATOM 2635 C CA . ASN A 1 333 ? 19.494 2.116 14.545 1.00 83.69 333 ASN A CA 1
ATOM 2636 C C . ASN A 1 333 ? 19.249 2.091 16.054 1.00 83.69 333 ASN A C 1
ATOM 2638 O O . ASN A 1 333 ? 19.401 1.043 16.683 1.00 83.69 333 ASN A O 1
ATOM 2642 N N . TRP A 1 334 ? 18.848 3.224 16.634 1.00 89.94 334 TRP A N 1
ATOM 2643 C CA . TRP A 1 334 ? 18.461 3.274 18.036 1.00 89.94 334 TRP A CA 1
ATOM 2644 C C . TRP A 1 334 ? 17.227 2.413 18.317 1.00 89.94 334 TRP A C 1
ATOM 2646 O O . TRP A 1 334 ? 17.254 1.632 19.268 1.00 89.94 334 TRP A O 1
ATOM 2656 N N . VAL A 1 335 ? 16.192 2.481 17.472 1.00 91.12 335 VAL A N 1
ATOM 2657 C CA . VAL A 1 335 ? 15.006 1.618 17.580 1.00 91.12 335 VAL A CA 1
ATOM 2658 C C . VAL A 1 335 ? 15.417 0.150 17.570 1.00 91.12 335 VAL A C 1
ATOM 2660 O O . VAL A 1 335 ? 15.088 -0.589 18.492 1.00 91.12 335 VAL A O 1
ATOM 2663 N N . LEU A 1 336 ? 16.178 -0.283 16.565 1.00 89.75 336 LEU A N 1
ATOM 2664 C CA . LEU A 1 336 ? 16.590 -1.678 16.427 1.00 89.75 336 LEU A CA 1
ATOM 2665 C C . LEU A 1 336 ? 17.432 -2.127 17.626 1.00 89.75 336 LEU A C 1
ATOM 2667 O O . LEU A 1 336 ? 17.161 -3.190 18.182 1.00 89.75 336 LEU A O 1
ATOM 2671 N N . ALA A 1 337 ? 18.355 -1.289 18.107 1.00 90.62 337 ALA A N 1
ATOM 2672 C CA . ALA A 1 337 ? 19.131 -1.571 19.312 1.00 90.62 337 ALA A CA 1
ATOM 2673 C C . ALA A 1 337 ? 18.242 -1.715 20.561 1.00 90.62 337 ALA A C 1
ATOM 2675 O O . ALA A 1 337 ? 18.439 -2.640 21.350 1.00 90.62 337 ALA A O 1
ATOM 2676 N N . ARG A 1 338 ? 17.226 -0.858 20.730 1.00 93.50 338 ARG A N 1
ATOM 2677 C CA . ARG A 1 338 ? 16.233 -0.953 21.820 1.00 93.50 338 ARG A CA 1
ATOM 2678 C C . ARG A 1 338 ? 15.387 -2.223 21.730 1.00 93.50 338 ARG A C 1
ATOM 2680 O O . ARG A 1 338 ? 15.055 -2.823 22.750 1.00 93.50 338 ARG A O 1
ATOM 2687 N N . LEU A 1 339 ? 15.111 -2.680 20.512 1.00 93.19 339 LEU A N 1
ATOM 2688 C CA . LEU A 1 339 ? 14.466 -3.961 20.234 1.00 93.19 339 LEU A CA 1
ATOM 2689 C C . LEU A 1 339 ? 15.434 -5.156 20.340 1.00 93.19 339 LEU A C 1
ATOM 2691 O O . LEU A 1 339 ? 15.028 -6.293 20.104 1.00 93.19 339 LEU A O 1
ATOM 2695 N N . GLY A 1 340 ? 16.697 -4.940 20.721 1.00 91.81 340 GLY A N 1
ATOM 2696 C CA . GLY A 1 340 ? 17.706 -5.990 20.877 1.00 91.81 340 GLY A CA 1
ATOM 2697 C C . GLY A 1 340 ? 18.191 -6.579 19.551 1.00 91.81 340 GLY A C 1
ATOM 2698 O O . GLY A 1 340 ? 18.596 -7.741 19.512 1.00 91.81 340 GLY A O 1
ATOM 2699 N N . TYR A 1 341 ? 18.095 -5.818 18.462 1.00 89.50 341 TYR A N 1
ATOM 2700 C CA . TYR A 1 341 ? 18.619 -6.173 17.149 1.00 89.50 341 TYR A CA 1
ATOM 2701 C C . TYR A 1 341 ? 19.827 -5.305 16.820 1.00 89.50 341 TYR A C 1
ATOM 2703 O O . TYR A 1 341 ? 19.766 -4.076 16.818 1.00 89.50 341 TYR A O 1
ATOM 2711 N N . HIS A 1 342 ? 20.931 -5.968 16.501 1.00 86.19 342 HIS A N 1
ATOM 2712 C CA . HIS A 1 342 ? 22.156 -5.326 16.059 1.00 86.19 342 HIS A CA 1
ATOM 2713 C C . HIS A 1 342 ? 22.466 -5.836 14.662 1.00 86.19 342 HIS A C 1
ATOM 2715 O O . HIS A 1 342 ? 22.763 -7.015 14.485 1.00 86.19 342 HIS A O 1
ATOM 2721 N N . PHE A 1 343 ? 22.370 -4.948 13.679 1.00 85.44 343 PHE A N 1
ATOM 2722 C CA . PHE A 1 343 ? 22.718 -5.269 12.305 1.00 85.44 343 PHE A CA 1
ATOM 2723 C C . PHE A 1 343 ? 24.149 -4.827 12.038 1.00 85.44 343 PHE A C 1
ATOM 2725 O O . PHE A 1 343 ? 24.499 -3.675 12.306 1.00 85.44 343 PHE A O 1
ATOM 2732 N N . SER A 1 344 ? 24.966 -5.723 11.487 1.00 89.88 344 SER A N 1
ATOM 2733 C CA . SER A 1 344 ? 26.250 -5.319 10.921 1.00 89.88 344 SER A CA 1
ATOM 2734 C C . SER A 1 344 ? 26.024 -4.407 9.712 1.00 89.88 344 SER A C 1
ATOM 2736 O O . SER A 1 344 ? 24.958 -4.430 9.085 1.00 89.88 344 SER A O 1
ATOM 2738 N N . ASP A 1 345 ? 27.036 -3.621 9.348 1.00 91.38 345 ASP A N 1
ATOM 2739 C CA . ASP A 1 345 ? 26.970 -2.783 8.149 1.00 91.38 345 ASP A CA 1
ATOM 2740 C C . ASP A 1 345 ? 26.675 -3.632 6.893 1.00 91.38 345 ASP A C 1
ATOM 2742 O O . ASP A 1 345 ? 25.901 -3.209 6.037 1.00 91.38 345 ASP A O 1
ATOM 2746 N N . GLU A 1 346 ? 27.180 -4.870 6.801 1.00 93.56 346 GLU A N 1
ATOM 2747 C CA . GLU A 1 346 ? 26.859 -5.805 5.711 1.00 93.56 346 GLU A CA 1
ATOM 2748 C C . GLU A 1 346 ? 25.376 -6.190 5.651 1.00 93.56 346 GLU A C 1
ATOM 2750 O O . GLU A 1 346 ? 24.792 -6.259 4.562 1.00 93.56 346 GLU A O 1
ATOM 2755 N N . GLN A 1 347 ? 24.760 -6.457 6.807 1.00 89.50 347 GLN A N 1
ATOM 2756 C CA . GLN A 1 347 ? 23.340 -6.797 6.874 1.00 89.50 347 GLN A CA 1
ATOM 2757 C C . GLN A 1 347 ? 22.488 -5.593 6.472 1.00 89.50 347 GLN A C 1
ATOM 2759 O O . GLN A 1 347 ? 21.601 -5.733 5.630 1.00 89.50 347 GLN A O 1
ATOM 2764 N N . ARG A 1 348 ? 22.804 -4.402 6.996 1.00 87.12 348 ARG A N 1
ATOM 2765 C CA . ARG A 1 348 ? 22.104 -3.156 6.644 1.00 87.12 348 ARG A CA 1
ATOM 2766 C C . ARG A 1 348 ? 22.208 -2.854 5.156 1.00 87.12 348 ARG A C 1
ATOM 2768 O O . ARG A 1 348 ? 21.196 -2.586 4.518 1.00 87.12 348 ARG A O 1
ATOM 2775 N N . TYR A 1 349 ? 23.410 -2.973 4.594 1.00 91.75 349 TYR A N 1
ATOM 2776 C CA . TYR A 1 349 ? 23.648 -2.784 3.166 1.00 91.75 349 TYR A CA 1
ATOM 2777 C C . TYR A 1 349 ? 22.766 -3.708 2.314 1.00 91.75 349 TYR A C 1
ATOM 2779 O O . TYR A 1 349 ? 22.159 -3.271 1.339 1.00 91.75 349 TYR A O 1
ATOM 2787 N N . SER A 1 350 ? 22.653 -4.977 2.713 1.00 91.19 350 SER A N 1
ATOM 2788 C CA . SER A 1 350 ? 21.851 -5.976 1.999 1.00 91.19 350 SER A CA 1
ATOM 2789 C C . SER A 1 350 ? 20.345 -5.714 2.115 1.00 91.19 350 SER A C 1
ATOM 2791 O O . SER A 1 350 ? 19.632 -5.817 1.117 1.00 91.19 350 SER A O 1
ATOM 2793 N N . ILE A 1 351 ? 19.860 -5.349 3.308 1.00 85.62 351 ILE A N 1
ATOM 2794 C CA . ILE A 1 351 ? 18.447 -5.016 3.550 1.00 85.62 351 ILE A CA 1
ATOM 2795 C C . ILE A 1 351 ? 18.056 -3.778 2.742 1.00 85.62 351 ILE A C 1
ATOM 2797 O O . ILE A 1 351 ? 17.091 -3.820 1.985 1.00 85.62 351 ILE A O 1
ATOM 2801 N N . PHE A 1 352 ? 18.838 -2.700 2.831 1.00 88.38 352 PHE A N 1
ATOM 2802 C CA . PHE A 1 352 ? 18.533 -1.453 2.131 1.00 88.38 352 PHE A CA 1
ATOM 2803 C C . PHE A 1 352 ? 18.587 -1.623 0.613 1.00 88.38 352 PHE A C 1
ATOM 2805 O O . PHE A 1 352 ? 17.703 -1.134 -0.086 1.00 88.38 352 PHE A O 1
ATOM 2812 N N . ALA A 1 353 ? 19.553 -2.384 0.092 1.00 91.62 353 ALA A N 1
ATOM 2813 C CA . ALA A 1 353 ? 19.609 -2.690 -1.334 1.00 91.62 353 ALA A CA 1
ATOM 2814 C C . ALA A 1 353 ? 18.391 -3.488 -1.826 1.00 91.62 353 ALA A C 1
ATOM 2816 O O . ALA A 1 353 ? 17.887 -3.219 -2.916 1.00 91.62 353 ALA A O 1
ATOM 2817 N N . LYS A 1 354 ? 17.882 -4.428 -1.019 1.00 88.38 354 LYS A N 1
ATOM 2818 C CA . LYS A 1 354 ? 16.638 -5.143 -1.329 1.00 88.38 354 LYS A CA 1
ATOM 2819 C C . LYS A 1 354 ? 15.440 -4.188 -1.342 1.00 88.38 354 LYS A C 1
ATOM 2821 O O . LYS A 1 354 ? 14.663 -4.218 -2.294 1.00 88.38 354 LYS A O 1
ATOM 2826 N N . SER A 1 355 ? 15.320 -3.308 -0.348 1.00 84.94 355 SER A N 1
ATOM 2827 C CA . SER A 1 355 ? 14.260 -2.290 -0.311 1.00 84.94 355 SER A CA 1
ATOM 2828 C C . SER A 1 355 ? 14.345 -1.320 -1.496 1.00 84.94 355 SER A C 1
ATOM 2830 O O . SER A 1 355 ? 13.319 -0.883 -2.016 1.00 84.94 355 SER A O 1
ATOM 2832 N N . PHE A 1 356 ? 15.556 -1.013 -1.970 1.00 92.06 356 PHE A N 1
ATOM 2833 C CA . PHE A 1 356 ? 15.795 -0.162 -3.137 1.00 92.06 356 PHE A CA 1
ATOM 2834 C C . PHE A 1 356 ? 15.328 -0.838 -4.427 1.00 92.06 356 PHE A C 1
ATOM 2836 O O . PHE A 1 356 ? 14.603 -0.236 -5.217 1.00 92.06 356 PHE A O 1
ATOM 2843 N N . GLU A 1 357 ? 15.667 -2.116 -4.602 1.00 93.06 357 GLU A N 1
ATOM 2844 C CA . GLU A 1 357 ? 15.190 -2.937 -5.715 1.00 93.06 357 GLU A CA 1
ATOM 2845 C C . GLU A 1 357 ? 13.658 -3.008 -5.749 1.00 93.06 357 GLU A C 1
ATOM 2847 O O . GLU A 1 357 ? 13.047 -2.722 -6.781 1.00 93.06 357 GLU A O 1
ATOM 2852 N N . GLN A 1 358 ? 13.040 -3.311 -4.603 1.00 85.69 358 GLN A N 1
ATOM 2853 C CA . GLN A 1 358 ? 11.586 -3.362 -4.457 1.00 85.69 358 GLN A CA 1
ATOM 2854 C C . GLN A 1 358 ? 10.940 -2.008 -4.762 1.00 85.69 358 GLN A C 1
ATOM 2856 O O . GLN A 1 358 ? 9.924 -1.963 -5.447 1.00 85.69 358 GLN A O 1
ATOM 2861 N N . SER A 1 359 ? 11.548 -0.904 -4.324 1.00 87.19 359 SER A N 1
ATOM 2862 C CA . SER A 1 359 ? 11.037 0.448 -4.579 1.00 87.19 359 SER A CA 1
ATOM 2863 C C . SER A 1 359 ? 11.091 0.830 -6.063 1.00 87.19 359 SER A C 1
ATOM 2865 O O . SER A 1 359 ? 10.166 1.474 -6.558 1.00 87.19 359 SER A O 1
ATOM 2867 N N . ILE A 1 360 ? 12.126 0.406 -6.799 1.00 94.56 360 ILE A N 1
ATOM 2868 C CA . ILE A 1 360 ? 12.207 0.596 -8.258 1.00 94.56 360 ILE A CA 1
ATOM 2869 C C . ILE A 1 360 ? 11.178 -0.274 -8.987 1.00 94.56 360 ILE A C 1
ATOM 2871 O O . ILE A 1 360 ? 10.449 0.243 -9.834 1.00 94.56 360 ILE A O 1
ATOM 2875 N N . ASP A 1 361 ? 11.092 -1.569 -8.659 1.00 90.94 361 ASP A N 1
ATOM 2876 C CA . ASP A 1 361 ? 10.094 -2.483 -9.242 1.00 90.94 361 ASP A CA 1
ATOM 2877 C C . ASP A 1 361 ? 8.679 -1.939 -9.029 1.00 90.94 361 ASP A C 1
ATOM 2879 O O . ASP A 1 361 ? 7.853 -1.892 -9.944 1.00 90.94 361 ASP A O 1
ATOM 2883 N N . PHE A 1 362 ? 8.432 -1.456 -7.819 1.00 84.38 362 PHE A N 1
ATOM 2884 C CA . PHE A 1 362 ? 7.178 -0.852 -7.450 1.00 84.38 362 PHE A CA 1
ATOM 2885 C C . PHE A 1 362 ? 6.886 0.419 -8.269 1.00 84.38 362 PHE A C 1
ATOM 2887 O O . PHE A 1 362 ? 5.814 0.560 -8.872 1.00 84.38 362 PHE A O 1
ATOM 2894 N N . ARG A 1 363 ? 7.863 1.327 -8.364 1.00 93.06 363 ARG A N 1
ATOM 2895 C CA . ARG A 1 363 ? 7.766 2.524 -9.204 1.00 93.06 363 ARG A CA 1
ATOM 2896 C C . ARG A 1 363 ? 7.468 2.169 -10.666 1.00 93.06 363 ARG A C 1
ATOM 2898 O O . ARG A 1 363 ? 6.702 2.891 -11.308 1.00 93.06 363 ARG A O 1
ATOM 2905 N N . ARG A 1 364 ? 8.012 1.068 -11.201 1.00 94.44 364 ARG A N 1
ATOM 2906 C CA . ARG A 1 364 ? 7.730 0.587 -12.572 1.00 94.44 364 ARG A CA 1
ATOM 2907 C C . ARG A 1 364 ? 6.254 0.283 -12.771 1.00 94.44 364 ARG A C 1
ATOM 2909 O O . ARG A 1 364 ? 5.662 0.828 -13.700 1.00 94.44 364 ARG A O 1
ATOM 2916 N N . GLY A 1 365 ? 5.640 -0.469 -11.860 1.00 91.19 365 GLY A N 1
ATOM 2917 C CA . GLY A 1 365 ? 4.203 -0.754 -11.917 1.00 91.19 365 GLY A CA 1
ATOM 2918 C C . GLY A 1 365 ? 3.341 0.516 -11.891 1.00 91.19 365 GLY A C 1
ATOM 2919 O O . GLY A 1 365 ? 2.468 0.696 -12.737 1.00 91.19 365 GLY A O 1
ATOM 2920 N N . ILE A 1 366 ? 3.633 1.451 -10.979 1.00 89.12 366 ILE A N 1
ATOM 2921 C CA . ILE A 1 366 ? 2.881 2.717 -10.862 1.00 89.12 366 ILE A CA 1
ATOM 2922 C C . ILE A 1 366 ? 3.019 3.593 -12.084 1.00 89.12 366 ILE A C 1
ATOM 2924 O O . ILE A 1 366 ? 2.043 4.181 -12.543 1.00 89.12 366 ILE A O 1
ATOM 2928 N N . THR A 1 367 ? 4.242 3.730 -12.582 1.00 95.00 367 THR A N 1
ATOM 2929 C CA . THR A 1 367 ? 4.510 4.619 -13.707 1.00 95.00 367 THR A CA 1
ATOM 2930 C C . THR A 1 367 ? 3.885 4.084 -14.987 1.00 95.00 367 THR A C 1
ATOM 2932 O O . THR A 1 367 ? 3.388 4.881 -15.782 1.00 95.00 367 THR A O 1
ATOM 2935 N N . ALA A 1 368 ? 3.829 2.757 -15.139 1.00 93.44 368 ALA A N 1
ATOM 2936 C CA . ALA A 1 368 ? 3.137 2.092 -16.233 1.00 93.44 368 ALA A CA 1
ATOM 2937 C C . ALA A 1 368 ? 1.628 2.330 -16.161 1.00 93.44 368 ALA A C 1
ATOM 2939 O O . ALA A 1 368 ? 1.052 2.831 -17.120 1.00 93.44 368 ALA A O 1
ATOM 2940 N N . LEU A 1 369 ? 0.996 2.066 -15.011 1.00 91.06 369 LEU A N 1
ATOM 2941 C CA . LEU A 1 369 ? -0.434 2.334 -14.835 1.00 91.06 369 LEU A CA 1
ATOM 2942 C C . LEU A 1 369 ? -0.754 3.825 -14.995 1.00 91.06 369 LEU A C 1
ATOM 2944 O O . LEU A 1 369 ? -1.707 4.179 -15.678 1.00 91.06 369 LEU A O 1
ATOM 2948 N N . GLY A 1 370 ? 0.080 4.710 -14.455 1.00 92.38 370 GLY A N 1
ATOM 2949 C CA . GLY A 1 370 ? -0.075 6.150 -14.630 1.00 92.38 370 GLY A CA 1
ATOM 2950 C C . GLY A 1 370 ? -0.021 6.581 -16.091 1.00 92.38 370 GLY A C 1
ATOM 2951 O O . GLY A 1 370 ? -0.841 7.387 -16.504 1.00 92.38 370 GLY A O 1
ATOM 2952 N N . ALA A 1 371 ? 0.865 5.997 -16.901 1.00 91.25 37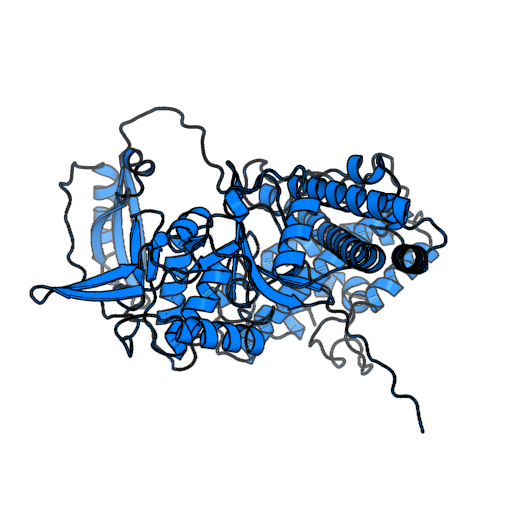1 ALA A N 1
ATOM 2953 C CA . ALA A 1 371 ? 0.903 6.279 -18.335 1.00 91.25 371 ALA A CA 1
ATOM 2954 C C . ALA A 1 371 ? -0.375 5.828 -19.069 1.00 91.25 371 ALA A C 1
ATOM 2956 O O . ALA A 1 371 ? -0.702 6.383 -20.112 1.00 91.25 371 ALA A O 1
ATOM 2957 N N . LEU A 1 372 ? -1.108 4.854 -18.527 1.00 88.38 372 LEU A N 1
ATOM 2958 C CA . LEU A 1 372 ? -2.385 4.400 -19.077 1.00 88.38 372 LEU A CA 1
ATOM 2959 C C . LEU A 1 372 ? -3.561 5.275 -18.646 1.00 88.38 372 LEU A C 1
ATOM 2961 O O . LEU A 1 372 ? -4.418 5.597 -19.460 1.00 88.38 372 LEU A O 1
ATOM 2965 N N . TYR A 1 373 ? -3.620 5.626 -17.360 1.00 89.25 373 TYR A N 1
ATOM 2966 C CA . TYR A 1 373 ? -4.740 6.373 -16.783 1.00 89.25 373 TYR A CA 1
ATOM 2967 C C . TYR A 1 373 ? -4.624 7.882 -16.965 1.00 89.25 373 TYR A C 1
ATOM 2969 O O . TYR A 1 373 ? -5.644 8.550 -17.094 1.00 89.25 373 TYR A O 1
ATOM 2977 N N . CYS A 1 374 ? -3.397 8.392 -16.950 1.00 92.88 374 CYS A N 1
ATOM 2978 C CA . CYS A 1 374 ? -3.078 9.810 -16.960 1.00 92.88 374 CYS A CA 1
ATOM 2979 C C . CYS A 1 374 ? -2.175 10.196 -18.128 1.00 92.88 374 CYS A C 1
ATOM 2981 O O . CYS A 1 374 ? -1.719 11.324 -18.162 1.00 92.88 374 CYS A O 1
ATOM 2983 N N . GLY A 1 375 ? -1.852 9.291 -19.057 1.00 88.31 375 GLY A N 1
ATOM 2984 C CA . GLY A 1 375 ? -0.859 9.567 -20.096 1.00 88.31 375 GLY A CA 1
ATOM 2985 C C . GLY A 1 375 ? -1.199 10.768 -20.992 1.00 88.31 375 GLY A C 1
ATOM 2986 O O . GLY A 1 375 ? -2.303 11.306 -20.943 1.00 88.31 375 GLY A O 1
ATOM 2987 N N . PRO A 1 376 ? -0.287 11.164 -21.898 1.00 86.19 376 PRO A N 1
ATOM 2988 C CA . PRO A 1 376 ? -0.430 12.387 -22.698 1.00 86.19 376 PRO A CA 1
ATOM 2989 C C . PRO A 1 376 ? -1.723 12.492 -23.524 1.00 86.19 376 PRO A C 1
ATOM 2991 O O . PRO A 1 376 ? -2.150 13.592 -23.864 1.00 86.19 376 PRO A O 1
ATOM 2994 N N . SER A 1 377 ? -2.345 11.360 -23.867 1.00 83.56 377 SER A N 1
ATOM 2995 C CA . SER A 1 377 ? -3.623 11.304 -24.587 1.00 83.56 377 SER A CA 1
ATOM 2996 C C . SER A 1 377 ? -4.847 11.590 -23.711 1.00 83.56 377 SER A C 1
ATOM 2998 O O . SER A 1 377 ? -5.904 11.914 -24.246 1.00 83.56 377 SER A O 1
ATOM 3000 N N . ALA A 1 378 ? -4.725 11.441 -22.392 1.00 87.75 378 ALA A N 1
ATOM 3001 C CA . ALA A 1 378 ? -5.785 11.630 -21.409 1.00 87.75 378 ALA A CA 1
ATOM 3002 C C . ALA A 1 378 ? -5.176 12.079 -20.062 1.00 87.75 378 ALA A C 1
ATOM 3004 O O . ALA A 1 378 ? -5.139 11.294 -19.115 1.00 87.75 378 ALA A O 1
ATOM 3005 N N . PRO A 1 379 ? -4.657 13.319 -19.975 1.00 92.50 379 PRO A N 1
ATOM 3006 C CA . PRO A 1 379 ? -3.985 13.796 -18.774 1.00 92.50 379 PRO A CA 1
ATOM 3007 C C . PRO A 1 379 ? -4.946 13.863 -17.585 1.00 92.50 379 PRO A C 1
ATOM 3009 O O . PRO A 1 379 ? -6.064 14.373 -17.691 1.00 92.50 379 PRO A O 1
ATOM 3012 N N . CYS A 1 380 ? -4.483 13.395 -16.431 1.00 92.56 380 CYS A N 1
ATOM 3013 C CA . CYS A 1 380 ? -5.192 13.549 -15.171 1.00 92.56 380 CYS A CA 1
ATOM 3014 C C . CYS A 1 380 ? -5.152 15.008 -14.704 1.00 92.56 380 CYS A C 1
ATOM 3016 O O . CYS A 1 380 ? -4.144 15.708 -14.848 1.00 92.56 380 CYS A O 1
ATOM 3018 N N . ALA A 1 381 ? -6.246 15.462 -14.088 1.00 92.44 381 ALA A N 1
ATOM 3019 C CA . ALA A 1 381 ? -6.273 16.753 -13.412 1.00 92.44 381 ALA A CA 1
ATOM 3020 C C . ALA A 1 381 ? -5.247 16.753 -12.272 1.00 92.44 381 ALA A C 1
ATOM 3022 O O . ALA A 1 381 ? -5.255 15.842 -11.452 1.00 92.44 381 ALA A O 1
ATOM 3023 N N . THR A 1 382 ? -4.404 17.783 -12.185 1.00 89.00 382 THR A N 1
ATOM 3024 C CA . THR A 1 382 ? -3.304 17.876 -11.201 1.00 89.00 382 THR A CA 1
ATOM 3025 C C . THR A 1 382 ? -3.759 17.917 -9.741 1.00 89.00 382 THR A C 1
ATOM 3027 O O . THR A 1 382 ? -2.942 17.753 -8.844 1.00 89.00 382 THR A O 1
ATOM 3030 N N . THR A 1 383 ? -5.050 18.144 -9.502 1.00 83.25 383 THR A N 1
ATOM 3031 C CA . THR A 1 383 ? -5.700 18.109 -8.182 1.00 83.25 383 THR A CA 1
ATOM 3032 C C . THR A 1 383 ? -6.656 16.921 -8.031 1.00 83.25 383 THR A C 1
ATOM 3034 O O . THR A 1 383 ? -7.472 16.897 -7.114 1.00 83.25 383 THR A O 1
ATOM 3037 N N . GLY A 1 384 ? -6.670 16.003 -8.999 1.00 79.31 384 GLY A N 1
ATOM 3038 C CA . GLY A 1 384 ? -7.550 14.842 -9.013 1.00 79.31 384 GLY A CA 1
ATOM 3039 C C . GLY A 1 384 ? -6.900 13.632 -8.351 1.00 79.31 384 GLY A C 1
ATOM 3040 O O . GLY A 1 384 ? -5.689 13.446 -8.438 1.00 79.31 384 GLY A O 1
ATOM 3041 N N . ALA A 1 385 ? -7.728 12.757 -7.778 1.00 76.62 385 ALA A N 1
ATOM 3042 C CA . ALA A 1 385 ? -7.266 11.547 -7.098 1.00 76.62 385 ALA A CA 1
ATOM 3043 C C . ALA A 1 385 ? -6.361 10.671 -7.982 1.00 76.62 385 ALA A C 1
ATOM 3045 O O . ALA A 1 385 ? -5.352 10.164 -7.510 1.00 76.62 385 ALA A O 1
ATOM 3046 N N . ASP A 1 386 ? -6.661 10.522 -9.278 1.00 83.06 386 ASP A N 1
ATOM 3047 C CA . ASP A 1 386 ? -5.801 9.746 -10.181 1.00 83.06 386 ASP A CA 1
ATOM 3048 C C . ASP A 1 386 ? -4.392 10.356 -10.311 1.00 83.06 386 ASP A C 1
ATOM 3050 O O . ASP A 1 386 ? -3.406 9.620 -10.325 1.00 83.06 386 ASP A O 1
ATOM 3054 N N . TYR A 1 387 ? -4.261 11.686 -10.348 1.00 88.81 387 TYR A N 1
ATOM 3055 C CA . TYR A 1 387 ? -2.943 12.321 -10.390 1.00 88.81 387 TYR A CA 1
ATOM 3056 C C . TYR A 1 387 ? -2.151 12.018 -9.115 1.00 88.81 387 TYR A C 1
ATOM 3058 O O . TYR A 1 387 ? -0.997 11.592 -9.193 1.00 88.81 387 TYR A O 1
ATOM 3066 N N . ASP A 1 388 ? -2.781 12.147 -7.950 1.00 79.38 388 ASP A N 1
ATOM 3067 C CA . ASP A 1 388 ? -2.147 11.838 -6.666 1.00 79.38 388 ASP A CA 1
ATOM 3068 C C . ASP A 1 388 ? -1.737 10.360 -6.582 1.00 79.38 388 ASP A C 1
ATOM 3070 O O . ASP A 1 388 ? -0.591 10.047 -6.239 1.00 79.38 388 ASP A O 1
ATOM 3074 N N . ASN A 1 389 ? -2.620 9.457 -7.019 1.00 78.69 389 ASN A N 1
ATOM 3075 C CA . ASN A 1 389 ? -2.386 8.014 -7.043 1.00 78.69 389 ASN A CA 1
ATOM 3076 C C . ASN A 1 389 ? -1.177 7.649 -7.918 1.00 78.69 389 ASN A C 1
ATOM 3078 O O . ASN A 1 389 ? -0.295 6.882 -7.503 1.00 78.69 389 ASN A O 1
ATOM 3082 N N . TYR A 1 390 ? -1.112 8.208 -9.130 1.00 89.81 390 TYR A N 1
ATOM 3083 C CA . TYR A 1 390 ? -0.135 7.813 -10.142 1.00 89.81 390 TYR A CA 1
ATOM 3084 C C . TYR A 1 390 ? 1.132 8.676 -10.180 1.00 89.81 390 TYR A C 1
ATOM 3086 O O . TYR A 1 390 ? 2.090 8.280 -10.854 1.00 89.81 390 TYR A O 1
ATOM 3094 N N . SER A 1 391 ? 1.192 9.807 -9.473 1.00 91.19 391 SER A N 1
ATOM 3095 C CA . SER A 1 391 ? 2.422 10.596 -9.313 1.00 91.19 391 SER A CA 1
ATOM 3096 C C . SER A 1 391 ? 3.450 9.876 -8.432 1.00 91.19 391 SER A C 1
ATOM 3098 O O . SER A 1 391 ? 3.097 9.011 -7.630 1.00 91.19 391 SER A O 1
ATOM 3100 N N . THR A 1 392 ? 4.744 10.195 -8.576 1.00 92.75 392 THR A N 1
ATOM 3101 C CA . THR A 1 392 ? 5.822 9.535 -7.802 1.00 92.75 392 THR A CA 1
ATOM 3102 C C . THR A 1 392 ? 6.683 10.479 -6.962 1.00 92.75 392 THR A C 1
ATOM 3104 O O . THR A 1 392 ? 7.698 10.035 -6.443 1.00 92.75 392 THR A O 1
ATOM 3107 N N . PHE A 1 393 ? 6.286 11.735 -6.719 1.00 87.81 393 PHE A N 1
ATOM 3108 C CA . PHE A 1 393 ? 7.130 12.728 -6.021 1.00 87.81 393 PHE A CA 1
ATOM 3109 C C . PHE A 1 393 ? 7.694 12.229 -4.680 1.00 87.81 393 PHE A C 1
ATOM 3111 O O . PHE A 1 393 ? 8.905 12.218 -4.468 1.00 87.81 393 PHE A O 1
ATOM 3118 N N . SER A 1 394 ? 6.822 11.753 -3.784 1.00 79.44 394 SER A N 1
ATOM 3119 C CA . SER A 1 394 ? 7.243 11.220 -2.479 1.00 79.44 394 SER A CA 1
ATOM 3120 C C . SER A 1 394 ? 8.024 9.905 -2.602 1.00 79.44 394 SER A C 1
ATOM 3122 O O . SER A 1 394 ? 8.890 9.617 -1.777 1.00 79.44 394 SER A O 1
ATOM 3124 N N . ARG A 1 395 ? 7.750 9.098 -3.633 1.00 83.81 395 ARG A N 1
ATOM 3125 C CA . ARG A 1 395 ? 8.446 7.825 -3.874 1.00 83.81 395 ARG A CA 1
ATOM 3126 C C . ARG A 1 395 ? 9.872 8.069 -4.362 1.00 83.81 395 ARG A C 1
ATOM 3128 O O . ARG A 1 395 ? 10.793 7.440 -3.856 1.00 83.81 395 ARG A O 1
ATOM 3135 N N . ASP A 1 396 ? 10.045 9.029 -5.261 1.00 92.44 396 ASP A N 1
ATOM 3136 C CA . ASP A 1 396 ? 11.334 9.378 -5.852 1.00 92.44 396 ASP A CA 1
ATOM 3137 C C . ASP A 1 396 ? 12.245 10.051 -4.819 1.00 92.44 396 ASP A C 1
ATOM 3139 O O . ASP A 1 396 ? 13.436 9.761 -4.785 1.00 92.44 396 ASP A O 1
ATOM 3143 N N . ALA A 1 397 ? 11.693 10.875 -3.919 1.00 85.62 397 ALA A N 1
ATOM 3144 C CA . ALA A 1 397 ? 12.436 11.422 -2.780 1.00 85.62 397 ALA A CA 1
ATOM 3145 C C . ALA A 1 397 ? 12.967 10.315 -1.849 1.00 85.62 397 ALA A C 1
ATOM 3147 O O . ALA A 1 397 ? 14.166 10.241 -1.606 1.00 85.62 397 ALA A O 1
ATOM 3148 N N . ARG A 1 398 ? 12.103 9.385 -1.418 1.00 82.06 398 ARG A N 1
ATOM 3149 C CA . ARG A 1 398 ? 12.507 8.265 -0.544 1.00 82.06 398 ARG A CA 1
ATOM 3150 C C . ARG A 1 398 ? 13.518 7.332 -1.204 1.00 82.06 398 ARG A C 1
ATOM 3152 O O . ARG A 1 398 ? 14.407 6.812 -0.539 1.00 82.06 398 ARG A O 1
ATOM 3159 N N . LEU A 1 399 ? 13.394 7.112 -2.513 1.00 89.56 399 LEU A N 1
ATOM 3160 C CA . LEU A 1 399 ? 14.348 6.294 -3.253 1.00 89.56 399 LEU A CA 1
ATOM 3161 C C . LEU A 1 399 ? 15.749 6.932 -3.280 1.00 89.56 399 LEU A C 1
ATOM 3163 O O . LEU A 1 399 ? 16.738 6.203 -3.213 1.00 89.56 399 LEU A O 1
ATOM 3167 N N . LYS A 1 400 ? 15.838 8.269 -3.340 1.00 92.06 400 LYS A N 1
ATOM 3168 C CA . LYS A 1 400 ? 17.107 9.010 -3.224 1.00 92.06 400 LYS A CA 1
ATOM 3169 C C . LYS A 1 400 ? 17.695 8.891 -1.822 1.00 92.06 400 LYS A C 1
ATOM 3171 O O . LYS A 1 400 ? 18.859 8.527 -1.706 1.00 92.06 400 LYS A O 1
ATOM 3176 N N . ASP A 1 401 ? 16.883 9.085 -0.783 1.00 84.56 401 ASP A N 1
ATOM 3177 C CA . ASP A 1 401 ? 17.336 8.916 0.604 1.00 84.56 401 ASP A CA 1
ATOM 3178 C C . ASP A 1 401 ? 17.911 7.504 0.818 1.00 84.56 401 ASP A C 1
ATOM 3180 O O . ASP A 1 401 ? 19.024 7.333 1.315 1.00 84.56 401 ASP A O 1
ATOM 3184 N N . LEU A 1 402 ? 17.200 6.478 0.335 1.00 88.06 402 LEU A N 1
ATOM 3185 C CA . LEU A 1 402 ? 17.638 5.087 0.424 1.00 88.06 402 LEU A CA 1
ATOM 3186 C C . LEU A 1 402 ? 18.920 4.811 -0.380 1.00 88.06 402 LEU A C 1
ATOM 3188 O O . LEU A 1 402 ? 19.808 4.103 0.099 1.00 88.06 402 LEU A O 1
ATOM 3192 N N . ARG A 1 403 ? 19.051 5.373 -1.591 1.00 94.44 403 ARG A N 1
ATOM 3193 C CA . ARG A 1 403 ? 20.293 5.314 -2.385 1.00 94.44 403 ARG A CA 1
ATOM 3194 C C . ARG A 1 403 ? 21.465 5.864 -1.578 1.00 94.44 403 ARG A C 1
ATOM 3196 O O . ARG A 1 403 ? 22.517 5.222 -1.511 1.00 94.44 403 ARG A O 1
ATOM 3203 N N . ASP A 1 404 ? 21.291 7.039 -0.991 1.00 92.06 404 ASP A N 1
ATOM 3204 C CA . ASP A 1 404 ? 22.354 7.759 -0.300 1.00 92.06 404 ASP A CA 1
ATOM 3205 C C . ASP A 1 404 ? 22.802 6.997 0.957 1.00 92.06 404 ASP A C 1
ATOM 3207 O O . ASP A 1 404 ? 24.004 6.852 1.200 1.00 92.06 404 ASP A O 1
ATOM 3211 N N . GLU A 1 405 ? 21.865 6.377 1.681 1.00 88.44 405 GLU A N 1
ATOM 3212 C CA . GLU A 1 405 ? 22.165 5.474 2.798 1.00 88.44 405 GLU A CA 1
ATOM 3213 C C . GLU A 1 405 ? 22.954 4.230 2.362 1.00 88.44 405 GLU A C 1
ATOM 3215 O O . GLU A 1 405 ? 23.982 3.898 2.967 1.00 88.44 405 GLU A O 1
ATOM 3220 N N . ILE A 1 406 ? 22.533 3.555 1.284 1.00 93.25 406 ILE A N 1
ATOM 3221 C CA . ILE A 1 406 ? 23.256 2.391 0.745 1.00 93.25 406 ILE A CA 1
ATOM 3222 C C . ILE A 1 406 ? 24.677 2.795 0.348 1.00 93.25 406 ILE A C 1
ATOM 3224 O O . ILE A 1 406 ? 25.634 2.078 0.653 1.00 93.25 406 ILE A O 1
ATOM 3228 N N . ARG A 1 407 ? 24.849 3.947 -0.311 1.00 95.19 407 ARG A N 1
ATOM 3229 C CA . ARG A 1 407 ? 26.171 4.454 -0.711 1.00 95.19 407 ARG A CA 1
ATOM 3230 C C . ARG A 1 407 ? 27.045 4.767 0.499 1.00 95.19 407 ARG A C 1
ATOM 3232 O O . ARG A 1 407 ? 28.213 4.379 0.496 1.00 95.19 407 ARG A O 1
ATOM 3239 N N . ALA A 1 408 ? 26.492 5.397 1.534 1.00 93.12 408 ALA A N 1
ATOM 3240 C CA . ALA A 1 408 ? 27.219 5.708 2.760 1.00 93.12 408 ALA A CA 1
ATOM 3241 C C . ALA A 1 408 ? 27.735 4.439 3.461 1.00 93.12 408 ALA A C 1
ATOM 3243 O O . ALA A 1 408 ? 28.899 4.385 3.861 1.00 93.12 408 ALA A O 1
ATOM 3244 N N . ILE A 1 409 ? 26.912 3.390 3.562 1.00 93.75 409 ILE A N 1
ATOM 3245 C CA . ILE A 1 409 ? 27.326 2.101 4.141 1.00 93.75 409 ILE A CA 1
ATOM 3246 C C . ILE A 1 409 ? 28.333 1.392 3.223 1.00 93.75 409 ILE A C 1
ATOM 3248 O O . ILE A 1 409 ? 29.371 0.913 3.679 1.00 93.75 409 ILE A O 1
ATOM 3252 N N . GLY A 1 410 ? 28.077 1.372 1.913 1.00 96.62 410 GLY A N 1
ATOM 3253 C CA . GLY A 1 410 ? 28.967 0.757 0.928 1.00 96.62 410 GLY A CA 1
ATOM 3254 C C . GLY A 1 410 ? 30.366 1.379 0.908 1.00 96.62 410 GLY A C 1
ATOM 3255 O O . GLY A 1 410 ? 31.351 0.659 0.750 1.00 96.62 410 GLY A O 1
ATOM 3256 N N . ALA A 1 411 ? 30.470 2.694 1.124 1.00 96.50 411 ALA A N 1
ATOM 3257 C CA . ALA A 1 411 ? 31.746 3.393 1.250 1.00 96.50 411 ALA A CA 1
ATOM 3258 C C . ALA A 1 411 ? 32.546 2.933 2.481 1.00 96.50 411 ALA A C 1
ATOM 3260 O O . ALA A 1 411 ? 33.759 2.759 2.377 1.00 96.50 411 ALA A O 1
ATOM 3261 N N . LYS A 1 412 ? 31.876 2.676 3.616 1.00 96.50 412 LYS A N 1
ATOM 3262 C CA . LYS A 1 412 ? 32.509 2.141 4.837 1.00 96.50 412 LYS A CA 1
ATOM 3263 C C . LYS A 1 412 ? 32.998 0.704 4.649 1.00 96.50 412 LYS A C 1
ATOM 3265 O O . LYS A 1 412 ? 34.123 0.386 5.019 1.00 96.50 412 LYS A O 1
ATOM 3270 N N . LEU A 1 413 ? 32.166 -0.151 4.051 1.00 97.19 413 LEU A N 1
ATOM 3271 C CA . LEU A 1 413 ? 32.488 -1.563 3.805 1.00 97.19 413 LEU A CA 1
ATOM 3272 C C . LEU A 1 413 ? 33.585 -1.748 2.743 1.00 97.19 413 LEU A C 1
ATOM 3274 O O . LEU A 1 413 ? 34.369 -2.698 2.799 1.00 97.19 413 LEU A O 1
ATOM 3278 N N . GLY A 1 414 ? 33.630 -0.850 1.758 1.00 97.56 414 GLY A N 1
ATOM 3279 C CA . GLY A 1 414 ? 34.547 -0.898 0.627 1.00 97.56 414 GLY A CA 1
ATOM 3280 C C . GLY A 1 414 ? 34.148 -1.915 -0.460 1.00 97.56 414 GLY A C 1
ATOM 3281 O O . GLY A 1 414 ? 33.449 -2.899 -0.210 1.00 97.56 414 GLY A O 1
ATOM 3282 N N . PRO A 1 415 ? 34.644 -1.746 -1.702 1.00 96.44 415 PRO A N 1
ATOM 3283 C CA . PRO A 1 415 ? 34.205 -2.527 -2.868 1.00 96.44 415 PRO A CA 1
ATOM 3284 C C . PRO A 1 415 ? 34.624 -4.006 -2.833 1.00 96.44 415 PRO A C 1
ATOM 3286 O O . PRO A 1 415 ? 34.155 -4.818 -3.632 1.00 96.44 415 PRO A O 1
ATOM 3289 N N . ARG A 1 416 ? 35.548 -4.380 -1.937 1.00 97.12 416 ARG A N 1
ATOM 3290 C CA . ARG A 1 416 ? 36.022 -5.765 -1.801 1.00 97.12 416 ARG A CA 1
ATOM 3291 C C . ARG A 1 416 ? 35.145 -6.613 -0.879 1.00 97.12 416 ARG A C 1
ATOM 3293 O O . ARG A 1 416 ? 35.252 -7.839 -0.971 1.00 97.12 416 ARG A O 1
ATOM 3300 N N . ASN A 1 417 ? 34.304 -5.988 -0.049 1.00 98.06 417 ASN A N 1
ATOM 3301 C CA . ASN A 1 417 ? 33.408 -6.668 0.881 1.00 98.06 417 ASN A CA 1
ATOM 3302 C C . ASN A 1 417 ? 32.430 -7.593 0.129 1.00 98.06 417 ASN A C 1
ATOM 3304 O O . ASN A 1 417 ? 31.952 -7.271 -0.964 1.00 98.06 417 ASN A O 1
ATOM 3308 N N . SER A 1 418 ? 32.162 -8.771 0.692 1.00 97.62 418 SER A N 1
ATOM 3309 C CA . SER A 1 418 ? 31.330 -9.799 0.060 1.00 97.62 418 SER A CA 1
ATOM 3310 C C . SER A 1 418 ? 29.873 -9.365 -0.101 1.00 97.62 418 SER A C 1
ATOM 3312 O O . SER A 1 418 ? 29.287 -9.657 -1.142 1.00 97.62 418 SER A O 1
ATOM 3314 N N . ALA A 1 419 ? 29.306 -8.626 0.859 1.00 96.06 419 ALA A N 1
ATOM 3315 C CA . ALA A 1 419 ? 27.943 -8.106 0.769 1.00 96.06 419 ALA A CA 1
ATOM 3316 C C . ALA A 1 419 ? 27.818 -7.080 -0.363 1.00 96.06 419 ALA A C 1
ATOM 3318 O O . ALA A 1 419 ? 26.909 -7.181 -1.187 1.00 96.06 419 ALA A O 1
ATOM 3319 N N . VAL A 1 420 ? 28.795 -6.170 -0.481 1.00 97.75 420 VAL A N 1
ATOM 3320 C CA . VAL A 1 420 ? 28.854 -5.184 -1.574 1.00 97.75 420 VAL A CA 1
ATOM 3321 C C . VAL A 1 420 ? 28.897 -5.874 -2.937 1.00 97.75 420 VAL A C 1
ATOM 3323 O O . VAL A 1 420 ? 28.099 -5.555 -3.818 1.00 97.75 420 VAL A O 1
ATOM 3326 N N . LYS A 1 421 ? 29.769 -6.875 -3.103 1.00 97.88 421 LYS A N 1
ATOM 3327 C CA . LYS A 1 421 ? 29.843 -7.666 -4.343 1.00 97.88 421 LYS A CA 1
ATOM 3328 C C . LYS A 1 421 ? 28.548 -8.419 -4.636 1.00 97.88 421 LYS A C 1
ATOM 3330 O O . LYS A 1 421 ? 28.111 -8.443 -5.783 1.00 97.88 421 LYS A O 1
ATOM 3335 N N . SER A 1 422 ? 27.951 -9.036 -3.615 1.00 97.25 422 SER A N 1
ATOM 3336 C CA . SER A 1 422 ? 26.721 -9.815 -3.760 1.00 97.25 422 SER A CA 1
ATOM 3337 C C . SER A 1 422 ? 25.568 -8.941 -4.239 1.00 97.25 422 SER A C 1
ATOM 3339 O O . SER A 1 422 ? 24.932 -9.269 -5.232 1.00 97.25 422 SER A O 1
ATOM 3341 N N . VAL A 1 423 ? 25.336 -7.802 -3.585 1.00 96.38 423 VAL A N 1
ATOM 3342 C CA . VAL A 1 423 ? 24.295 -6.844 -3.981 1.00 96.38 423 VAL A CA 1
ATOM 3343 C C . VAL A 1 423 ? 24.545 -6.308 -5.385 1.00 96.38 423 VAL A C 1
ATOM 3345 O O . VAL A 1 423 ? 23.633 -6.330 -6.201 1.00 96.38 423 VAL A O 1
ATOM 3348 N N . ARG A 1 424 ? 25.772 -5.874 -5.708 1.00 97.12 424 ARG A N 1
ATOM 3349 C CA . ARG A 1 424 ? 26.088 -5.354 -7.049 1.00 97.12 424 ARG A CA 1
ATOM 3350 C C . ARG A 1 424 ? 25.805 -6.380 -8.142 1.00 97.12 424 ARG A C 1
ATOM 3352 O O . ARG A 1 424 ? 25.217 -6.016 -9.156 1.00 97.12 424 ARG A O 1
ATOM 3359 N N . LYS A 1 425 ? 26.146 -7.649 -7.898 1.00 97.50 425 LYS A N 1
ATOM 3360 C CA . LYS A 1 425 ? 25.830 -8.766 -8.794 1.00 97.50 425 LYS A CA 1
ATOM 3361 C C . LYS A 1 425 ? 24.321 -9.000 -8.915 1.00 97.50 425 LYS A C 1
ATOM 3363 O O . LYS A 1 425 ? 23.842 -9.254 -10.015 1.00 97.50 425 LYS A O 1
ATOM 3368 N N . THR A 1 426 ? 23.569 -8.916 -7.817 1.00 96.50 426 THR A N 1
ATOM 3369 C CA . THR A 1 426 ? 22.102 -9.028 -7.848 1.00 96.50 426 THR A CA 1
ATOM 3370 C C . THR A 1 426 ? 21.478 -7.906 -8.680 1.00 96.50 426 THR A C 1
ATOM 3372 O O . THR A 1 426 ? 20.691 -8.188 -9.578 1.00 96.50 426 THR A O 1
ATOM 3375 N N . LEU A 1 427 ? 21.876 -6.650 -8.449 1.00 96.19 427 LEU A N 1
ATOM 3376 C CA . LEU A 1 427 ? 21.372 -5.496 -9.202 1.00 96.19 427 LEU A CA 1
ATOM 3377 C C . LEU A 1 427 ? 21.787 -5.539 -10.681 1.00 96.19 427 LEU A C 1
ATOM 3379 O O . LEU A 1 427 ? 21.022 -5.134 -11.549 1.00 96.19 427 LEU A O 1
ATOM 3383 N N . GLU A 1 428 ? 22.971 -6.071 -10.986 1.00 96.12 428 GLU A N 1
ATOM 3384 C CA . GLU A 1 428 ? 23.413 -6.315 -12.363 1.00 96.12 428 GLU A CA 1
ATOM 3385 C C . GLU A 1 428 ? 22.540 -7.371 -13.049 1.00 96.12 428 GLU A C 1
ATOM 3387 O O . GLU A 1 428 ? 22.075 -7.155 -14.164 1.00 96.12 428 GLU A O 1
ATOM 3392 N N . ALA A 1 429 ? 22.247 -8.479 -12.360 1.00 95.69 429 ALA A N 1
ATOM 3393 C CA . ALA A 1 429 ? 21.384 -9.539 -12.874 1.00 95.69 429 ALA A CA 1
ATOM 3394 C C . ALA A 1 429 ? 19.928 -9.084 -13.084 1.00 95.69 429 ALA A C 1
ATOM 3396 O O . ALA A 1 429 ? 19.235 -9.643 -13.934 1.00 95.69 429 ALA A O 1
ATOM 3397 N N . ARG A 1 430 ? 19.464 -8.070 -12.339 1.00 94.50 430 ARG A N 1
ATOM 3398 C CA . ARG A 1 430 ? 18.163 -7.417 -12.569 1.00 94.50 430 ARG A CA 1
ATOM 3399 C C . ARG A 1 430 ? 18.131 -6.608 -13.872 1.00 94.50 430 ARG A C 1
ATOM 3401 O O . ARG A 1 430 ? 17.076 -6.525 -14.494 1.00 94.50 430 ARG A O 1
ATOM 3408 N N . GLY A 1 431 ? 19.266 -6.063 -14.312 1.00 94.88 431 GLY A N 1
ATOM 3409 C CA . GLY A 1 431 ? 19.399 -5.364 -15.590 1.00 94.88 431 GLY A CA 1
ATOM 3410 C C . GLY A 1 431 ? 18.826 -3.943 -15.583 1.00 94.88 431 GLY A C 1
ATOM 3411 O O . GLY A 1 431 ? 19.078 -3.162 -14.663 1.00 94.88 431 GLY A O 1
ATOM 3412 N N . ALA A 1 432 ? 18.107 -3.584 -16.649 1.00 95.62 432 ALA A N 1
ATOM 3413 C CA . ALA A 1 432 ? 17.516 -2.259 -16.827 1.00 95.62 432 ALA A CA 1
ATOM 3414 C C . ALA A 1 432 ? 16.335 -2.019 -15.868 1.00 95.62 432 ALA A C 1
ATOM 3416 O O . ALA A 1 432 ? 15.537 -2.924 -15.623 1.00 95.62 432 ALA A O 1
ATOM 3417 N N . VAL A 1 433 ? 16.181 -0.787 -15.368 1.00 94.81 433 VAL A N 1
ATOM 3418 C CA . VAL A 1 433 ? 15.045 -0.410 -14.497 1.00 94.81 433 VAL A CA 1
ATOM 3419 C C . VAL A 1 433 ? 13.701 -0.461 -15.236 1.00 94.81 433 VAL A C 1
ATOM 3421 O O . VAL A 1 433 ? 12.669 -0.733 -14.626 1.00 94.81 433 VAL A O 1
ATOM 3424 N N . ALA A 1 434 ? 13.735 -0.267 -16.557 1.00 93.56 434 ALA A N 1
ATOM 3425 C CA . ALA A 1 434 ? 12.627 -0.433 -17.494 1.00 93.56 434 ALA A CA 1
ATOM 3426 C C . ALA A 1 434 ? 13.168 -0.976 -18.830 1.00 93.56 434 ALA A C 1
ATOM 3428 O O . ALA A 1 434 ? 14.297 -0.663 -19.200 1.00 93.56 434 ALA A O 1
ATOM 3429 N N . ALA A 1 435 ? 12.387 -1.770 -19.571 1.00 89.25 435 ALA A N 1
ATOM 3430 C CA . ALA A 1 435 ? 12.871 -2.551 -20.725 1.00 89.25 435 ALA A CA 1
ATOM 3431 C C . ALA A 1 435 ? 13.558 -1.728 -21.835 1.00 89.25 435 ALA A C 1
ATOM 3433 O O . ALA A 1 435 ? 14.443 -2.242 -22.511 1.00 89.25 435 ALA A O 1
ATOM 3434 N N . GLY A 1 436 ? 13.126 -0.480 -22.040 1.00 87.94 436 GLY A N 1
ATOM 3435 C CA . GLY A 1 436 ? 13.685 0.444 -23.036 1.00 87.94 436 GLY A CA 1
ATOM 3436 C C . GLY A 1 436 ? 14.708 1.434 -22.478 1.00 87.94 436 GLY A C 1
ATOM 3437 O O . GLY A 1 436 ? 15.229 2.259 -23.226 1.00 87.94 436 GLY A O 1
ATOM 3438 N N . SER A 1 437 ? 14.983 1.383 -21.174 1.00 92.00 437 SER A N 1
ATOM 3439 C CA . SER A 1 437 ? 15.924 2.291 -20.526 1.00 92.00 437 SER A CA 1
ATOM 3440 C C . SER A 1 437 ? 17.348 1.748 -20.603 1.00 92.00 437 SER A C 1
ATOM 3442 O O . SER A 1 437 ? 17.588 0.564 -20.376 1.00 92.00 437 SER A O 1
ATOM 3444 N N . SER A 1 438 ? 18.312 2.629 -20.868 1.00 91.44 438 SER A N 1
ATOM 3445 C CA . SER A 1 438 ? 19.734 2.322 -20.686 1.00 91.44 438 SER A CA 1
ATOM 3446 C C . SER A 1 438 ? 20.149 2.341 -19.214 1.00 91.44 438 SER A C 1
ATOM 3448 O O . SER A 1 438 ? 21.238 1.888 -18.882 1.00 91.44 438 SER A O 1
ATOM 3450 N N . THR A 1 439 ? 19.306 2.883 -18.333 1.00 94.38 439 THR A N 1
ATOM 3451 C CA . THR A 1 439 ? 19.552 2.922 -16.895 1.00 94.38 439 THR A CA 1
ATOM 3452 C C . THR A 1 439 ? 19.337 1.545 -16.282 1.00 94.38 439 THR A C 1
ATOM 3454 O O . THR A 1 439 ? 18.244 0.980 -16.344 1.00 94.38 439 THR A O 1
ATOM 3457 N N . THR A 1 440 ? 20.360 1.032 -15.611 1.00 96.62 440 THR A N 1
ATOM 3458 C CA . THR A 1 440 ? 20.284 -0.184 -14.797 1.00 96.62 440 THR A CA 1
ATOM 3459 C C . THR A 1 440 ? 19.996 0.120 -13.329 1.00 96.62 440 THR A C 1
ATOM 3461 O O . THR A 1 440 ? 20.127 1.257 -12.868 1.00 96.62 440 THR A O 1
ATOM 3464 N N . TYR A 1 441 ? 19.649 -0.909 -12.551 1.00 97.19 441 TYR A N 1
ATOM 3465 C CA . TYR A 1 441 ? 19.556 -0.778 -11.090 1.00 97.19 441 TYR A CA 1
ATOM 3466 C C . TYR A 1 441 ? 20.887 -0.321 -10.474 1.00 97.19 441 TYR A C 1
ATOM 3468 O O . TYR A 1 441 ? 20.903 0.440 -9.506 1.00 97.19 441 TYR A O 1
ATOM 3476 N N . ASN A 1 442 ? 22.016 -0.754 -11.048 1.00 96.75 442 ASN A N 1
ATOM 3477 C CA . ASN A 1 442 ? 23.338 -0.326 -10.603 1.00 96.75 442 ASN A CA 1
ATOM 3478 C C . ASN A 1 442 ? 23.600 1.156 -10.882 1.00 96.75 442 ASN A C 1
ATOM 3480 O O . ASN A 1 442 ? 24.193 1.810 -10.021 1.00 96.75 442 ASN A O 1
ATOM 3484 N N . ASP A 1 443 ? 23.145 1.674 -12.025 1.00 96.50 443 ASP A N 1
ATOM 3485 C CA . ASP A 1 443 ? 23.265 3.095 -12.374 1.00 96.50 443 ASP A CA 1
ATOM 3486 C C . ASP A 1 443 ? 22.415 3.955 -11.444 1.00 96.50 443 ASP A C 1
ATOM 3488 O O . ASP A 1 443 ? 22.918 4.924 -10.875 1.00 96.50 443 ASP A O 1
ATOM 3492 N N . ALA A 1 444 ? 21.162 3.546 -11.207 1.00 96.50 444 ALA A N 1
ATOM 3493 C CA . ALA A 1 444 ? 20.265 4.214 -10.266 1.00 96.50 444 ALA A CA 1
ATOM 3494 C C . ALA A 1 444 ? 20.856 4.267 -8.848 1.00 96.50 444 ALA A C 1
ATOM 3496 O O . ALA A 1 444 ? 20.714 5.274 -8.158 1.00 96.50 444 ALA A O 1
ATOM 3497 N N . LEU A 1 445 ? 21.562 3.211 -8.425 1.00 96.56 445 LEU A N 1
ATOM 3498 C CA . LEU A 1 445 ? 22.255 3.189 -7.139 1.00 96.56 445 LEU A CA 1
ATOM 3499 C C . LEU A 1 445 ? 23.549 4.026 -7.134 1.00 96.56 445 LEU A C 1
ATOM 3501 O O . LEU A 1 445 ? 23.951 4.538 -6.093 1.00 96.56 445 LEU A O 1
ATOM 3505 N N . ALA A 1 446 ? 24.267 4.110 -8.255 1.00 94.62 446 ALA A N 1
ATOM 3506 C CA . ALA A 1 446 ? 25.597 4.717 -8.309 1.00 94.62 446 ALA A CA 1
ATOM 3507 C C . ALA A 1 446 ? 25.596 6.224 -8.612 1.00 94.62 446 ALA A C 1
ATOM 3509 O O . ALA A 1 446 ? 26.563 6.895 -8.252 1.00 94.62 446 ALA A O 1
ATOM 3510 N N . SER A 1 447 ? 24.562 6.743 -9.280 1.00 93.19 447 SER A N 1
ATOM 3511 C CA . SER A 1 447 ? 24.564 8.082 -9.879 1.00 93.19 447 SER A CA 1
ATOM 3512 C C . SER A 1 447 ? 23.473 9.002 -9.323 1.00 93.19 447 SER A C 1
ATOM 3514 O O . SER A 1 447 ? 22.285 8.680 -9.363 1.00 93.19 447 SER A O 1
ATOM 3516 N N . ASP A 1 448 ? 23.895 10.202 -8.913 1.00 89.12 448 ASP A N 1
ATOM 3517 C CA . ASP A 1 448 ? 23.034 11.315 -8.476 1.00 89.12 448 ASP A CA 1
ATOM 3518 C C . ASP A 1 448 ? 22.319 12.035 -9.627 1.00 89.12 448 ASP A C 1
ATOM 3520 O O . ASP A 1 448 ? 21.598 12.995 -9.401 1.00 89.12 448 ASP A O 1
ATOM 3524 N N . GLY A 1 449 ? 22.562 11.653 -10.882 1.00 91.38 449 GLY A N 1
ATOM 3525 C CA . GLY A 1 449 ? 21.830 12.211 -12.025 1.00 91.38 449 GLY A CA 1
ATOM 3526 C C . GLY A 1 449 ? 20.660 11.338 -12.468 1.00 91.38 449 GLY A C 1
ATOM 3527 O O . GLY A 1 449 ? 19.791 11.791 -13.207 1.00 91.38 449 GLY A O 1
ATOM 3528 N N . THR A 1 450 ? 20.653 10.067 -12.062 1.00 93.31 450 THR A N 1
ATOM 3529 C CA . THR A 1 450 ? 19.781 9.063 -12.676 1.00 93.31 450 THR A CA 1
ATOM 3530 C C . THR A 1 450 ? 18.343 9.189 -12.194 1.00 93.31 450 THR A C 1
ATOM 3532 O O . THR A 1 450 ? 17.442 9.330 -13.014 1.00 93.31 450 THR A O 1
ATOM 3535 N N . ILE A 1 451 ? 18.122 9.162 -10.877 1.00 94.62 451 ILE A N 1
ATOM 3536 C CA . ILE A 1 451 ? 16.774 9.257 -10.293 1.00 94.62 451 ILE A CA 1
ATOM 3537 C C . ILE A 1 451 ? 16.231 10.683 -10.469 1.00 94.62 451 ILE A C 1
ATOM 3539 O O . ILE A 1 451 ? 15.039 10.905 -10.632 1.00 94.62 451 ILE A O 1
ATOM 3543 N N . GLU A 1 452 ? 17.119 11.668 -10.468 1.00 94.19 452 GLU A N 1
ATOM 3544 C CA . GLU A 1 452 ? 16.854 13.089 -10.639 1.00 94.19 452 GLU A CA 1
ATOM 3545 C C . GLU A 1 452 ? 16.335 13.421 -12.040 1.00 94.19 452 GLU A C 1
ATOM 3547 O O . GLU A 1 452 ? 15.547 14.353 -12.185 1.00 94.19 452 GLU A O 1
ATOM 3552 N N . ALA A 1 453 ? 16.727 12.643 -13.051 1.00 94.62 453 ALA A N 1
ATOM 3553 C CA . ALA A 1 453 ? 16.204 12.771 -14.405 1.00 94.62 453 ALA A CA 1
ATOM 3554 C C . ALA A 1 453 ? 14.792 12.181 -14.567 1.00 94.62 453 ALA A C 1
ATOM 3556 O O . ALA A 1 453 ? 14.131 12.450 -15.570 1.00 94.62 453 ALA A O 1
ATOM 3557 N N . TRP A 1 454 ? 14.317 11.355 -13.630 1.00 96.12 454 TRP A N 1
ATOM 3558 C CA . TRP A 1 454 ? 13.010 10.714 -13.745 1.00 96.12 454 TRP A CA 1
ATOM 3559 C C . TRP A 1 454 ? 11.876 11.710 -13.502 1.00 96.12 454 TRP A C 1
ATOM 3561 O O . TRP A 1 454 ? 11.860 12.420 -12.497 1.00 96.12 454 TRP A O 1
ATOM 3571 N N . SER A 1 455 ? 10.877 11.724 -14.390 1.00 96.00 455 SER A N 1
ATOM 3572 C CA . SER A 1 455 ? 9.665 12.506 -14.144 1.00 96.00 455 SER A CA 1
ATOM 3573 C C . SER A 1 455 ? 8.735 11.809 -13.151 1.00 96.00 455 SER A C 1
ATOM 3575 O O . SER A 1 455 ? 8.389 10.631 -13.315 1.00 96.00 455 SER A O 1
ATOM 3577 N N . ALA A 1 456 ? 8.293 12.575 -12.154 1.00 95.81 456 ALA A N 1
ATOM 3578 C CA . ALA A 1 456 ? 7.280 12.165 -11.192 1.00 95.81 456 ALA A CA 1
ATOM 3579 C C . ALA A 1 456 ? 5.838 12.437 -11.649 1.00 95.81 456 ALA A C 1
ATOM 3581 O O . ALA A 1 456 ? 4.903 11.919 -11.034 1.00 95.81 456 ALA A O 1
ATOM 3582 N N . ASP A 1 457 ? 5.670 13.225 -12.714 1.00 96.00 457 ASP A N 1
ATOM 3583 C CA . ASP A 1 457 ? 4.378 13.626 -13.266 1.00 96.00 457 ASP A CA 1
ATOM 3584 C C . ASP A 1 457 ? 3.721 12.441 -14.003 1.00 96.00 457 ASP A C 1
ATOM 3586 O O . ASP A 1 457 ? 4.329 11.877 -14.921 1.00 96.00 457 ASP A O 1
ATOM 3590 N N . PRO A 1 458 ? 2.502 12.017 -13.622 1.00 95.50 458 PRO A N 1
ATOM 3591 C CA . PRO A 1 458 ? 1.795 10.951 -14.317 1.00 95.50 458 PRO A CA 1
ATOM 3592 C C . PRO A 1 458 ? 1.294 11.349 -15.712 1.00 95.50 458 PRO A C 1
ATOM 3594 O O . PRO A 1 458 ? 0.981 10.450 -16.487 1.00 95.50 458 PRO A O 1
ATOM 3597 N N . ASN A 1 459 ? 1.276 12.645 -16.049 1.00 96.00 459 ASN A N 1
ATOM 3598 C CA . ASN A 1 459 ? 0.801 13.165 -17.333 1.00 96.00 459 ASN A CA 1
ATOM 3599 C C . ASN A 1 459 ? 1.799 13.039 -18.489 1.00 96.00 459 ASN A C 1
ATOM 3601 O O . ASN A 1 459 ? 1.479 13.335 -19.642 1.00 96.00 459 ASN A O 1
ATOM 3605 N N . VAL A 1 460 ? 3.018 12.584 -18.203 1.00 94.69 460 VAL A N 1
ATOM 3606 C CA . VAL A 1 460 ? 4.056 12.370 -19.214 1.00 94.69 460 VAL A CA 1
ATOM 3607 C C . VAL A 1 460 ? 4.090 10.917 -19.694 1.00 94.69 460 VAL A C 1
ATOM 3609 O O . VAL A 1 460 ? 3.631 9.994 -19.022 1.00 94.69 460 VAL A O 1
ATOM 3612 N N . ALA A 1 461 ? 4.676 10.692 -20.872 1.00 93.38 461 ALA A N 1
ATOM 3613 C CA . ALA A 1 461 ? 4.848 9.349 -21.418 1.00 93.38 461 ALA A CA 1
ATOM 3614 C C . ALA A 1 461 ? 5.705 8.459 -20.498 1.00 93.38 461 ALA A C 1
ATOM 3616 O O . ALA A 1 461 ? 6.650 8.935 -19.863 1.00 93.38 461 ALA A O 1
ATOM 3617 N N . PHE A 1 462 ? 5.439 7.148 -20.502 1.00 94.94 462 PHE A N 1
ATOM 3618 C CA . PHE A 1 462 ? 6.143 6.171 -19.660 1.00 94.94 462 PHE A CA 1
ATOM 3619 C C . PHE A 1 462 ? 7.676 6.277 -19.757 1.00 94.94 462 PHE A C 1
ATOM 3621 O O . PHE A 1 462 ? 8.354 6.269 -18.736 1.00 94.94 462 PHE A O 1
ATOM 3628 N N . ALA A 1 463 ? 8.227 6.472 -20.960 1.00 94.56 463 ALA A N 1
ATOM 3629 C CA . ALA A 1 463 ? 9.669 6.641 -21.164 1.00 94.56 463 ALA A CA 1
ATOM 3630 C C . ALA A 1 463 ? 10.251 7.853 -20.400 1.00 94.56 463 ALA A C 1
ATOM 3632 O O . ALA A 1 463 ? 11.274 7.732 -19.724 1.00 94.56 463 ALA A O 1
ATOM 3633 N N . ALA A 1 464 ? 9.572 9.006 -20.434 1.00 94.25 464 ALA A N 1
ATOM 3634 C CA . ALA A 1 464 ? 10.004 10.218 -19.729 1.00 94.25 464 ALA A CA 1
ATOM 3635 C C . ALA A 1 464 ? 9.971 10.042 -18.202 1.00 94.25 464 ALA A C 1
ATOM 3637 O O . ALA A 1 464 ? 10.802 10.595 -17.477 1.00 94.25 464 ALA A O 1
ATOM 3638 N N . ARG A 1 465 ? 9.069 9.190 -17.699 1.00 95.19 465 ARG A N 1
ATOM 3639 C CA . ARG A 1 465 ? 9.040 8.805 -16.281 1.00 95.19 465 ARG A CA 1
ATOM 3640 C C . ARG A 1 465 ? 10.275 8.014 -15.852 1.00 95.19 465 ARG A C 1
ATOM 3642 O O . ARG A 1 465 ? 10.502 7.901 -14.654 1.00 95.19 465 ARG A O 1
ATOM 3649 N N . TRP A 1 466 ? 11.082 7.518 -16.788 1.00 95.62 466 TRP A N 1
ATOM 3650 C CA . TRP A 1 466 ? 12.330 6.783 -16.551 1.00 95.62 466 TRP A CA 1
ATOM 3651 C C . TRP A 1 466 ? 13.568 7.516 -17.085 1.00 95.62 466 TRP A C 1
ATOM 3653 O O . TRP A 1 466 ? 14.572 6.888 -17.417 1.00 95.62 466 TRP A O 1
ATOM 3663 N N . GLY A 1 467 ? 13.503 8.851 -17.148 1.00 91.81 467 GLY A N 1
ATOM 3664 C CA . GLY A 1 467 ? 14.644 9.714 -17.473 1.00 91.81 467 GLY A CA 1
ATOM 3665 C C . GLY A 1 467 ? 14.959 9.821 -18.959 1.00 91.81 467 GLY A C 1
ATOM 3666 O O . GLY A 1 467 ? 15.968 10.414 -19.335 1.00 91.81 467 GLY A O 1
ATOM 3667 N N . PHE A 1 468 ? 14.105 9.268 -19.817 1.00 91.31 468 PHE A N 1
ATOM 3668 C CA . PHE A 1 468 ? 14.295 9.353 -21.252 1.00 91.31 468 PHE A CA 1
ATOM 3669 C C . PHE A 1 468 ? 13.743 10.680 -21.797 1.00 91.31 468 PHE A C 1
ATOM 3671 O O . PHE A 1 468 ? 12.531 10.868 -21.885 1.00 91.31 468 PHE A O 1
ATOM 3678 N N . THR A 1 469 ? 14.634 11.601 -22.169 1.00 81.69 469 THR A N 1
ATOM 3679 C CA . THR A 1 469 ? 14.290 12.944 -22.684 1.00 81.69 469 THR A CA 1
ATOM 3680 C C . THR A 1 469 ? 14.605 13.138 -24.171 1.00 81.69 469 THR A C 1
ATOM 3682 O O . THR A 1 469 ? 14.285 14.182 -24.737 1.00 81.69 469 THR A O 1
ATOM 3685 N N . GLY A 1 470 ? 15.237 12.148 -24.810 1.00 83.81 470 GLY A N 1
ATOM 3686 C CA . GLY A 1 470 ? 15.618 12.187 -26.222 1.00 83.81 470 GLY A CA 1
ATOM 3687 C C . GLY A 1 470 ? 14.512 11.739 -27.180 1.00 83.81 470 GLY A C 1
ATOM 3688 O O . GLY A 1 470 ? 13.365 11.511 -26.801 1.00 83.81 470 GLY A O 1
ATOM 3689 N N . THR A 1 471 ? 14.873 11.570 -28.451 1.00 83.69 471 THR A N 1
ATOM 3690 C CA . THR A 1 471 ? 14.058 10.853 -29.436 1.00 83.69 471 THR A CA 1
ATOM 3691 C C . THR A 1 471 ? 14.371 9.363 -29.333 1.00 83.69 471 THR A C 1
ATOM 3693 O O . THR A 1 471 ? 15.473 8.931 -29.653 1.00 83.69 471 THR A O 1
ATOM 3696 N N . ALA A 1 472 ? 13.419 8.573 -28.832 1.00 87.44 472 ALA A N 1
ATOM 3697 C CA . ALA A 1 472 ? 13.595 7.128 -28.710 1.00 87.44 472 ALA A CA 1
ATOM 3698 C C . ALA A 1 472 ? 13.653 6.511 -30.103 1.00 87.44 472 ALA A C 1
ATOM 3700 O O . ALA A 1 472 ? 12.795 6.799 -30.948 1.00 87.44 472 ALA A O 1
ATOM 3701 N N . ASP A 1 473 ? 14.642 5.648 -30.331 1.00 94.06 473 ASP A N 1
ATOM 3702 C CA . ASP A 1 473 ? 14.660 4.837 -31.541 1.00 94.06 473 ASP A CA 1
ATOM 3703 C C . ASP A 1 473 ? 13.469 3.854 -31.555 1.00 94.06 473 ASP A C 1
ATOM 3705 O O . ASP A 1 473 ? 12.666 3.767 -30.616 1.00 94.06 473 ASP A O 1
ATOM 3709 N N . ALA A 1 474 ? 13.278 3.146 -32.666 1.00 95.00 474 ALA A N 1
ATOM 3710 C CA . ALA A 1 474 ? 12.166 2.208 -32.792 1.00 95.00 474 ALA A CA 1
ATOM 3711 C C . ALA A 1 474 ? 12.218 1.094 -31.725 1.00 95.00 474 ALA A C 1
ATOM 3713 O O . ALA A 1 474 ? 11.188 0.807 -31.111 1.00 95.00 474 ALA A O 1
ATOM 3714 N N . ASN A 1 475 ? 13.400 0.539 -31.436 1.00 95.44 475 ASN A N 1
ATOM 3715 C CA . ASN A 1 475 ? 13.585 -0.502 -30.422 1.00 95.44 475 ASN A CA 1
ATOM 3716 C C . ASN A 1 475 ? 13.226 -0.006 -29.018 1.00 95.44 475 ASN A C 1
ATOM 3718 O O . ASN A 1 475 ? 12.509 -0.689 -28.289 1.00 95.44 475 ASN A O 1
ATOM 3722 N N . GLN A 1 476 ? 13.679 1.190 -28.644 1.00 94.62 476 GLN A N 1
ATOM 3723 C CA . GLN A 1 476 ? 13.399 1.800 -27.346 1.00 94.62 476 GLN A CA 1
ATOM 3724 C C . GLN A 1 476 ? 11.908 2.089 -27.176 1.00 94.62 476 GLN A C 1
ATOM 3726 O O . GLN A 1 476 ? 11.338 1.751 -26.138 1.00 94.62 476 GLN A O 1
ATOM 3731 N N . ARG A 1 477 ? 11.249 2.661 -28.197 1.00 94.38 477 ARG A N 1
ATOM 3732 C CA . ARG A 1 477 ? 9.795 2.911 -28.167 1.00 94.38 477 ARG A CA 1
ATOM 3733 C C . ARG A 1 477 ? 9.012 1.614 -27.996 1.00 94.38 477 ARG A C 1
ATOM 3735 O O . ARG A 1 477 ? 8.147 1.541 -27.124 1.00 94.38 477 ARG A O 1
ATOM 3742 N N . TYR A 1 478 ? 9.363 0.586 -28.767 1.00 96.31 478 TYR A N 1
ATOM 3743 C CA . TYR A 1 478 ? 8.764 -0.740 -28.645 1.00 96.31 478 TYR A CA 1
ATOM 3744 C C . TYR A 1 478 ? 8.984 -1.341 -27.252 1.00 96.31 478 TYR A C 1
ATOM 3746 O O . TYR A 1 478 ? 8.036 -1.815 -26.632 1.00 96.31 478 TYR A O 1
ATOM 3754 N N . ALA A 1 479 ? 10.206 -1.277 -26.722 1.00 96.12 479 ALA A N 1
ATOM 3755 C CA . ALA A 1 479 ? 10.531 -1.828 -25.413 1.00 96.12 479 ALA A CA 1
ATOM 3756 C C . ALA A 1 479 ? 9.789 -1.106 -24.274 1.00 96.12 479 ALA A C 1
ATOM 3758 O O . ALA A 1 479 ? 9.244 -1.774 -23.398 1.00 96.12 479 ALA A O 1
ATOM 3759 N N . PHE A 1 480 ? 9.696 0.229 -24.293 1.00 95.56 480 PHE A N 1
ATOM 3760 C CA . PHE A 1 480 ? 8.910 0.979 -23.303 1.00 95.56 480 PHE A CA 1
ATOM 3761 C C . PHE A 1 480 ? 7.413 0.664 -23.383 1.00 95.56 480 PHE A C 1
ATOM 3763 O O . PHE A 1 480 ? 6.796 0.436 -22.343 1.00 95.56 480 PHE A O 1
ATOM 3770 N N . ALA A 1 481 ? 6.838 0.608 -24.589 1.00 94.81 481 ALA A N 1
ATOM 3771 C CA . ALA A 1 481 ? 5.434 0.239 -24.771 1.00 94.81 481 ALA A CA 1
ATOM 3772 C C . ALA A 1 481 ? 5.163 -1.192 -24.281 1.00 94.81 481 ALA A C 1
ATOM 3774 O O . ALA A 1 481 ? 4.194 -1.433 -23.563 1.00 94.81 481 ALA A O 1
ATOM 3775 N N . ALA A 1 482 ? 6.055 -2.135 -24.599 1.00 96.19 482 ALA A N 1
ATOM 3776 C CA . ALA A 1 482 ? 5.950 -3.516 -24.147 1.00 96.19 482 ALA A CA 1
ATOM 3777 C C . ALA A 1 482 ? 6.098 -3.652 -22.625 1.00 96.19 482 ALA A C 1
ATOM 3779 O O . ALA A 1 482 ? 5.458 -4.506 -22.019 1.00 96.19 482 ALA A O 1
ATOM 3780 N N . ASP A 1 483 ? 6.931 -2.839 -21.984 1.00 95.38 483 ASP A N 1
ATOM 3781 C CA . ASP A 1 483 ? 7.085 -2.863 -20.529 1.00 95.38 483 ASP A CA 1
ATOM 3782 C C . ASP A 1 483 ? 5.837 -2.311 -19.830 1.00 95.38 483 ASP A C 1
ATOM 3784 O O . ASP A 1 483 ? 5.277 -2.973 -18.957 1.00 95.38 483 ASP A O 1
ATOM 3788 N N . ALA A 1 484 ? 5.338 -1.155 -20.285 1.00 94.25 484 ALA A N 1
ATOM 3789 C CA . ALA A 1 484 ? 4.110 -0.560 -19.765 1.00 94.25 484 ALA A CA 1
ATOM 3790 C C . ALA A 1 484 ? 2.910 -1.508 -19.921 1.00 94.25 484 ALA A C 1
ATOM 3792 O O . ALA A 1 484 ? 2.147 -1.707 -18.975 1.00 94.25 484 ALA A O 1
ATOM 3793 N N . PHE A 1 485 ? 2.782 -2.147 -21.087 1.00 95.56 485 PHE A N 1
ATOM 3794 C CA . PHE A 1 485 ? 1.725 -3.118 -21.353 1.00 95.56 485 PHE A CA 1
ATOM 3795 C C . PHE A 1 485 ? 1.823 -4.359 -20.451 1.00 95.56 485 PHE A C 1
ATOM 3797 O O . PHE A 1 485 ? 0.812 -4.818 -19.921 1.00 95.56 485 PHE A O 1
ATOM 3804 N N . LEU A 1 486 ? 3.032 -4.874 -20.197 1.00 95.50 486 LEU A N 1
ATOM 3805 C CA . LEU A 1 486 ? 3.224 -6.030 -19.317 1.00 95.50 486 LEU A CA 1
ATOM 3806 C C . LEU A 1 486 ? 2.835 -5.720 -17.866 1.00 95.50 486 LEU A C 1
ATOM 3808 O O . LEU A 1 486 ? 2.195 -6.543 -17.214 1.00 95.50 486 LEU A O 1
ATOM 3812 N N . GLU A 1 487 ? 3.213 -4.548 -17.352 1.00 93.31 487 GLU A N 1
ATOM 3813 C CA . GLU A 1 487 ? 2.810 -4.109 -16.009 1.00 93.31 487 GLU A CA 1
ATOM 3814 C C . GLU A 1 487 ? 1.291 -3.898 -15.905 1.00 93.31 487 GLU A C 1
ATOM 3816 O O . GLU A 1 487 ? 0.687 -4.251 -14.890 1.00 93.31 487 GLU A O 1
ATOM 3821 N N . ALA A 1 488 ? 0.646 -3.440 -16.979 1.00 91.38 488 ALA A N 1
ATOM 3822 C CA . ALA A 1 488 ? -0.810 -3.366 -17.064 1.00 91.38 488 ALA A CA 1
ATOM 3823 C C . ALA A 1 488 ? -1.473 -4.748 -16.971 1.00 91.38 488 ALA A C 1
ATOM 3825 O O . ALA A 1 488 ? -2.426 -4.935 -16.214 1.00 91.38 488 ALA A O 1
ATOM 3826 N N . LEU A 1 489 ? -0.945 -5.733 -17.706 1.00 93.31 489 LEU A N 1
ATOM 3827 C CA . LEU A 1 489 ? -1.434 -7.113 -17.674 1.00 93.31 489 LEU A CA 1
ATOM 3828 C C . LEU A 1 489 ? -1.270 -7.748 -16.291 1.00 93.31 489 LEU A C 1
ATOM 3830 O O . LEU A 1 489 ? -2.173 -8.449 -15.842 1.00 93.31 489 LEU A O 1
ATOM 3834 N N . LYS A 1 490 ? -0.156 -7.482 -15.599 1.00 90.94 490 LYS A N 1
ATOM 3835 C CA . LYS A 1 490 ? 0.066 -7.935 -14.217 1.00 90.94 490 LYS A CA 1
ATOM 3836 C C . LYS A 1 490 ? -0.974 -7.360 -13.259 1.00 90.94 490 LYS A C 1
ATOM 3838 O O . LYS A 1 490 ? -1.546 -8.099 -12.462 1.00 90.94 490 LYS A O 1
ATOM 3843 N N . ALA A 1 491 ? -1.239 -6.056 -13.355 1.00 87.75 491 ALA A N 1
ATOM 3844 C CA . ALA A 1 491 ? -2.266 -5.410 -12.544 1.00 87.75 491 ALA A CA 1
ATOM 3845 C C . ALA A 1 491 ? -3.654 -6.001 -12.833 1.00 87.75 491 ALA A C 1
ATOM 3847 O O . ALA A 1 491 ? -4.387 -6.339 -11.904 1.00 87.75 491 ALA A O 1
ATOM 3848 N N . ARG A 1 492 ? -3.986 -6.198 -14.115 1.00 89.88 492 ARG A N 1
ATOM 3849 C CA . ARG A 1 492 ? -5.236 -6.834 -14.536 1.00 89.88 492 ARG A CA 1
ATOM 3850 C C . ARG A 1 492 ? -5.379 -8.254 -14.004 1.00 89.88 492 ARG A C 1
ATOM 3852 O O . ARG A 1 492 ? -6.445 -8.578 -13.496 1.00 89.88 492 ARG A O 1
ATOM 3859 N N . ASP A 1 493 ? -4.339 -9.084 -14.103 1.00 90.25 493 ASP A N 1
ATOM 3860 C CA . ASP A 1 493 ? -4.362 -10.440 -13.543 1.00 90.25 493 ASP A CA 1
ATOM 3861 C C . ASP A 1 493 ? -4.706 -10.392 -12.053 1.00 90.25 493 ASP A C 1
ATOM 3863 O O . ASP A 1 493 ? -5.611 -11.099 -11.626 1.00 90.25 493 ASP A O 1
ATOM 3867 N N . GLY A 1 494 ? -4.120 -9.459 -11.295 1.00 84.62 494 GLY A N 1
ATOM 3868 C CA . GLY A 1 494 ? -4.497 -9.202 -9.903 1.00 84.62 494 GLY A CA 1
ATOM 3869 C C . GLY A 1 494 ? -5.999 -8.952 -9.700 1.00 84.62 494 GLY A C 1
ATOM 3870 O O . GLY A 1 494 ? -6.617 -9.623 -8.874 1.00 84.62 494 GLY A O 1
ATOM 3871 N N . PHE A 1 495 ? -6.610 -8.049 -10.476 1.00 83.56 495 PHE A N 1
ATOM 3872 C CA . PHE A 1 495 ? -8.059 -7.787 -10.407 1.00 83.56 495 PHE A CA 1
ATOM 3873 C C . PHE A 1 495 ? -8.901 -9.002 -10.812 1.00 83.56 495 PHE A C 1
ATOM 3875 O O . PHE A 1 495 ? -9.910 -9.311 -10.174 1.00 83.56 495 PHE A O 1
ATOM 3882 N N . VAL A 1 496 ? -8.482 -9.717 -11.860 1.00 88.12 496 VAL A N 1
ATOM 3883 C CA . VAL A 1 496 ? -9.173 -10.920 -12.327 1.00 88.12 496 VAL A CA 1
ATOM 3884 C C . VAL A 1 496 ? -9.148 -12.003 -11.257 1.00 88.12 496 VAL A C 1
ATOM 3886 O O . VAL A 1 496 ? -10.205 -12.559 -10.952 1.00 88.12 496 VAL A O 1
ATOM 3889 N N . GLN A 1 497 ? -7.990 -12.240 -10.638 1.00 83.56 497 GLN A N 1
ATOM 3890 C CA . GLN A 1 497 ? -7.853 -13.186 -9.538 1.00 83.56 497 GLN A CA 1
ATOM 3891 C C . GLN A 1 497 ? -8.715 -12.792 -8.347 1.00 83.56 497 GLN A C 1
ATOM 3893 O O . GLN A 1 497 ? -9.434 -13.646 -7.843 1.00 83.56 497 GLN A O 1
ATOM 3898 N N . SER A 1 498 ? -8.685 -11.533 -7.901 1.00 78.75 498 SER A N 1
ATOM 3899 C CA . SER A 1 498 ? -9.492 -11.093 -6.753 1.00 78.75 498 SER A CA 1
ATOM 3900 C C . SER A 1 498 ? -10.980 -11.355 -6.974 1.00 78.75 498 SER A C 1
ATOM 3902 O O . SER A 1 498 ? -11.616 -11.992 -6.138 1.00 78.75 498 SER A O 1
ATOM 3904 N N . ALA A 1 499 ? -11.507 -10.977 -8.141 1.00 82.69 499 ALA A N 1
ATOM 3905 C CA . ALA A 1 499 ? -12.888 -11.269 -8.515 1.00 82.69 499 ALA A CA 1
ATOM 3906 C C . ALA A 1 499 ? -13.172 -12.779 -8.616 1.00 82.69 499 ALA A C 1
ATOM 3908 O O . ALA A 1 499 ? -14.201 -13.242 -8.133 1.00 82.69 499 ALA A O 1
ATOM 3909 N N . TRP A 1 500 ? -12.253 -13.574 -9.178 1.00 85.12 500 TRP A N 1
ATOM 3910 C CA . TRP A 1 500 ? -12.423 -15.027 -9.234 1.00 85.12 500 TRP A CA 1
ATOM 3911 C C . TRP A 1 500 ? -12.440 -15.659 -7.843 1.00 85.12 500 TRP A C 1
ATOM 3913 O O . TRP A 1 500 ? -13.337 -16.440 -7.553 1.00 85.12 500 TRP A O 1
ATOM 3923 N N . TYR A 1 501 ? -11.505 -15.300 -6.960 1.00 80.69 501 TYR A N 1
ATOM 3924 C CA . TYR A 1 501 ? -11.501 -15.762 -5.571 1.00 80.69 501 TYR A CA 1
ATOM 3925 C C . TYR A 1 501 ? -12.802 -15.374 -4.870 1.00 80.69 501 TYR A C 1
ATOM 3927 O O . TYR A 1 501 ? -13.391 -16.196 -4.169 1.00 80.69 501 TYR A O 1
ATOM 3935 N N . GLN A 1 502 ? -13.280 -14.153 -5.102 1.00 77.44 502 GLN A N 1
ATOM 3936 C CA . GLN A 1 502 ? -14.526 -13.692 -4.521 1.00 77.44 502 GLN A CA 1
ATOM 3937 C C . GLN A 1 502 ? -15.724 -14.531 -4.992 1.00 77.44 502 GLN A C 1
ATOM 3939 O O . GLN A 1 502 ? -16.514 -14.988 -4.175 1.00 77.44 502 GLN A O 1
ATOM 3944 N N . CYS A 1 503 ? -15.834 -14.802 -6.290 1.00 83.06 503 CYS A N 1
ATOM 3945 C CA . CYS A 1 503 ? -16.997 -15.494 -6.848 1.00 83.06 503 CYS A CA 1
ATOM 3946 C C . CYS A 1 503 ? -16.904 -17.020 -6.828 1.00 83.06 503 CYS A C 1
ATOM 3948 O O . CYS A 1 503 ? -17.920 -17.703 -6.929 1.00 83.06 503 CYS A O 1
ATOM 3950 N N . HIS A 1 504 ? -15.701 -17.577 -6.699 1.00 83.06 504 HIS A N 1
ATOM 3951 C CA . HIS A 1 504 ? -15.497 -19.017 -6.602 1.00 83.06 504 HIS A CA 1
ATOM 3952 C C . HIS A 1 504 ? -15.743 -19.529 -5.181 1.00 83.06 504 HIS A C 1
ATOM 3954 O O . HIS A 1 504 ? -16.345 -20.587 -5.001 1.00 83.06 504 HIS A O 1
ATOM 3960 N N . TYR A 1 505 ? -15.282 -18.788 -4.169 1.00 78.06 505 TYR A N 1
ATOM 3961 C CA . TYR A 1 505 ? -15.416 -19.194 -2.768 1.00 78.06 505 TYR A CA 1
ATOM 3962 C C . TYR A 1 505 ? -16.664 -18.625 -2.085 1.00 78.06 505 TYR A C 1
ATOM 3964 O O . TYR A 1 505 ? -17.065 -19.134 -1.032 1.00 78.06 505 TYR A O 1
ATOM 3972 N N . TRP A 1 506 ? -17.304 -17.616 -2.680 1.00 75.50 506 TRP A N 1
ATOM 3973 C CA . TRP A 1 506 ? -18.495 -16.970 -2.136 1.00 75.50 506 TRP A CA 1
ATOM 3974 C C . TRP A 1 506 ? -19.568 -16.794 -3.218 1.00 75.50 506 TRP A C 1
ATOM 3976 O O . TRP A 1 506 ? -19.280 -16.757 -4.411 1.00 75.50 506 TRP A O 1
ATOM 3986 N N . THR A 1 507 ? -20.836 -16.706 -2.812 1.00 73.00 507 THR A N 1
ATOM 3987 C CA . THR A 1 507 ? -21.935 -16.375 -3.728 1.00 73.00 507 THR A CA 1
ATOM 3988 C C . THR A 1 507 ? -21.776 -14.936 -4.199 1.00 73.00 507 THR A C 1
ATOM 3990 O O . THR A 1 507 ? -22.015 -14.028 -3.415 1.00 73.00 507 THR A O 1
ATOM 3993 N N . CYS A 1 508 ? -21.387 -14.736 -5.458 1.00 75.56 508 CYS A N 1
ATOM 3994 C CA . CYS A 1 508 ? -21.384 -13.418 -6.085 1.00 75.56 508 CYS A CA 1
ATOM 3995 C C . CYS A 1 508 ? -22.724 -13.144 -6.768 1.00 75.56 508 CYS A C 1
ATOM 3997 O O . CYS A 1 508 ? -23.062 -13.796 -7.759 1.00 75.56 508 CYS A O 1
ATOM 3999 N N . SER A 1 509 ? -23.436 -12.112 -6.322 1.00 77.00 509 SER A N 1
ATOM 4000 C CA . SER A 1 509 ? -24.336 -11.379 -7.212 1.00 77.00 509 SER A CA 1
ATOM 4001 C C . SER A 1 509 ? -23.562 -10.269 -7.925 1.00 77.00 509 SER A C 1
ATOM 4003 O O . SER A 1 509 ? -22.857 -9.491 -7.287 1.00 77.00 509 SER A O 1
ATOM 4005 N N . GLY A 1 510 ? -23.745 -10.115 -9.241 1.00 71.50 510 GLY A N 1
ATOM 4006 C CA . GLY A 1 510 ? -23.162 -8.996 -10.002 1.00 71.50 510 GLY A CA 1
ATOM 4007 C C . GLY A 1 510 ? -23.639 -7.606 -9.544 1.00 71.50 510 GLY A C 1
ATOM 4008 O O . GLY A 1 510 ? -23.116 -6.587 -9.991 1.00 71.50 510 GLY A O 1
ATOM 4009 N N . THR A 1 511 ? -24.638 -7.541 -8.659 1.00 74.31 511 THR A N 1
ATOM 4010 C CA . THR A 1 511 ? -25.135 -6.294 -8.067 1.00 74.31 511 THR A CA 1
ATOM 4011 C C . THR A 1 511 ? -24.420 -5.893 -6.779 1.00 74.31 511 THR A C 1
ATOM 4013 O O . THR A 1 511 ? -24.548 -4.737 -6.374 1.00 74.31 511 THR A O 1
ATOM 4016 N N . GLU A 1 512 ? -23.664 -6.794 -6.147 1.00 72.06 512 GLU A N 1
ATOM 4017 C CA . GLU A 1 512 ? -22.961 -6.502 -4.898 1.00 72.06 512 GLU A CA 1
ATOM 4018 C C . GLU A 1 512 ? -21.868 -5.450 -5.114 1.00 72.06 512 GLU A C 1
ATOM 4020 O O . GLU A 1 512 ? -21.081 -5.520 -6.059 1.00 72.06 512 GLU A O 1
ATOM 4025 N N . ALA A 1 513 ? -21.798 -4.463 -4.217 1.00 67.31 513 ALA A N 1
ATOM 4026 C CA . ALA A 1 513 ? -20.814 -3.384 -4.305 1.00 67.31 513 ALA A CA 1
ATOM 4027 C C . ALA A 1 513 ? -19.369 -3.912 -4.284 1.00 67.31 513 ALA A C 1
ATOM 4029 O O . ALA A 1 513 ? -18.525 -3.430 -5.032 1.00 67.31 513 ALA A O 1
ATOM 4030 N N . SER A 1 514 ? -19.116 -4.948 -3.480 1.00 62.41 514 SER A N 1
ATOM 4031 C CA . SER A 1 514 ? -17.837 -5.658 -3.401 1.00 62.41 514 SER A CA 1
ATOM 4032 C C . SER A 1 514 ? -17.427 -6.266 -4.743 1.00 62.41 514 SER A C 1
ATOM 4034 O O . SER A 1 514 ? -16.272 -6.190 -5.136 1.00 62.41 514 SER A O 1
ATOM 4036 N N . VAL A 1 515 ? -18.391 -6.836 -5.465 1.00 71.56 515 VAL A N 1
ATOM 4037 C CA . VAL A 1 515 ? -18.206 -7.458 -6.776 1.00 71.56 515 VAL A CA 1
ATOM 4038 C C . VAL A 1 515 ? -17.968 -6.384 -7.842 1.00 71.56 515 VAL A C 1
ATOM 4040 O O . VAL A 1 515 ? -17.018 -6.481 -8.612 1.00 71.56 515 VAL A O 1
ATOM 4043 N N . LYS A 1 516 ? -18.745 -5.294 -7.844 1.00 74.06 516 LYS A N 1
ATOM 4044 C CA . LYS A 1 516 ? -18.521 -4.153 -8.756 1.00 74.06 516 LYS A CA 1
ATOM 4045 C C . LYS A 1 516 ? -17.151 -3.502 -8.585 1.00 74.06 516 LYS A C 1
ATOM 4047 O O . LYS A 1 516 ? -16.575 -3.018 -9.552 1.00 74.06 516 LYS A O 1
ATOM 4052 N N . ALA A 1 517 ? -16.617 -3.486 -7.371 1.00 68.31 517 ALA A N 1
ATOM 4053 C CA . ALA A 1 517 ? -15.352 -2.822 -7.095 1.00 68.31 517 ALA A CA 1
ATOM 4054 C C . ALA A 1 517 ? -14.124 -3.563 -7.669 1.00 68.31 517 ALA A C 1
ATOM 4056 O O . ALA A 1 517 ? -13.050 -2.974 -7.788 1.00 68.31 517 ALA A O 1
ATOM 4057 N N . VAL A 1 518 ? -14.297 -4.824 -8.081 1.00 73.12 518 VAL A N 1
ATOM 4058 C CA . VAL A 1 518 ? -13.298 -5.635 -8.800 1.00 73.12 518 VAL A CA 1
ATOM 4059 C C . VAL A 1 518 ? -13.621 -5.794 -10.297 1.00 73.12 518 VAL A C 1
ATOM 4061 O O . VAL A 1 518 ? -13.040 -6.640 -10.983 1.00 73.12 518 VAL A O 1
ATOM 4064 N N . GLU A 1 519 ? -14.537 -4.975 -10.825 1.00 84.12 519 GLU A N 1
ATOM 4065 C CA . GLU A 1 519 ? -14.810 -4.863 -12.260 1.00 84.12 519 GLU A CA 1
ATOM 4066 C C . GLU A 1 519 ? -13.581 -4.321 -13.008 1.00 84.12 519 GLU A C 1
ATOM 4068 O O . GLU A 1 519 ? -12.910 -3.389 -12.562 1.00 84.12 519 GLU A O 1
ATOM 4073 N N . THR A 1 520 ? -13.285 -4.883 -14.183 1.00 87.31 520 THR A N 1
ATOM 4074 C CA . THR A 1 520 ? -12.083 -4.518 -14.950 1.00 87.31 520 THR A CA 1
ATOM 4075 C C . THR A 1 520 ? -12.343 -3.558 -16.109 1.00 87.31 520 THR A C 1
ATOM 4077 O O . THR A 1 520 ? -11.417 -3.254 -16.849 1.00 87.31 520 THR A O 1
ATOM 4080 N N . SER A 1 521 ? -13.549 -3.010 -16.282 1.00 88.50 521 SER A N 1
ATOM 4081 C CA . SER A 1 521 ? -13.905 -2.223 -17.480 1.00 88.50 521 SER A CA 1
ATOM 4082 C C . SER A 1 521 ? -12.966 -1.045 -17.741 1.00 88.50 521 SER A C 1
ATOM 4084 O O . SER A 1 521 ? -12.502 -0.857 -18.871 1.00 88.50 521 SER A O 1
ATOM 4086 N N . ARG A 1 522 ? -12.623 -0.291 -16.689 1.00 84.81 522 ARG A N 1
ATOM 4087 C CA . ARG A 1 522 ? -11.697 0.846 -16.779 1.00 84.81 522 ARG A CA 1
ATOM 4088 C C . ARG A 1 522 ? -10.287 0.404 -17.188 1.00 84.81 522 ARG A C 1
ATOM 4090 O O . ARG A 1 522 ? -9.702 0.999 -18.092 1.00 84.81 522 ARG A O 1
ATOM 4097 N N . ILE A 1 523 ? -9.746 -0.644 -16.557 1.00 87.94 523 ILE A N 1
ATOM 4098 C CA . ILE A 1 523 ? -8.401 -1.143 -16.880 1.00 87.94 523 ILE A CA 1
ATOM 4099 C C . ILE A 1 523 ? -8.369 -1.825 -18.258 1.00 87.94 523 ILE A C 1
ATOM 4101 O O . ILE A 1 523 ? -7.405 -1.653 -18.998 1.00 87.94 523 ILE A O 1
ATOM 4105 N N . ASP A 1 524 ? -9.443 -2.506 -18.659 1.00 93.12 524 ASP A N 1
ATOM 4106 C CA . ASP A 1 524 ? -9.571 -3.193 -19.947 1.00 93.12 524 ASP A CA 1
ATOM 4107 C C . ASP A 1 524 ? -9.563 -2.207 -21.120 1.00 93.12 524 ASP A C 1
ATOM 4109 O O . ASP A 1 524 ? -8.893 -2.444 -22.127 1.00 93.12 524 ASP A O 1
ATOM 4113 N N . ALA A 1 525 ? -10.273 -1.079 -21.001 1.00 90.06 525 ALA A N 1
ATOM 4114 C CA . ALA A 1 525 ? -10.247 -0.015 -22.008 1.00 90.06 525 ALA A CA 1
ATOM 4115 C C . ALA A 1 525 ? -8.822 0.525 -22.226 1.00 90.06 525 ALA A C 1
ATOM 4117 O O . ALA A 1 525 ? -8.357 0.643 -23.361 1.00 90.06 525 ALA A O 1
ATOM 4118 N N . ASN A 1 526 ? -8.106 0.769 -21.131 1.00 88.94 526 ASN A N 1
ATOM 4119 C CA . ASN A 1 526 ? -6.744 1.285 -21.161 1.00 88.94 526 ASN A CA 1
ATOM 4120 C C . ASN A 1 526 ? -5.729 0.269 -21.700 1.00 88.94 526 ASN A C 1
ATOM 4122 O O . ASN A 1 526 ? -4.850 0.622 -22.486 1.00 88.94 526 ASN A O 1
ATOM 4126 N N . ILE A 1 527 ? -5.867 -1.005 -21.327 1.00 92.06 527 ILE A N 1
ATOM 4127 C CA . ILE A 1 527 ? -5.021 -2.082 -21.846 1.00 92.06 527 ILE A CA 1
ATOM 4128 C C . ILE A 1 527 ? -5.237 -2.250 -23.351 1.00 92.06 527 ILE A C 1
ATOM 4130 O O . ILE A 1 527 ? -4.260 -2.361 -24.086 1.00 92.06 527 ILE A O 1
ATOM 4134 N N . ARG A 1 528 ? -6.479 -2.183 -23.845 1.00 93.44 528 ARG A N 1
ATOM 4135 C CA . ARG A 1 528 ? -6.755 -2.218 -25.292 1.00 93.44 528 ARG A CA 1
ATOM 4136 C C . ARG A 1 528 ? -6.079 -1.069 -26.045 1.00 93.44 528 ARG A C 1
ATOM 4138 O O . ARG A 1 528 ? -5.494 -1.302 -27.103 1.00 93.44 528 ARG A O 1
ATOM 4145 N N . ALA A 1 529 ? -6.097 0.144 -25.493 1.00 89.62 529 ALA A N 1
ATOM 4146 C CA . ALA A 1 529 ? -5.394 1.285 -26.083 1.00 89.62 529 ALA A CA 1
ATOM 4147 C C . ALA A 1 529 ? -3.869 1.060 -26.129 1.00 89.62 529 ALA A C 1
ATOM 4149 O O . ALA A 1 529 ? -3.250 1.220 -27.183 1.00 89.62 529 ALA A O 1
ATOM 4150 N N . ALA A 1 530 ? -3.276 0.607 -25.022 1.00 91.75 530 ALA A N 1
ATOM 4151 C CA . ALA A 1 530 ? -1.847 0.300 -24.948 1.00 91.75 530 ALA A CA 1
ATOM 4152 C C . ALA A 1 530 ? -1.428 -0.858 -25.860 1.00 91.75 530 ALA A C 1
ATOM 4154 O O . ALA A 1 530 ? -0.350 -0.823 -26.453 1.00 91.75 530 ALA A O 1
ATOM 4155 N N . TYR A 1 531 ? -2.294 -1.857 -26.026 1.00 95.19 531 TYR A N 1
ATOM 4156 C CA . TYR A 1 531 ? -2.078 -2.933 -26.981 1.00 95.19 531 TYR A CA 1
ATOM 4157 C C . TYR A 1 531 ? -2.017 -2.412 -28.418 1.00 95.19 531 TYR A C 1
ATOM 4159 O O . TYR A 1 531 ? -1.133 -2.806 -29.175 1.00 95.19 531 TYR A O 1
ATOM 4167 N N . GLY A 1 532 ? -2.919 -1.497 -28.793 1.00 92.88 532 GLY A N 1
ATOM 4168 C CA . GLY A 1 532 ? -2.897 -0.859 -30.110 1.00 92.88 532 GLY A CA 1
ATOM 4169 C C . GLY A 1 532 ? -1.576 -0.134 -30.385 1.00 92.88 532 GLY A C 1
ATOM 4170 O O . GLY A 1 532 ? -1.017 -0.246 -31.478 1.00 92.88 532 GLY A O 1
ATOM 4171 N N . GLU A 1 533 ? -1.030 0.555 -29.381 1.00 91.50 533 GLU A N 1
ATOM 4172 C CA . GLU A 1 533 ? 0.282 1.195 -29.484 1.00 91.50 533 GLU A CA 1
ATOM 4173 C C . GLU A 1 533 ? 1.428 0.176 -29.600 1.00 91.50 533 GLU A C 1
ATOM 4175 O O . GLU A 1 533 ? 2.277 0.312 -30.486 1.00 91.50 533 GLU A O 1
ATOM 4180 N N . LEU A 1 534 ? 1.428 -0.868 -28.766 1.00 95.12 534 LEU A N 1
ATOM 4181 C CA . LEU A 1 534 ? 2.414 -1.949 -28.824 1.00 95.12 534 LEU A CA 1
ATOM 4182 C C . LEU A 1 534 ? 2.401 -2.654 -30.187 1.00 95.12 534 LEU A C 1
ATOM 4184 O O . LEU A 1 534 ? 3.460 -2.850 -30.776 1.00 95.12 534 LEU A O 1
ATOM 4188 N N . ALA A 1 535 ? 1.222 -2.990 -30.713 1.00 94.88 535 ALA A N 1
ATOM 4189 C CA . ALA A 1 535 ? 1.064 -3.640 -32.012 1.00 94.88 535 ALA A CA 1
ATOM 4190 C C . ALA A 1 535 ? 1.582 -2.759 -33.159 1.00 94.88 535 ALA A C 1
ATOM 4192 O O . ALA A 1 535 ? 2.240 -3.251 -34.077 1.00 94.88 535 ALA A O 1
ATOM 4193 N N . ARG A 1 536 ? 1.345 -1.442 -33.086 1.00 95.06 536 ARG A N 1
ATOM 4194 C CA . ARG A 1 536 ? 1.897 -0.479 -34.047 1.00 95.06 536 ARG A CA 1
ATOM 4195 C C . ARG A 1 536 ? 3.426 -0.472 -34.020 1.00 95.06 536 ARG A C 1
ATOM 4197 O O . ARG A 1 536 ? 4.036 -0.444 -35.084 1.00 95.06 536 ARG A O 1
ATOM 4204 N N . PHE A 1 537 ? 4.041 -0.493 -32.837 1.00 95.06 537 PHE A N 1
ATOM 4205 C CA . PHE A 1 537 ? 5.500 -0.554 -32.727 1.00 95.06 537 PHE A CA 1
ATOM 4206 C C . PHE A 1 537 ? 6.067 -1.921 -33.123 1.00 95.06 537 PHE A C 1
ATOM 4208 O O . PHE A 1 537 ? 7.112 -1.965 -33.757 1.00 95.06 537 PHE A O 1
ATOM 4215 N N . ASP A 1 538 ? 5.385 -3.030 -32.827 1.00 94.69 538 ASP A N 1
ATOM 4216 C CA . ASP A 1 538 ? 5.831 -4.367 -33.250 1.00 94.69 538 ASP A CA 1
ATOM 4217 C C . ASP A 1 538 ? 5.906 -4.480 -34.783 1.00 94.69 538 ASP A C 1
ATOM 4219 O O . ASP A 1 538 ? 6.815 -5.116 -35.319 1.00 94.69 538 ASP A O 1
ATOM 4223 N N . ALA A 1 539 ? 4.995 -3.802 -35.491 1.00 95.44 539 ALA A N 1
ATOM 4224 C CA . ALA A 1 539 ? 4.968 -3.720 -36.950 1.00 95.44 539 ALA A CA 1
ATOM 4225 C C . ALA A 1 539 ? 5.995 -2.737 -37.556 1.00 95.44 539 ALA A C 1
ATOM 4227 O O . ALA A 1 539 ? 6.165 -2.725 -38.776 1.00 95.44 539 ALA A O 1
ATOM 4228 N N . ASP A 1 540 ? 6.682 -1.920 -36.747 1.00 96.81 540 ASP A N 1
ATOM 4229 C CA . ASP A 1 540 ? 7.689 -0.968 -37.230 1.00 96.81 540 ASP A CA 1
ATOM 4230 C C . ASP A 1 540 ? 8.941 -1.735 -37.720 1.00 96.81 540 ASP A C 1
ATOM 4232 O O . ASP A 1 540 ? 9.564 -2.472 -36.943 1.00 96.81 540 ASP A O 1
ATOM 4236 N N . PRO A 1 541 ? 9.348 -1.593 -38.999 1.00 96.81 541 PRO A N 1
ATOM 4237 C CA . PRO A 1 541 ? 10.521 -2.284 -39.536 1.00 96.81 541 PRO A CA 1
ATOM 4238 C C . PRO A 1 541 ? 11.838 -1.846 -38.876 1.00 96.81 541 PRO A C 1
ATOM 4240 O O . PRO A 1 541 ? 12.836 -2.551 -39.001 1.00 96.81 541 PRO A O 1
ATOM 4243 N N . GLY A 1 542 ? 11.853 -0.705 -38.178 1.00 97.19 542 GLY A N 1
ATOM 4244 C CA . GLY A 1 542 ? 12.993 -0.237 -37.395 1.00 97.19 542 GLY A CA 1
ATOM 4245 C C . GLY A 1 542 ? 13.199 -0.992 -36.081 1.00 97.19 542 GLY A C 1
ATOM 4246 O O . GLY A 1 542 ? 14.272 -0.875 -35.494 1.00 97.19 542 GLY A O 1
ATOM 4247 N N . VAL A 1 543 ? 12.209 -1.758 -35.609 1.00 97.25 543 VAL A N 1
ATOM 4248 C CA . VAL A 1 543 ? 12.393 -2.661 -34.466 1.00 97.25 543 VAL A CA 1
ATOM 4249 C C . VAL A 1 543 ? 13.109 -3.913 -34.957 1.00 97.25 543 VAL A C 1
ATOM 4251 O O . VAL A 1 543 ? 12.685 -4.531 -35.934 1.00 97.25 543 VAL A O 1
ATOM 4254 N N . ASP A 1 544 ? 14.180 -4.324 -34.290 1.00 97.44 544 ASP A N 1
ATOM 4255 C CA . ASP A 1 544 ? 14.947 -5.506 -34.670 1.00 97.44 544 ASP A CA 1
ATOM 4256 C C . ASP A 1 544 ? 14.372 -6.812 -34.083 1.00 97.44 544 ASP A C 1
ATOM 4258 O O . ASP A 1 544 ? 13.505 -6.843 -33.202 1.00 97.44 544 ASP A O 1
ATOM 4262 N N . ALA A 1 545 ? 14.828 -7.943 -34.623 1.00 96.69 545 ALA A N 1
ATOM 4263 C CA . ALA A 1 545 ? 14.365 -9.262 -34.198 1.00 96.69 545 ALA A CA 1
ATOM 4264 C C . ALA A 1 545 ? 14.804 -9.618 -32.765 1.00 96.69 545 ALA A C 1
ATOM 4266 O O . ALA A 1 545 ? 14.088 -10.344 -32.073 1.00 96.69 545 ALA A O 1
ATOM 4267 N N . ALA A 1 546 ? 15.955 -9.113 -32.309 1.00 96.31 546 ALA A N 1
ATOM 4268 C CA . ALA A 1 546 ? 16.494 -9.408 -30.984 1.00 96.31 546 ALA A CA 1
ATOM 4269 C C . ALA A 1 546 ? 15.647 -8.754 -29.884 1.00 96.31 546 ALA A C 1
ATOM 4271 O O . ALA A 1 546 ? 15.305 -9.403 -28.893 1.00 96.31 546 ALA A O 1
ATOM 4272 N N . THR A 1 547 ? 15.229 -7.510 -30.100 1.00 96.00 547 THR A N 1
ATOM 4273 C CA . THR A 1 547 ? 14.349 -6.748 -29.215 1.00 96.00 547 THR A CA 1
ATOM 4274 C C . THR A 1 547 ? 12.983 -7.424 -29.124 1.00 96.00 547 THR A C 1
ATOM 4276 O O . THR A 1 547 ? 12.508 -7.698 -28.020 1.00 96.00 547 THR A O 1
ATOM 4279 N N . ARG A 1 548 ? 12.381 -7.819 -30.258 1.00 96.81 548 ARG A N 1
ATOM 4280 C CA . ARG A 1 548 ? 11.131 -8.605 -30.252 1.00 96.81 548 ARG A CA 1
ATOM 4281 C C . ARG A 1 548 ? 11.280 -9.927 -29.500 1.00 96.81 548 ARG A C 1
ATOM 4283 O O . ARG A 1 548 ? 10.423 -10.263 -28.683 1.00 96.81 548 ARG A O 1
ATOM 4290 N N . ALA A 1 549 ? 12.361 -10.669 -29.743 1.00 95.94 549 ALA A N 1
ATOM 4291 C CA . ALA A 1 549 ? 12.612 -11.955 -29.095 1.00 95.94 549 ALA A CA 1
ATOM 4292 C C . ALA A 1 549 ? 12.794 -11.816 -27.574 1.00 95.94 549 ALA A C 1
ATOM 4294 O O . ALA A 1 549 ? 12.209 -12.597 -26.820 1.00 95.94 549 ALA A O 1
ATOM 4295 N N . SER A 1 550 ? 13.547 -10.806 -27.129 1.00 94.75 550 SER A N 1
ATOM 4296 C CA . SER A 1 550 ? 13.739 -10.476 -25.712 1.00 94.75 550 SER A CA 1
ATOM 4297 C C . SER A 1 550 ? 12.411 -10.121 -25.034 1.00 94.75 550 SER A C 1
ATOM 4299 O O . SER A 1 550 ? 12.068 -10.692 -23.994 1.00 94.75 550 SER A O 1
ATOM 4301 N N . THR A 1 551 ? 11.597 -9.271 -25.670 1.00 95.31 551 THR A N 1
ATOM 4302 C CA . THR A 1 551 ? 10.252 -8.931 -25.184 1.00 95.31 551 THR A CA 1
ATOM 4303 C C . THR A 1 551 ? 9.372 -10.172 -25.049 1.00 95.31 551 THR A C 1
ATOM 4305 O O . THR A 1 551 ? 8.819 -10.415 -23.977 1.00 95.31 551 THR A O 1
ATOM 4308 N N . ARG A 1 552 ? 9.289 -11.021 -26.082 1.00 95.56 552 ARG A N 1
ATOM 4309 C CA . ARG A 1 552 ? 8.481 -12.252 -26.017 1.00 95.56 552 ARG A CA 1
ATOM 4310 C C . ARG A 1 552 ? 8.976 -13.224 -24.946 1.00 95.56 552 ARG A C 1
ATOM 4312 O O . ARG A 1 552 ? 8.170 -13.851 -24.264 1.00 95.56 552 ARG A O 1
ATOM 4319 N N . ALA A 1 553 ? 10.290 -13.339 -24.747 1.00 94.69 553 ALA A N 1
ATOM 4320 C CA . ALA A 1 553 ? 10.851 -14.167 -23.679 1.00 94.69 553 ALA A CA 1
ATOM 4321 C C . ALA A 1 553 ? 10.402 -13.691 -22.288 1.00 94.69 553 ALA A C 1
ATOM 4323 O O . ALA A 1 553 ? 9.991 -14.514 -21.470 1.00 94.69 553 ALA A O 1
ATOM 4324 N N . ARG A 1 554 ? 10.398 -12.374 -22.041 1.00 93.56 554 ARG A N 1
ATOM 4325 C CA . ARG A 1 554 ? 9.872 -11.797 -20.794 1.00 93.56 554 ARG A CA 1
ATOM 4326 C C . ARG A 1 554 ? 8.385 -12.088 -20.600 1.00 93.56 554 ARG A C 1
ATOM 4328 O O . ARG A 1 554 ? 7.980 -12.453 -19.502 1.00 93.56 554 ARG A O 1
ATOM 4335 N N . TYR A 1 555 ? 7.587 -11.957 -21.657 1.00 95.31 555 TYR A N 1
ATOM 4336 C CA . TYR A 1 555 ? 6.145 -12.211 -21.611 1.00 95.31 555 TYR A CA 1
ATOM 4337 C C . TYR A 1 555 ? 5.822 -13.681 -21.324 1.00 95.31 555 TYR A C 1
ATOM 4339 O O . TYR A 1 555 ? 4.923 -13.971 -20.539 1.00 95.31 555 TYR A O 1
ATOM 4347 N N . ARG A 1 556 ? 6.604 -14.618 -21.873 1.00 94.00 556 ARG A N 1
ATOM 4348 C CA . ARG A 1 556 ? 6.504 -16.046 -21.527 1.00 94.00 556 ARG A CA 1
ATOM 4349 C C . ARG A 1 556 ? 6.878 -16.346 -20.074 1.00 94.00 556 ARG A C 1
ATOM 4351 O O . ARG A 1 556 ? 6.415 -17.340 -19.526 1.00 94.00 556 ARG A O 1
ATOM 4358 N N . GLY A 1 557 ? 7.704 -15.505 -19.453 1.00 91.94 557 GLY A N 1
ATOM 4359 C CA . GLY A 1 557 ? 8.071 -15.621 -18.041 1.00 91.94 557 GLY A CA 1
ATOM 4360 C C . GLY A 1 557 ? 6.959 -15.214 -17.069 1.00 91.94 557 GLY A C 1
ATOM 4361 O O . GLY A 1 557 ? 7.046 -15.547 -15.890 1.00 91.94 557 GLY A O 1
ATOM 4362 N N . PHE A 1 558 ? 5.915 -14.521 -17.539 1.00 91.75 558 PHE A N 1
ATOM 4363 C CA . PHE A 1 558 ? 4.770 -14.141 -16.716 1.00 91.75 558 PHE A CA 1
ATOM 4364 C C . PHE A 1 558 ? 3.573 -15.053 -17.004 1.00 91.75 558 PHE A C 1
ATOM 4366 O O . PHE A 1 558 ? 2.889 -14.896 -18.016 1.00 91.75 558 PHE A O 1
ATOM 4373 N N . GLY A 1 559 ? 3.345 -16.020 -16.113 1.00 89.06 559 GLY A N 1
ATOM 4374 C CA . GLY A 1 559 ? 2.168 -16.886 -16.141 1.00 89.06 559 GLY A CA 1
ATOM 4375 C C . GLY A 1 559 ? 0.948 -16.195 -15.534 1.00 89.06 559 GLY A C 1
ATOM 4376 O O . GLY A 1 559 ? 1.061 -15.581 -14.476 1.00 89.06 559 GLY A O 1
ATOM 4377 N N . LEU A 1 560 ? -0.208 -16.329 -16.183 1.00 85.50 560 LEU A N 1
ATOM 4378 C CA . LEU A 1 560 ? -1.490 -15.860 -15.656 1.00 85.50 560 LEU A CA 1
ATOM 4379 C C . LEU A 1 560 ? -1.989 -16.848 -14.601 1.00 85.50 560 LEU A C 1
ATOM 4381 O O . LEU A 1 560 ? -2.043 -18.058 -14.848 1.00 85.50 560 LEU A O 1
ATOM 4385 N N . GLN A 1 561 ? -2.314 -16.351 -13.408 1.00 79.00 561 GLN A N 1
ATOM 4386 C CA . GLN A 1 561 ? -2.688 -17.215 -12.290 1.00 79.00 561 GLN A CA 1
ATOM 4387 C C . GLN A 1 561 ? -4.030 -17.915 -12.546 1.00 79.00 561 GLN A C 1
ATOM 4389 O O . GLN A 1 561 ? -4.908 -17.382 -13.218 1.00 79.00 561 GLN A O 1
ATOM 4394 N N . ASN A 1 562 ? -4.191 -19.142 -12.036 1.00 71.12 562 ASN A N 1
ATOM 4395 C CA . ASN A 1 562 ? -5.424 -19.947 -12.124 1.00 71.12 562 ASN A CA 1
ATOM 4396 C C . ASN A 1 562 ? -6.018 -20.135 -13.538 1.00 71.12 562 ASN A C 1
ATOM 4398 O O . ASN A 1 562 ? -7.118 -20.666 -13.687 1.00 71.12 562 ASN A O 1
ATOM 4402 N N . PHE A 1 563 ? -5.281 -19.765 -14.587 1.00 76.12 563 PHE A N 1
ATOM 4403 C CA . PHE A 1 563 ? -5.733 -19.837 -15.965 1.00 76.12 563 PHE A CA 1
ATOM 4404 C C . PHE A 1 563 ? -5.123 -21.067 -16.644 1.00 76.12 563 PHE A C 1
ATOM 4406 O O . PHE A 1 563 ? -3.944 -21.104 -17.011 1.00 76.12 563 PHE A O 1
ATOM 4413 N N . THR A 1 564 ? -5.919 -22.139 -16.683 1.00 62.75 564 THR A N 1
ATOM 4414 C CA . THR A 1 564 ? -5.440 -23.486 -17.022 1.00 62.75 564 THR A CA 1
ATOM 4415 C C . THR A 1 564 ? -5.116 -23.678 -18.506 1.00 62.75 564 THR A C 1
ATOM 4417 O O . THR A 1 564 ? -5.598 -22.983 -19.398 1.00 62.75 564 THR A O 1
ATOM 4420 N N . ALA A 1 565 ? -4.299 -24.700 -18.759 1.00 57.44 565 ALA A N 1
ATOM 4421 C CA . ALA A 1 565 ? -3.720 -25.042 -20.051 1.00 57.44 565 ALA A CA 1
ATOM 4422 C C . ALA A 1 565 ? -4.696 -25.469 -21.157 1.00 57.44 565 ALA A C 1
ATOM 4424 O O . ALA A 1 565 ? -4.311 -25.499 -22.327 1.00 57.44 565 ALA A O 1
ATOM 4425 N N . SER A 1 566 ? -5.928 -25.856 -20.810 1.00 55.88 566 SER A N 1
ATOM 4426 C CA . SER A 1 566 ? -6.920 -26.299 -21.800 1.00 55.88 566 SER A CA 1
ATOM 4427 C C . SER A 1 566 ? -7.340 -25.168 -22.739 1.00 55.88 566 SER A C 1
ATOM 4429 O O . SER A 1 566 ? -7.772 -25.433 -23.856 1.00 55.88 566 SER A O 1
ATOM 4431 N N . VAL A 1 567 ? -7.156 -23.923 -22.301 1.00 66.56 567 VAL A N 1
ATOM 4432 C CA . VAL A 1 567 ? -7.609 -22.718 -22.990 1.00 66.56 567 VAL A CA 1
ATOM 4433 C C . VAL A 1 567 ? -6.509 -22.119 -23.878 1.00 66.56 567 VAL A C 1
ATOM 4435 O O . VAL A 1 567 ? -6.746 -21.776 -25.036 1.00 66.56 567 VAL A O 1
ATOM 4438 N N . CYS A 1 568 ? -5.263 -22.085 -23.395 1.00 67.81 568 CYS A N 1
ATOM 4439 C CA . CYS A 1 568 ? -4.118 -21.615 -24.177 1.00 67.81 568 CYS A CA 1
ATOM 4440 C C . CYS A 1 568 ? -3.457 -22.767 -24.945 1.00 67.81 568 CYS A C 1
ATOM 4442 O O . CYS A 1 568 ? -2.474 -23.376 -24.518 1.00 67.81 568 CYS A O 1
ATOM 4444 N N . ALA A 1 569 ? -4.007 -23.035 -26.130 1.00 55.41 569 ALA A N 1
ATOM 4445 C CA . ALA A 1 569 ? -3.396 -23.851 -27.180 1.00 55.41 569 ALA A CA 1
ATOM 4446 C C . ALA A 1 569 ? -3.146 -25.338 -26.842 1.00 55.41 569 ALA A C 1
ATOM 4448 O O . ALA A 1 569 ? -2.152 -25.906 -27.293 1.00 55.41 569 ALA A O 1
ATOM 4449 N N . GLY A 1 570 ? -4.029 -25.982 -26.067 1.00 59.12 570 GLY A N 1
ATOM 4450 C CA . GLY A 1 570 ? -4.107 -27.451 -25.958 1.00 59.12 570 GLY A CA 1
ATOM 4451 C C . GLY A 1 570 ? -2.840 -28.169 -25.463 1.00 59.12 570 GLY A C 1
ATOM 4452 O O . GLY A 1 570 ? -2.709 -29.375 -25.655 1.00 59.12 570 GLY A O 1
ATOM 4453 N N . SER A 1 571 ? -1.891 -27.448 -24.857 1.00 57.38 571 SER A N 1
ATOM 4454 C CA . SER A 1 571 ? -0.501 -27.908 -24.682 1.00 57.38 571 SER A CA 1
ATOM 4455 C C . SER A 1 571 ? -0.119 -28.285 -23.247 1.00 57.38 571 SER A C 1
ATOM 4457 O O . SER A 1 571 ? 1.046 -28.555 -22.970 1.00 57.38 571 SER A O 1
ATOM 4459 N N . GLY A 1 572 ? -1.072 -28.312 -22.310 1.00 69.94 572 GLY A N 1
ATOM 4460 C CA . GLY A 1 572 ? -0.806 -28.716 -20.922 1.00 69.94 572 GLY A CA 1
ATOM 4461 C C . GLY A 1 572 ? 0.052 -27.734 -20.100 1.00 69.94 572 GLY A C 1
ATOM 4462 O O . GLY A 1 572 ? 0.335 -28.025 -18.942 1.00 69.94 572 GLY A O 1
ATOM 4463 N N . ARG A 1 573 ? 0.440 -26.568 -20.650 1.00 81.19 573 ARG A N 1
ATOM 4464 C CA . ARG A 1 573 ? 1.164 -25.491 -19.941 1.00 81.19 573 ARG A CA 1
ATOM 4465 C C . ARG A 1 573 ? 0.243 -24.348 -19.505 1.00 81.19 573 ARG A C 1
ATOM 4467 O O . ARG A 1 573 ? -0.734 -24.059 -20.188 1.00 81.19 573 ARG A O 1
ATOM 4474 N N . SER A 1 574 ? 0.592 -23.652 -18.424 1.00 81.62 574 SER A N 1
ATOM 4475 C CA . SER A 1 574 ? -0.109 -22.430 -18.004 1.00 81.62 574 SER A CA 1
ATOM 4476 C C . SER A 1 574 ? -0.060 -21.349 -19.085 1.00 81.62 574 SER A C 1
ATOM 4478 O O . SER A 1 574 ? 0.948 -21.196 -19.785 1.00 81.62 574 SER A O 1
ATOM 4480 N N . CYS A 1 575 ? -1.145 -20.586 -19.197 1.00 87.12 575 CYS A N 1
ATOM 4481 C CA . CYS A 1 575 ? -1.211 -19.410 -20.053 1.00 87.12 575 CYS A CA 1
ATOM 4482 C C . CYS A 1 575 ? -0.201 -18.350 -19.606 1.00 87.12 575 CYS A C 1
ATOM 4484 O O . CYS A 1 575 ? -0.007 -18.130 -18.410 1.00 87.12 575 CYS A O 1
ATOM 4486 N N . THR A 1 576 ? 0.419 -17.670 -20.566 1.00 92.44 576 THR A N 1
ATOM 4487 C CA . THR A 1 576 ? 1.385 -16.594 -20.313 1.00 92.44 576 THR A CA 1
ATOM 4488 C C . THR A 1 576 ? 0.916 -15.274 -20.917 1.00 92.44 576 THR A C 1
ATOM 4490 O O . THR A 1 576 ? 0.029 -15.258 -21.774 1.00 92.44 576 THR A O 1
ATOM 4493 N N . ALA A 1 577 ? 1.546 -14.159 -20.539 1.00 92.75 577 ALA A N 1
ATOM 4494 C CA . ALA A 1 577 ? 1.291 -12.880 -21.205 1.00 92.75 577 ALA A CA 1
ATOM 4495 C C . ALA A 1 577 ? 1.556 -12.946 -22.719 1.00 92.75 577 ALA A C 1
ATOM 4497 O O . ALA A 1 577 ? 0.892 -12.242 -23.476 1.00 92.75 577 ALA A O 1
ATOM 4498 N N . ASP A 1 578 ? 2.489 -13.789 -23.181 1.00 94.00 578 ASP A N 1
ATOM 4499 C CA . ASP A 1 578 ? 2.807 -13.950 -24.611 1.00 94.00 578 ASP A CA 1
ATOM 4500 C C . ASP A 1 578 ? 1.598 -14.494 -25.387 1.00 94.00 578 ASP A C 1
ATOM 4502 O O . ASP A 1 578 ? 1.272 -13.998 -26.465 1.00 94.00 578 ASP A O 1
ATOM 4506 N N . ASP A 1 579 ? 0.869 -15.443 -24.795 1.00 90.06 579 ASP A N 1
ATOM 4507 C CA . ASP A 1 579 ? -0.323 -16.061 -25.392 1.00 90.06 579 ASP A CA 1
ATOM 4508 C C . ASP A 1 579 ? -1.477 -15.060 -25.537 1.00 90.06 579 ASP A C 1
ATOM 4510 O O . ASP A 1 579 ? -2.214 -15.052 -26.528 1.00 90.06 579 ASP A O 1
ATOM 4514 N N . VAL A 1 580 ? -1.616 -14.176 -24.553 1.00 89.75 580 VAL A N 1
ATOM 4515 C CA . VAL A 1 580 ? -2.639 -13.130 -24.563 1.00 89.75 580 VAL A CA 1
ATOM 4516 C C . VAL A 1 580 ? -2.276 -11.996 -25.519 1.00 89.75 580 VAL A C 1
ATOM 4518 O O . VAL A 1 580 ? -3.162 -11.456 -26.171 1.00 89.75 580 VAL A O 1
ATOM 4521 N N . SER A 1 581 ? -0.990 -11.674 -25.653 1.00 92.38 581 SER A N 1
ATOM 4522 C CA . SER A 1 581 ? -0.534 -10.461 -26.346 1.00 92.38 581 SER A CA 1
ATOM 4523 C C . SER A 1 581 ? -0.147 -10.695 -27.804 1.00 92.38 581 SER A C 1
ATOM 4525 O O . SER A 1 581 ? -0.452 -9.883 -28.673 1.00 92.38 581 SER A O 1
ATOM 4527 N N . PHE A 1 582 ? 0.530 -11.803 -28.096 1.00 92.75 582 PHE A N 1
ATOM 4528 C CA . PHE A 1 582 ? 1.223 -11.991 -29.372 1.00 92.75 582 PHE A CA 1
ATOM 4529 C C . PHE A 1 582 ? 0.745 -13.203 -30.175 1.00 92.75 582 PHE A C 1
ATOM 4531 O O . PHE A 1 582 ? 1.150 -13.356 -31.330 1.00 92.75 582 PHE A O 1
ATOM 4538 N N . ALA A 1 583 ? -0.099 -14.073 -29.613 1.00 90.12 583 ALA A N 1
ATOM 4539 C CA . ALA A 1 583 ? -0.672 -15.176 -30.379 1.00 90.12 583 ALA A CA 1
ATOM 4540 C C . ALA A 1 583 ? -1.740 -14.679 -31.369 1.00 90.12 583 ALA A C 1
ATOM 4542 O O . ALA A 1 583 ? -2.451 -13.708 -31.103 1.00 90.12 583 ALA A O 1
ATOM 4543 N N . ASN A 1 584 ? -1.901 -15.384 -32.492 1.00 88.00 584 ASN A N 1
ATOM 4544 C CA . ASN A 1 584 ? -2.876 -15.042 -33.534 1.00 88.00 584 ASN A CA 1
ATOM 4545 C C . ASN A 1 584 ? -4.268 -14.784 -32.939 1.00 88.00 584 ASN A C 1
ATOM 4547 O O . ASN A 1 584 ? -4.758 -15.579 -32.139 1.00 88.00 584 ASN A O 1
ATOM 4551 N N . GLY A 1 585 ? -4.890 -13.663 -33.313 1.00 87.56 585 GLY A N 1
ATOM 4552 C CA . GLY A 1 585 ? -6.195 -13.249 -32.788 1.00 87.56 585 GLY A CA 1
ATOM 4553 C C . GLY A 1 585 ? -6.169 -12.560 -31.417 1.00 87.56 585 GLY A C 1
ATOM 4554 O O . GLY A 1 585 ? -7.240 -12.293 -30.886 1.00 87.56 585 GLY A O 1
ATOM 4555 N N . ALA A 1 586 ? -4.994 -12.246 -30.852 1.00 89.00 586 ALA A N 1
ATOM 4556 C CA . ALA A 1 586 ? -4.856 -11.541 -29.569 1.00 89.00 586 ALA A CA 1
ATOM 4557 C C . ALA A 1 586 ? -5.721 -10.274 -29.486 1.00 89.00 586 ALA A C 1
ATOM 4559 O O . ALA A 1 586 ? -6.508 -10.138 -28.557 1.00 89.00 586 ALA A O 1
ATOM 4560 N N . ALA A 1 587 ? -5.658 -9.408 -30.504 1.00 89.88 587 ALA A N 1
ATOM 4561 C CA . ALA A 1 587 ? -6.481 -8.200 -30.589 1.00 89.88 587 ALA A CA 1
ATOM 4562 C C . ALA A 1 587 ? -7.988 -8.485 -30.437 1.00 89.88 587 ALA A C 1
ATOM 4564 O O . ALA A 1 587 ? -8.676 -7.795 -29.691 1.00 89.88 587 ALA A O 1
ATOM 4565 N N . SER A 1 588 ? -8.489 -9.518 -31.129 1.00 90.62 588 SER A N 1
ATOM 4566 C CA . SER A 1 588 ? -9.897 -9.924 -31.048 1.00 90.62 588 SER A CA 1
ATOM 4567 C C . SER A 1 588 ? -10.235 -10.393 -29.640 1.00 90.62 588 SER A C 1
ATOM 4569 O O . SER A 1 588 ? -11.153 -9.858 -29.035 1.00 90.62 588 SER A O 1
ATOM 4571 N N . ARG A 1 589 ? -9.423 -11.296 -29.072 1.00 90.38 589 ARG A N 1
ATOM 4572 C CA . ARG A 1 589 ? -9.639 -11.804 -27.710 1.00 90.38 589 ARG A CA 1
ATOM 4573 C C . ARG A 1 589 ? -9.672 -10.685 -26.672 1.00 90.38 589 ARG A C 1
ATOM 4575 O O . ARG A 1 589 ? -10.520 -10.707 -25.793 1.00 90.38 589 ARG A O 1
ATOM 4582 N N . MET A 1 590 ? -8.795 -9.683 -26.784 1.00 92.06 590 MET A N 1
ATOM 4583 C CA . MET A 1 590 ? -8.808 -8.529 -25.873 1.00 92.06 590 MET A CA 1
ATOM 4584 C C . MET A 1 590 ? -10.074 -7.678 -25.999 1.00 92.06 590 MET A C 1
ATOM 4586 O O . MET A 1 590 ? -10.541 -7.113 -25.009 1.00 92.06 590 MET A O 1
ATOM 4590 N N . ASN A 1 591 ? -10.648 -7.568 -27.196 1.00 91.50 591 ASN A N 1
ATOM 4591 C CA . ASN A 1 591 ? -11.940 -6.905 -27.383 1.00 91.50 591 ASN A CA 1
ATOM 4592 C C . ASN A 1 591 ? -13.085 -7.709 -26.760 1.00 91.50 591 ASN A C 1
ATOM 4594 O O . ASN A 1 591 ? -14.013 -7.109 -26.225 1.00 91.50 591 ASN A O 1
ATOM 4598 N N . ASP A 1 592 ? -12.951 -9.033 -26.741 1.00 92.69 592 ASP A N 1
ATOM 4599 C CA . ASP A 1 592 ? -13.931 -9.963 -26.178 1.00 92.69 592 ASP A CA 1
ATOM 4600 C C . ASP A 1 592 ? -13.779 -10.168 -24.657 1.00 92.69 592 ASP A C 1
ATOM 4602 O O . ASP A 1 592 ? -14.547 -10.917 -24.053 1.00 92.69 592 ASP A O 1
ATOM 4606 N N . TRP A 1 593 ? -12.813 -9.504 -24.009 1.00 94.00 593 TRP A N 1
ATOM 4607 C CA . TRP A 1 593 ? -12.659 -9.555 -22.555 1.00 94.00 593 TRP A CA 1
ATOM 4608 C C . TRP A 1 593 ? -13.921 -9.098 -21.841 1.00 94.00 593 TRP A C 1
ATOM 4610 O O . TRP A 1 593 ? -14.362 -7.954 -21.994 1.00 94.00 593 TRP A O 1
ATOM 4620 N N . SER A 1 594 ? -14.436 -9.969 -20.977 1.00 93.19 594 SER A N 1
ATOM 4621 C CA . SER A 1 594 ? -15.460 -9.558 -20.034 1.00 93.19 594 SER A CA 1
ATOM 4622 C C . SER A 1 594 ? -14.871 -8.797 -18.852 1.00 93.19 594 SER A C 1
ATOM 4624 O O . SER A 1 594 ? -13.999 -9.294 -18.134 1.00 93.19 594 SER A O 1
ATOM 4626 N N . ALA A 1 595 ? -15.433 -7.612 -18.623 1.00 91.38 595 ALA A N 1
ATOM 4627 C CA . ALA A 1 595 ? -15.223 -6.837 -17.411 1.00 91.38 595 ALA A CA 1
ATOM 4628 C C . ALA A 1 595 ? -16.040 -7.358 -16.222 1.00 91.38 595 ALA A C 1
ATOM 4630 O O . ALA A 1 595 ? -15.758 -6.990 -15.081 1.00 91.38 595 ALA A O 1
ATOM 4631 N N . ASN A 1 596 ? -17.049 -8.198 -16.483 1.00 89.19 596 ASN A N 1
ATOM 4632 C CA . ASN A 1 596 ? -17.978 -8.654 -15.468 1.00 89.19 596 ASN A CA 1
ATOM 4633 C C . ASN A 1 596 ? -17.274 -9.636 -14.511 1.00 89.19 596 ASN A C 1
ATOM 4635 O O . ASN A 1 596 ? -16.838 -10.706 -14.942 1.00 89.19 596 ASN A O 1
ATOM 4639 N N . PRO A 1 597 ? -17.175 -9.312 -13.215 1.00 85.69 597 PRO A N 1
ATOM 4640 C CA . PRO A 1 597 ? -16.499 -10.146 -12.221 1.00 85.69 597 PRO A CA 1
ATOM 4641 C C . PRO A 1 597 ? -17.141 -11.527 -12.018 1.00 85.69 597 PRO A C 1
ATOM 4643 O O . PRO A 1 597 ? -16.442 -12.429 -11.565 1.00 85.69 597 PRO A O 1
ATOM 4646 N N . VAL A 1 598 ? -18.426 -11.711 -12.363 1.00 87.94 598 VAL A N 1
ATOM 4647 C CA . VAL A 1 598 ? -19.106 -13.017 -12.233 1.00 87.94 598 VAL A CA 1
ATOM 4648 C C . VAL A 1 598 ? -18.882 -13.956 -13.416 1.00 87.94 598 VAL A C 1
ATOM 4650 O O . VAL A 1 598 ? -19.261 -15.124 -13.345 1.00 87.94 598 VAL A O 1
ATOM 4653 N N . ASP A 1 599 ? -18.298 -13.461 -14.508 1.00 89.25 599 ASP A N 1
ATOM 4654 C CA . ASP A 1 599 ? -17.954 -14.314 -15.638 1.00 89.25 599 ASP A CA 1
ATOM 4655 C C . ASP A 1 599 ? -16.770 -15.227 -15.287 1.00 89.25 599 ASP A C 1
ATOM 4657 O O . ASP A 1 599 ? -15.906 -14.895 -14.469 1.00 89.25 599 ASP A O 1
ATOM 4661 N N . ASP A 1 600 ? -16.722 -16.398 -15.920 1.00 88.31 600 ASP A N 1
ATOM 4662 C CA . ASP A 1 600 ? -15.630 -17.340 -15.717 1.00 88.31 600 ASP A CA 1
ATOM 4663 C C . ASP A 1 600 ? -14.279 -16.793 -16.221 1.00 88.31 600 ASP A C 1
ATOM 4665 O O . ASP A 1 600 ? -14.190 -15.840 -17.002 1.00 88.31 600 ASP A O 1
ATOM 4669 N N . LEU A 1 601 ? -13.185 -17.392 -15.737 1.00 86.25 601 LEU A N 1
ATOM 4670 C CA . LEU A 1 601 ? -11.836 -16.963 -16.112 1.00 86.25 601 LEU A CA 1
ATOM 4671 C C . LEU A 1 601 ? -11.600 -16.962 -17.639 1.00 86.25 601 LEU A C 1
ATOM 4673 O O . LEU A 1 601 ? -11.006 -15.989 -18.107 1.00 86.25 601 LEU A O 1
ATOM 4677 N N . PRO A 1 602 ? -12.041 -17.974 -18.425 1.00 88.38 602 PRO A N 1
ATOM 4678 C CA . PRO A 1 602 ? -11.922 -17.958 -19.890 1.00 88.38 602 PRO A CA 1
ATOM 4679 C C . PRO A 1 602 ? -12.518 -16.712 -20.528 1.00 88.38 602 PRO A C 1
ATOM 4681 O O . PRO A 1 602 ? -11.791 -15.954 -21.176 1.00 88.38 602 PRO A O 1
ATOM 4684 N N . LYS A 1 603 ? -13.782 -16.410 -20.237 1.00 89.81 603 LYS A N 1
ATOM 4685 C CA . LYS A 1 603 ? -14.470 -15.255 -20.812 1.00 89.81 603 LYS A CA 1
ATOM 4686 C C . LYS A 1 603 ? -13.836 -13.931 -20.382 1.00 89.81 603 LYS A C 1
ATOM 4688 O O . LYS A 1 603 ? -13.742 -12.989 -21.169 1.00 89.81 603 LYS A O 1
ATOM 4693 N N . ARG A 1 604 ? -13.310 -13.853 -19.157 1.00 88.88 604 ARG A N 1
ATOM 4694 C CA . ARG A 1 604 ? -12.570 -12.672 -18.674 1.00 88.88 604 ARG A CA 1
ATOM 4695 C C . ARG A 1 604 ? -11.206 -12.490 -19.337 1.00 88.88 604 ARG A C 1
ATOM 4697 O O . ARG A 1 604 ? -10.659 -11.394 -19.269 1.00 88.88 604 ARG A O 1
ATOM 4704 N N . TRP A 1 605 ? -10.665 -13.504 -20.004 1.00 88.75 605 TRP A N 1
ATOM 4705 C CA . TRP A 1 605 ? -9.460 -13.405 -20.836 1.00 88.75 605 TRP A CA 1
ATOM 4706 C C . TRP A 1 605 ? -9.741 -13.530 -22.342 1.00 88.75 605 TRP A C 1
ATOM 4708 O O . TRP A 1 605 ? -8.795 -13.503 -23.135 1.00 88.75 605 TRP A O 1
ATOM 4718 N N . GLY A 1 606 ? -11.017 -13.573 -22.741 1.00 82.75 606 GLY A N 1
ATOM 4719 C CA . GLY A 1 606 ? -11.451 -13.603 -24.140 1.00 82.75 606 GLY A CA 1
ATOM 4720 C C . GLY A 1 606 ? -11.256 -14.962 -24.806 1.00 82.75 606 GLY A C 1
ATOM 4721 O O . GLY A 1 606 ? -10.853 -15.014 -25.968 1.00 82.75 606 GLY A O 1
ATOM 4722 N N . PHE A 1 607 ? -11.467 -16.046 -24.060 1.00 81.44 607 PHE A N 1
ATOM 4723 C CA . PHE A 1 607 ? -11.333 -17.417 -24.539 1.00 81.44 607 PHE A CA 1
ATOM 4724 C C . PHE A 1 607 ? -12.600 -18.248 -24.368 1.00 81.44 607 PHE A C 1
ATOM 4726 O O . PHE A 1 607 ? -13.354 -17.982 -23.403 1.00 81.44 607 PHE A O 1
#

Radius of gyration: 26.82 Å; chains: 1; bounding box: 84×72×77 Å